Protein 2CYB (pdb70)

Organism: Archaeoglobus fulgidus (strain ATCC 49558 / DSM 4304 / JCM 9628 / NBRC 100126 / VC-16) (NCBI:txid224325)

Structure (mmCIF, N/CA/C/O backbone):
data_2CYB
#
_entry.id   2CYB
#
_cell.length_a   40.620
_cell.length_b   96.158
_cell.length_c   92.636
_cell.angle_alpha   90.00
_cell.angle_beta   94.41
_cell.angle_gamma   90.00
#
_symmetry.space_group_name_H-M   'P 1 21 1'
#
loop_
_entity.id
_entity.type
_entity.pdbx_description
1 polymer 'Tyrosyl-tRNA synthetase'
2 non-polymer TYROSINE
3 water water
#
loop_
_atom_site.group_PDB
_atom_site.id
_atom_site.type_symbol
_atom_site.label_atom_id
_atom_site.label_alt_id
_atom_site.label_comp_id
_atom_site.label_asym_id
_atom_site.label_entity_id
_atom_site.label_seq_id
_atom_site.pdbx_PDB_ins_code
_atom_site.Cartn_x
_atom_site.Cartn_y
_atom_site.Cartn_z
_atom_site.occupancy
_atom_site.B_iso_or_equiv
_atom_site.auth_seq_id
_atom_site.auth_comp_id
_atom_site.auth_asym_id
_atom_site.auth_atom_id
_atom_site.pdbx_PDB_model_num
ATOM 1 N N . ASP A 1 2 ? 14.262 10.632 -14.067 1.00 64.59 2 ASP A N 1
ATOM 2 C CA . ASP A 1 2 ? 14.581 9.365 -13.355 1.00 65.26 2 ASP A CA 1
ATOM 3 C C . ASP A 1 2 ? 13.530 9.126 -12.278 1.00 68.08 2 ASP A C 1
ATOM 4 O O . ASP A 1 2 ? 13.279 7.989 -11.878 1.00 67.70 2 ASP A O 1
ATOM 9 N N . ILE A 1 3 ? 12.916 10.211 -11.816 1.00 65.99 3 ILE A N 1
ATOM 10 C CA . ILE A 1 3 ? 11.885 10.132 -10.786 1.00 65.51 3 ILE A CA 1
ATOM 11 C C . ILE A 1 3 ? 10.867 9.069 -11.161 1.00 63.95 3 ILE A C 1
ATOM 12 O O . ILE A 1 3 ? 10.460 8.255 -10.331 1.00 63.97 3 ILE A O 1
ATOM 17 N N . THR A 1 4 ? 10.468 9.084 -12.427 1.00 60.97 4 THR A N 1
ATOM 18 C CA . THR A 1 4 ? 9.491 8.140 -12.945 1.00 57.32 4 THR A CA 1
ATOM 19 C C . THR A 1 4 ? 9.929 6.684 -12.821 1.00 51.68 4 THR A C 1
ATOM 20 O O . THR A 1 4 ? 9.138 5.830 -12.432 1.00 51.27 4 THR A O 1
ATOM 24 N N . GLU A 1 5 ? 11.188 6.401 -13.138 1.00 50.13 5 GLU A N 1
ATOM 25 C CA . GLU A 1 5 ? 11.682 5.033 -13.065 1.00 52.69 5 GLU A CA 1
ATOM 26 C C . GLU A 1 5 ? 11.952 4.558 -11.639 1.00 55.22 5 GLU A C 1
ATOM 27 O O . GLU A 1 5 ? 11.835 3.367 -11.342 1.00 48.95 5 GLU A O 1
ATOM 33 N N . LYS A 1 6 ? 12.313 5.475 -10.750 1.00 50.16 6 LYS A N 1
ATOM 34 C CA . LYS A 1 6 ? 12.561 5.071 -9.375 1.00 52.69 6 LYS A CA 1
ATOM 35 C C . LYS A 1 6 ? 11.234 4.840 -8.678 1.00 47.51 6 LYS A C 1
ATOM 36 O O . LYS A 1 6 ? 11.114 3.974 -7.814 1.00 47.20 6 LYS A O 1
ATOM 42 N N . LEU A 1 7 ? 10.230 5.604 -9.086 1.00 44.09 7 LEU A N 1
ATOM 43 C CA . LEU A 1 7 ? 8.899 5.479 -8.524 1.00 45.33 7 LEU A CA 1
ATOM 44 C C . LEU A 1 7 ? 8.336 4.113 -8.931 1.00 46.46 7 LEU A C 1
ATOM 45 O O . LEU A 1 7 ? 7.686 3.436 -8.136 1.00 43.92 7 LEU A O 1
ATOM 50 N N . ARG A 1 8 ? 8.604 3.705 -10.170 1.00 42.96 8 ARG A N 1
ATOM 51 C CA . ARG A 1 8 ? 8.126 2.419 -10.678 1.00 46.05 8 ARG A CA 1
ATOM 52 C C . ARG A 1 8 ? 8.760 1.271 -9.899 1.00 41.49 8 ARG A C 1
ATOM 53 O O . ARG A 1 8 ? 8.086 0.310 -9.524 1.00 38.92 8 ARG A O 1
ATOM 61 N N . LEU A 1 9 ? 10.064 1.381 -9.666 1.00 38.28 9 LEU A N 1
ATOM 62 C CA . LEU A 1 9 ? 10.817 0.367 -8.941 1.00 39.19 9 LEU A CA 1
ATOM 63 C C . LEU A 1 9 ? 10.397 0.299 -7.471 1.00 42.53 9 LEU A C 1
ATOM 64 O O . LEU A 1 9 ? 10.214 -0.791 -6.912 1.00 36.21 9 LEU A O 1
ATOM 69 N N . ILE A 1 10 ? 10.241 1.465 -6.854 1.00 39.23 10 ILE A N 1
ATOM 70 C CA . ILE A 1 10 ? 9.850 1.539 -5.450 1.00 36.31 10 ILE A CA 1
ATOM 71 C C . ILE A 1 10 ? 8.486 0.915 -5.222 1.00 34.57 10 ILE A C 1
ATOM 72 O O . ILE A 1 10 ? 8.284 0.175 -4.262 1.00 42.41 10 ILE A O 1
ATOM 77 N N . THR A 1 11 ? 7.548 1.194 -6.113 1.00 32.99 11 THR A N 1
ATOM 78 C CA . THR A 1 11 ? 6.207 0.667 -5.934 1.00 33.88 11 THR A CA 1
ATOM 79 C C . THR A 1 11 ? 5.979 -0.715 -6.514 1.00 30.73 11 THR A C 1
ATOM 80 O O . THR A 1 11 ? 4.890 -1.269 -6.368 1.00 37.38 11 THR A O 1
ATOM 84 N N . ARG A 1 12 ? 6.995 -1.272 -7.165 1.00 39.19 12 ARG A N 1
ATOM 85 C CA . ARG A 1 12 ? 6.864 -2.601 -7.758 1.00 35.66 12 ARG A CA 1
ATOM 86 C C . ARG A 1 12 ? 6.503 -3.616 -6.684 1.00 38.90 12 ARG A C 1
ATOM 87 O O . ARG A 1 12 ? 7.161 -3.698 -5.640 1.00 30.07 12 ARG A O 1
ATOM 95 N N . ASN A 1 13 ? 5.450 -4.378 -6.951 1.00 32.86 13 ASN A N 1
ATOM 96 C CA . ASN A 1 13 ? 4.984 -5.404 -6.036 1.00 35.51 13 ASN A CA 1
ATOM 97 C C . ASN A 1 13 ? 4.516 -4.880 -4.686 1.00 37.49 13 ASN A C 1
ATOM 98 O O . ASN A 1 13 ? 4.416 -5.636 -3.723 1.00 41.32 13 ASN A O 1
ATOM 103 N N . ALA A 1 14 ? 4.240 -3.586 -4.611 1.00 32.89 14 ALA A N 1
ATOM 104 C CA . ALA A 1 14 ? 3.743 -3.015 -3.368 1.00 37.05 14 ALA A CA 1
ATOM 105 C C . ALA A 1 14 ? 2.231 -3.090 -3.460 1.00 33.85 14 ALA A C 1
ATOM 106 O O . ALA A 1 14 ? 1.658 -2.874 -4.526 1.00 37.31 14 ALA A O 1
ATOM 108 N N . GLU A 1 15 ? 1.576 -3.403 -2.353 1.00 31.67 15 GLU A N 1
ATOM 109 C CA . GLU A 1 15 ? 0.125 -3.479 -2.363 1.00 31.35 15 GLU A CA 1
ATOM 110 C C . GLU A 1 15 ? -0.492 -2.101 -2.158 1.00 39.85 15 GLU A C 1
ATOM 111 O O . GLU A 1 15 ? -1.563 -1.798 -2.686 1.00 39.91 15 GLU A O 1
ATOM 117 N N . GLU A 1 16 ? 0.194 -1.259 -1.398 1.00 36.97 16 GLU A N 1
ATOM 118 C CA . GLU A 1 16 ? -0.317 0.071 -1.114 1.00 39.07 16 GLU A CA 1
ATOM 119 C C . GLU A 1 16 ? 0.799 1.034 -0.758 1.00 36.43 16 GLU A C 1
ATOM 120 O O . GLU A 1 16 ? 1.834 0.634 -0.224 1.00 37.04 16 GLU A O 1
ATOM 126 N N . VAL A 1 17 ? 0.589 2.305 -1.083 1.00 33.70 17 VAL A N 1
ATOM 127 C CA . VAL A 1 17 ? 1.549 3.347 -0.755 1.00 36.93 17 VAL A CA 1
ATOM 128 C C . VAL A 1 17 ? 0.744 4.487 -0.138 1.00 40.24 17 VAL A C 1
ATOM 129 O O . VAL A 1 17 ? -0.233 4.960 -0.722 1.00 40.03 17 VAL A O 1
ATOM 133 N N . VAL A 1 18 ? 1.145 4.903 1.056 1.00 37.14 18 VAL A N 1
ATOM 134 C CA . VAL A 1 18 ? 0.467 5.975 1.770 1.00 37.21 18 VAL A CA 1
ATOM 135 C C . VAL A 1 18 ? 1.426 7.137 2.017 1.00 40.13 18 VAL A C 1
ATOM 136 O O . VAL A 1 18 ? 2.181 7.118 2.983 1.00 41.52 18 VAL A O 1
ATOM 140 N N . THR A 1 19 ? 1.420 8.137 1.138 1.00 45.12 19 THR A N 1
ATOM 141 C CA . THR A 1 19 ? 0.553 8.173 -0.037 1.00 44.50 19 THR A CA 1
ATOM 142 C C . THR A 1 19 ? 1.454 8.303 -1.261 1.00 41.33 19 THR A C 1
ATOM 143 O O . THR A 1 19 ? 2.639 8.623 -1.133 1.00 38.33 19 THR A O 1
ATOM 147 N N . GLU A 1 20 ? 0.901 8.044 -2.441 1.00 46.06 20 GLU A N 1
ATOM 148 C CA . GLU A 1 20 ? 1.667 8.146 -3.682 1.00 51.86 20 GLU A CA 1
ATOM 149 C C . GLU A 1 20 ? 2.313 9.531 -3.839 1.00 48.55 20 GLU A C 1
ATOM 150 O O . GLU A 1 20 ? 3.516 9.651 -4.092 1.00 42.26 20 GLU A O 1
ATOM 156 N N . GLU A 1 21 ? 1.503 10.573 -3.693 1.00 48.00 21 GLU A N 1
ATOM 157 C CA . GLU A 1 21 ? 1.988 11.941 -3.833 1.00 52.81 21 GLU A CA 1
ATOM 158 C C . GLU A 1 21 ? 3.120 12.234 -2.854 1.00 50.46 21 GLU A C 1
ATOM 159 O O . GLU A 1 21 ? 4.144 12.808 -3.236 1.00 44.50 21 GLU A O 1
ATOM 165 N N . GLU A 1 22 ? 2.937 11.828 -1.597 1.00 45.84 22 GLU A N 1
ATOM 166 C CA . GLU A 1 22 ? 3.949 12.037 -0.565 1.00 38.61 22 GLU A CA 1
ATOM 167 C C . GLU A 1 22 ? 5.252 11.361 -0.964 1.00 38.33 22 GLU A C 1
ATOM 168 O O . GLU A 1 22 ? 6.336 11.918 -0.782 1.00 36.99 22 GLU A O 1
ATOM 174 N N . LEU A 1 23 ? 5.142 10.154 -1.509 1.00 40.77 23 LEU A N 1
ATOM 175 C CA . LEU A 1 23 ? 6.318 9.408 -1.936 1.00 39.36 23 LEU A CA 1
ATOM 176 C C . LEU A 1 23 ? 7.036 10.167 -3.049 1.00 41.45 23 LEU A C 1
ATOM 177 O O . LEU A 1 23 ? 8.263 10.269 -3.052 1.00 39.02 23 LEU A O 1
ATOM 182 N N . ARG A 1 24 ? 6.264 10.690 -3.996 1.00 42.83 24 ARG A N 1
ATOM 183 C CA . ARG A 1 24 ? 6.846 11.441 -5.104 1.00 51.19 24 ARG A CA 1
ATOM 184 C C . ARG A 1 24 ? 7.561 12.681 -4.573 1.00 47.21 24 ARG A C 1
ATOM 185 O O . ARG A 1 24 ? 8.761 12.851 -4.788 1.00 49.00 24 ARG A O 1
ATOM 193 N N . GLN A 1 25 ? 6.830 13.539 -3.869 1.00 47.82 25 GLN A N 1
ATOM 194 C CA . GLN A 1 25 ? 7.440 14.747 -3.333 1.00 54.81 25 GLN A CA 1
ATOM 195 C C . GLN A 1 25 ? 8.599 14.435 -2.394 1.00 53.83 25 GLN A C 1
ATOM 196 O O . GLN A 1 25 ? 9.519 15.234 -2.253 1.00 61.25 25 GLN A O 1
ATOM 202 N N . LEU A 1 26 ? 8.567 13.266 -1.763 1.00 54.63 26 LEU A N 1
ATOM 203 C CA . LEU A 1 26 ? 9.650 12.869 -0.872 1.00 51.31 26 LEU A CA 1
ATOM 204 C C . LEU A 1 26 ? 10.919 12.647 -1.692 1.00 52.69 26 LEU A C 1
ATOM 205 O O . LEU A 1 26 ? 12.011 13.050 -1.292 1.00 52.94 26 LEU A O 1
ATOM 210 N N . ILE A 1 27 ? 10.771 12.000 -2.843 1.00 54.22 27 ILE A N 1
ATOM 211 C CA . ILE A 1 27 ? 11.909 11.728 -3.713 1.00 56.94 27 ILE A CA 1
ATOM 212 C C . ILE A 1 27 ? 12.440 13.041 -4.284 1.00 58.27 27 ILE A C 1
ATOM 213 O O . ILE A 1 27 ? 13.630 13.171 -4.569 1.00 57.07 27 ILE A O 1
ATOM 218 N N . GLU A 1 28 ? 11.544 14.009 -4.443 1.00 58.98 28 GLU A N 1
ATOM 219 C CA . GLU A 1 28 ? 11.912 15.322 -4.954 1.00 69.42 28 GLU A CA 1
ATOM 220 C C . GLU A 1 28 ? 12.729 16.038 -3.887 1.00 71.96 28 GLU A C 1
ATOM 221 O O . GLU A 1 28 ? 13.958 16.037 -3.933 1.00 72.45 28 GLU A O 1
ATOM 227 N N . THR A 1 29 ? 12.040 16.643 -2.923 1.00 75.91 29 THR A N 1
ATOM 228 C CA . THR A 1 29 ? 12.714 17.345 -1.837 1.00 76.02 29 THR A CA 1
ATOM 229 C C . THR A 1 29 ? 13.450 16.336 -0.963 1.00 78.15 29 THR A C 1
ATOM 230 O O . THR A 1 29 ? 12.892 15.304 -0.595 1.00 83.58 29 THR A O 1
ATOM 234 N N . LYS A 1 30 ? 14.702 16.642 -0.636 1.00 78.36 30 LYS A N 1
ATOM 235 C CA . LYS A 1 30 ? 15.544 15.767 0.179 1.00 77.59 30 LYS A CA 1
ATOM 236 C C . LYS A 1 30 ? 16.048 14.608 -0.667 1.00 76.08 30 LYS A C 1
ATOM 237 O O . LYS A 1 30 ? 15.386 13.579 -0.788 1.00 79.12 30 LYS A O 1
ATOM 243 N N . GLU A 1 31 ? 17.225 14.789 -1.256 1.00 78.24 31 GLU A N 1
ATOM 244 C CA . GLU A 1 31 ? 17.830 13.770 -2.102 1.00 78.92 31 GLU A CA 1
ATOM 245 C C . GLU A 1 31 ? 18.487 12.683 -1.271 1.00 74.20 31 GLU A C 1
ATOM 246 O O . GLU A 1 31 ? 19.396 11.995 -1.738 1.00 74.08 31 GLU A O 1
ATOM 252 N N . LYS A 1 32 ? 18.026 12.527 -0.036 1.00 73.30 32 LYS A N 1
ATOM 253 C CA . LYS A 1 32 ? 18.583 11.510 0.840 1.00 72.09 32 LYS A CA 1
ATOM 254 C C . LYS A 1 32 ? 17.496 10.882 1.710 1.00 67.29 32 LYS A C 1
ATOM 255 O O . LYS A 1 32 ? 17.548 10.950 2.938 1.00 70.15 32 LYS A O 1
ATOM 261 N N . PRO A 1 33 ? 16.493 10.253 1.074 1.00 63.94 33 PRO A N 1
ATOM 262 C CA . PRO A 1 33 ? 15.376 9.605 1.769 1.00 53.29 33 PRO A CA 1
ATOM 263 C C . PRO A 1 33 ? 15.821 8.369 2.545 1.00 44.84 33 PRO A C 1
ATOM 264 O O . PRO A 1 33 ? 16.699 7.626 2.103 1.00 38.51 33 PRO A O 1
ATOM 268 N N . ARG A 1 34 ? 15.204 8.149 3.701 1.00 40.40 34 ARG A N 1
ATOM 269 C CA . ARG A 1 34 ? 15.541 7.001 4.529 1.00 36.20 34 ARG A CA 1
ATOM 270 C C . ARG A 1 34 ? 14.322 6.098 4.718 1.00 33.02 34 ARG A C 1
ATOM 271 O O . ARG A 1 34 ? 13.223 6.570 5.029 1.00 35.78 34 ARG A O 1
ATOM 279 N N . ALA A 1 35 ? 14.526 4.802 4.506 1.00 35.53 35 ALA A N 1
ATOM 280 C CA . ALA A 1 35 ? 13.466 3.815 4.667 1.00 37.91 35 ALA A CA 1
ATOM 281 C C . ALA A 1 35 ? 13.966 2.707 5.585 1.00 32.38 35 ALA A C 1
ATOM 282 O O . ALA A 1 35 ? 15.172 2.506 5.736 1.00 36.59 35 ALA A O 1
ATOM 284 N N . TYR A 1 36 ? 13.036 1.994 6.211 1.00 29.35 36 TYR A N 1
ATOM 285 C CA . TYR A 1 36 ? 13.410 0.894 7.087 1.00 28.62 36 TYR A CA 1
ATOM 286 C C . TYR A 1 36 ? 12.304 -0.139 7.142 1.00 25.50 36 TYR A C 1
ATOM 287 O O . TYR A 1 36 ? 11.197 0.084 6.663 1.00 24.67 36 TYR A O 1
ATOM 296 N N . VAL A 1 37 ? 12.647 -1.270 7.736 1.00 31.19 37 VAL A N 1
ATOM 297 C CA . VAL A 1 37 ? 11.709 -2.343 8.000 1.00 27.41 37 VAL A CA 1
ATOM 298 C C . VAL A 1 37 ? 12.206 -2.847 9.339 1.00 29.21 37 VAL A C 1
ATOM 299 O O . VAL A 1 37 ? 13.417 -2.877 9.599 1.00 26.89 37 VAL A O 1
ATOM 303 N N . GLY A 1 38 ? 11.274 -3.211 10.204 1.00 26.70 38 GLY A N 1
ATOM 304 C CA . GLY A 1 38 ? 11.661 -3.733 11.496 1.00 26.51 38 GLY A CA 1
ATOM 305 C C . GLY A 1 38 ? 11.292 -5.193 11.533 1.00 28.66 38 GLY A C 1
ATOM 306 O O . GLY A 1 38 ? 10.289 -5.593 10.943 1.00 24.87 38 GLY A O 1
ATOM 307 N N . TYR A 1 39 ? 12.108 -5.994 12.210 1.00 26.93 39 TYR A N 1
ATOM 308 C CA . TYR A 1 39 ? 11.845 -7.424 12.326 1.00 29.74 39 TYR A CA 1
ATOM 309 C C . TYR A 1 39 ? 12.031 -7.938 13.747 1.00 28.89 39 TYR A C 1
ATOM 310 O O . TYR A 1 39 ? 13.041 -7.645 14.386 1.00 29.84 39 TYR A O 1
ATOM 319 N N . GLU A 1 40 ? 11.068 -8.712 14.240 1.00 25.43 40 GLU A N 1
ATOM 320 C CA . GLU A 1 40 ? 11.229 -9.323 15.561 1.00 26.64 40 GLU A CA 1
ATOM 321 C C . GLU A 1 40 ? 12.209 -10.457 15.251 1.00 31.37 40 GLU A C 1
ATOM 322 O O . GLU A 1 40 ? 11.959 -11.257 14.356 1.00 26.46 40 GLU A O 1
ATOM 328 N N . PRO A 1 41 ? 13.338 -10.540 15.967 1.00 29.01 41 PRO A N 1
ATOM 329 C CA . PRO A 1 41 ? 14.274 -11.631 15.661 1.00 32.97 41 PRO A CA 1
ATOM 330 C C . PRO A 1 41 ? 13.562 -12.988 15.625 1.00 41.81 41 PRO A C 1
ATOM 331 O O . PRO A 1 41 ? 12.851 -13.349 16.562 1.00 34.34 41 PRO A O 1
ATOM 335 N N . SER A 1 42 ? 13.744 -13.723 14.530 1.00 44.14 42 SER A N 1
ATOM 336 C CA . SER A 1 42 ? 13.109 -15.027 14.357 1.00 44.52 42 SER A CA 1
ATOM 337 C C . SER A 1 42 ? 14.121 -16.113 14.029 1.00 48.07 42 SER A C 1
ATOM 338 O O . SER A 1 42 ? 14.995 -15.927 13.183 1.00 43.37 42 SER A O 1
ATOM 341 N N . GLY A 1 43 ? 14.000 -17.250 14.706 1.00 48.97 43 GLY A N 1
ATOM 342 C CA . GLY A 1 43 ? 14.915 -18.349 14.458 1.00 50.77 43 GLY A CA 1
ATOM 343 C C . GLY A 1 43 ? 14.856 -18.798 13.009 1.00 49.06 43 GLY A C 1
ATOM 344 O O . GLY A 1 43 ? 15.827 -19.327 12.469 1.00 46.87 43 GLY A O 1
ATOM 345 N N . GLU A 1 44 ? 13.710 -18.582 12.373 1.00 42.86 44 GLU A N 1
ATOM 346 C CA . GLU A 1 44 ? 13.545 -18.975 10.984 1.00 47.03 44 GLU A CA 1
ATOM 347 C C . GLU A 1 44 ? 13.250 -17.807 10.071 1.00 39.29 44 GLU A C 1
ATOM 348 O O . GLU A 1 44 ? 12.219 -17.153 10.203 1.00 47.87 44 GLU A O 1
ATOM 354 N N . ILE A 1 45 ? 14.161 -17.548 9.142 1.00 39.49 45 ILE A N 1
ATOM 355 C CA . ILE A 1 45 ? 13.967 -16.487 8.164 1.00 38.97 45 ILE A CA 1
ATOM 356 C C . ILE A 1 45 ? 13.338 -17.211 6.972 1.00 35.74 45 ILE A C 1
ATOM 357 O O . ILE A 1 45 ? 13.871 -18.218 6.513 1.00 33.56 45 ILE A O 1
ATOM 362 N N . HIS A 1 46 ? 12.203 -16.719 6.483 1.00 33.55 46 HIS A N 1
ATOM 363 C CA . HIS A 1 46 ? 11.525 -17.367 5.364 1.00 34.36 46 HIS A CA 1
ATOM 364 C C . HIS A 1 46 ? 11.173 -16.415 4.221 1.00 33.80 46 HIS A C 1
ATOM 365 O O . HIS A 1 46 ? 11.573 -15.251 4.221 1.00 30.57 46 HIS A O 1
ATOM 372 N N . LEU A 1 47 ? 10.429 -16.919 3.240 1.00 31.38 47 LEU A N 1
ATOM 373 C CA . LEU A 1 47 ? 10.051 -16.107 2.091 1.00 36.67 47 LEU A CA 1
ATOM 374 C C . LEU A 1 47 ? 9.329 -14.833 2.491 1.00 37.79 47 LEU A C 1
ATOM 375 O O . LEU A 1 47 ? 9.439 -13.817 1.804 1.00 36.22 47 LEU A O 1
ATOM 380 N N . GLY A 1 48 ? 8.595 -14.886 3.599 1.00 36.51 48 GLY A N 1
ATOM 381 C CA . GLY A 1 48 ? 7.881 -13.710 4.065 1.00 37.49 48 GLY A CA 1
ATOM 382 C C . GLY A 1 48 ? 8.849 -12.574 4.344 1.00 40.27 48 GLY A C 1
ATOM 383 O O . GLY A 1 48 ? 8.587 -11.427 3.984 1.00 38.75 48 GLY A O 1
ATOM 384 N N . HIS A 1 49 ? 9.968 -12.893 4.992 1.00 38.16 49 HIS A N 1
ATOM 385 C CA . HIS A 1 49 ? 10.989 -11.895 5.299 1.00 35.29 49 HIS A CA 1
ATOM 386 C C . HIS A 1 49 ? 11.588 -11.386 4.001 1.00 38.35 49 HIS A C 1
ATOM 387 O O . HIS A 1 49 ? 11.821 -10.188 3.838 1.00 38.22 49 HIS A O 1
ATOM 394 N N . MET A 1 50 ? 11.851 -12.315 3.084 1.00 39.65 50 MET A N 1
ATOM 395 C CA . MET A 1 50 ? 12.443 -11.975 1.795 1.00 41.41 50 MET A CA 1
ATOM 396 C C . MET A 1 50 ? 11.554 -11.028 0.992 1.00 37.72 50 MET A C 1
ATOM 397 O O . MET A 1 50 ? 12.025 -10.333 0.097 1.00 45.96 50 MET A O 1
ATOM 402 N N . MET A 1 51 ? 10.272 -10.995 1.331 1.00 40.78 51 MET A N 1
ATOM 403 C CA . MET A 1 51 ? 9.316 -10.115 0.665 1.00 41.11 51 MET A CA 1
ATOM 404 C C . MET A 1 51 ? 9.706 -8.656 0.932 1.00 45.15 51 MET A C 1
ATOM 405 O O . MET A 1 51 ? 9.843 -7.849 0.002 1.00 39.89 51 MET A O 1
ATOM 410 N N . THR A 1 52 ? 9.887 -8.326 2.208 1.00 38.52 52 THR A N 1
ATOM 411 C CA . THR A 1 52 ? 10.249 -6.972 2.602 1.00 34.70 52 THR A CA 1
ATOM 412 C C . THR A 1 52 ? 11.727 -6.699 2.380 1.00 31.82 52 THR A C 1
ATOM 413 O O . THR A 1 52 ? 12.127 -5.555 2.167 1.00 37.14 52 THR A O 1
ATOM 417 N N . VAL A 1 53 ? 12.544 -7.744 2.422 1.00 33.37 53 VAL A N 1
ATOM 418 C CA . VAL A 1 53 ? 13.970 -7.564 2.186 1.00 39.80 53 VAL A CA 1
ATOM 419 C C . VAL A 1 53 ? 14.172 -7.120 0.740 1.00 41.84 53 VAL A C 1
ATOM 420 O O . VAL A 1 53 ? 14.944 -6.196 0.463 1.00 36.65 53 VAL A O 1
ATOM 424 N N . GLN A 1 54 ? 13.462 -7.769 -0.178 1.00 42.08 54 GLN A N 1
ATOM 425 C CA . GLN A 1 54 ? 13.569 -7.430 -1.595 1.00 42.94 54 GLN A CA 1
ATOM 426 C C . GLN A 1 54 ? 13.143 -5.986 -1.825 1.00 39.67 54 GLN A C 1
ATOM 427 O O . GLN A 1 54 ? 13.743 -5.282 -2.635 1.00 36.79 54 GLN A O 1
ATOM 433 N N . LYS A 1 55 ? 12.120 -5.535 -1.104 1.00 37.26 55 LYS A N 1
ATOM 434 C CA . LYS A 1 55 ? 11.663 -4.164 -1.262 1.00 35.58 55 LYS A CA 1
ATOM 435 C C . LYS A 1 55 ? 12.739 -3.195 -0.773 1.00 39.64 55 LYS A C 1
ATOM 436 O O . LYS A 1 55 ? 12.926 -2.127 -1.355 1.00 33.99 55 LYS A O 1
ATOM 442 N N . LEU A 1 56 ? 13.456 -3.565 0.287 1.00 33.38 56 LEU A N 1
ATOM 443 C CA . LEU A 1 56 ? 14.524 -2.704 0.785 1.00 36.47 56 LEU A CA 1
ATOM 444 C C . LEU A 1 56 ? 15.636 -2.608 -0.260 1.00 37.69 56 LEU A C 1
ATOM 445 O O . LEU A 1 56 ? 16.239 -1.549 -0.427 1.00 32.49 56 LEU A O 1
ATOM 450 N N . MET A 1 57 ? 15.906 -3.707 -0.962 1.00 39.34 57 MET A N 1
ATOM 451 C CA . MET A 1 57 ? 16.939 -3.703 -1.998 1.00 41.32 57 MET A CA 1
ATOM 452 C C . MET A 1 57 ? 16.482 -2.843 -3.171 1.00 37.90 57 MET A C 1
ATOM 453 O O . MET A 1 57 ? 17.293 -2.176 -3.809 1.00 37.95 57 MET A O 1
ATOM 458 N N . ASP A 1 58 ? 15.184 -2.857 -3.458 1.00 38.84 58 ASP A N 1
ATOM 459 C CA . ASP A 1 58 ? 14.647 -2.025 -4.531 1.00 33.42 58 ASP A CA 1
ATOM 460 C C . ASP A 1 58 ? 14.894 -0.570 -4.130 1.00 36.37 58 ASP A C 1
ATOM 461 O O . ASP A 1 58 ? 15.407 0.223 -4.912 1.00 35.92 58 ASP A O 1
ATOM 466 N N . LEU A 1 59 ? 14.523 -0.229 -2.898 1.00 37.87 59 LEU A N 1
ATOM 467 C CA . LEU A 1 59 ? 14.678 1.134 -2.386 1.00 34.77 59 LEU A CA 1
ATOM 468 C C . LEU A 1 59 ? 16.119 1.621 -2.380 1.00 40.50 59 LEU A C 1
ATOM 469 O O . LEU A 1 59 ? 16.395 2.778 -2.715 1.00 41.81 59 LEU A O 1
ATOM 474 N N . GLN A 1 60 ? 17.036 0.744 -1.993 1.00 34.12 60 GLN A N 1
ATOM 475 C CA . GLN A 1 60 ? 18.453 1.088 -1.961 1.00 38.10 60 GLN A CA 1
ATOM 476 C C . GLN A 1 60 ? 18.929 1.344 -3.397 1.00 45.61 60 GLN A C 1
ATOM 477 O O . GLN A 1 60 ? 19.760 2.221 -3.649 1.00 41.65 60 GLN A O 1
ATOM 483 N N . GLU A 1 61 ? 18.381 0.583 -4.339 1.00 41.38 61 GLU A N 1
ATOM 484 C CA . GLU A 1 61 ? 18.739 0.738 -5.745 1.00 42.76 61 GLU A CA 1
ATOM 485 C C . GLU A 1 61 ? 18.182 2.052 -6.275 1.00 44.46 61 GLU A C 1
ATOM 486 O O . GLU A 1 61 ? 18.726 2.632 -7.216 1.00 44.10 61 GLU A O 1
ATOM 492 N N . ALA A 1 62 ? 17.093 2.517 -5.670 1.00 39.91 62 ALA A N 1
ATOM 493 C CA . ALA A 1 62 ? 16.465 3.765 -6.076 1.00 38.08 62 ALA A CA 1
ATOM 494 C C . ALA A 1 62 ? 17.054 4.971 -5.340 1.00 32.33 62 ALA A C 1
ATOM 495 O O . ALA A 1 62 ? 16.509 6.068 -5.416 1.00 41.04 62 ALA A O 1
ATOM 497 N N . GLY A 1 63 ? 18.145 4.759 -4.609 1.00 39.22 63 GLY A N 1
ATOM 498 C CA . GLY A 1 63 ? 18.783 5.868 -3.916 1.00 43.16 63 GLY A CA 1
ATOM 499 C C . GLY A 1 63 ? 18.498 6.108 -2.442 1.00 47.29 63 GLY A C 1
ATOM 500 O O . GLY A 1 63 ? 19.063 7.033 -1.856 1.00 41.88 63 GLY A O 1
ATOM 501 N N . PHE A 1 64 ? 17.633 5.297 -1.838 1.00 45.15 64 PHE A N 1
ATOM 502 C CA . PHE A 1 64 ? 17.298 5.456 -0.422 1.00 40.02 64 PHE A CA 1
ATOM 503 C C . PHE A 1 64 ? 18.389 4.959 0.509 1.00 35.07 64 PHE A C 1
ATOM 504 O O . PHE A 1 64 ? 19.186 4.091 0.146 1.00 39.68 64 PHE A O 1
ATOM 512 N N . GLU A 1 65 ? 18.403 5.525 1.715 1.00 39.90 65 GLU A N 1
ATOM 513 C CA . GLU A 1 65 ? 19.318 5.120 2.779 1.00 36.88 65 GLU A CA 1
ATOM 514 C C . GLU A 1 65 ? 18.490 4.011 3.422 1.00 33.03 65 GLU A C 1
ATOM 515 O O . GLU A 1 65 ? 17.286 4.183 3.590 1.00 39.22 65 GLU A O 1
ATOM 521 N N . ILE A 1 66 ? 19.111 2.893 3.779 1.00 33.50 66 ILE A N 1
ATOM 522 C CA . ILE A 1 66 ? 18.362 1.784 4.361 1.00 39.77 66 ILE A CA 1
ATOM 523 C C . ILE A 1 66 ? 18.724 1.413 5.788 1.00 37.03 66 ILE A C 1
ATOM 524 O O . ILE A 1 66 ? 19.896 1.245 6.130 1.00 39.75 66 ILE A O 1
ATOM 529 N N . ILE A 1 67 ? 17.701 1.280 6.624 1.00 34.44 67 ILE A N 1
ATOM 530 C CA . ILE A 1 67 ? 17.909 0.872 8.002 1.00 30.34 67 ILE A CA 1
ATOM 531 C C . ILE A 1 67 ? 17.137 -0.420 8.239 1.00 34.66 67 ILE A C 1
ATOM 532 O O . ILE A 1 67 ? 15.981 -0.542 7.837 1.00 29.51 67 ILE A O 1
ATOM 537 N N . VAL A 1 68 ? 17.787 -1.392 8.865 1.00 28.99 68 VAL A N 1
ATOM 538 C CA . VAL A 1 68 ? 17.125 -2.644 9.195 1.00 33.40 68 VAL A CA 1
ATOM 539 C C . VAL A 1 68 ? 17.089 -2.695 10.710 1.00 35.64 68 VAL A C 1
ATOM 540 O O . VAL A 1 68 ? 18.131 -2.734 11.362 1.00 35.26 68 VAL A O 1
ATOM 544 N N . LEU A 1 69 ? 15.888 -2.677 11.271 1.00 31.36 69 LEU A N 1
ATOM 545 C CA . LEU A 1 69 ? 15.743 -2.725 12.718 1.00 30.10 69 LEU A CA 1
ATOM 546 C C . LEU A 1 69 ? 15.521 -4.143 13.216 1.00 34.61 69 LEU A C 1
ATOM 547 O O . LEU A 1 69 ? 14.526 -4.793 12.872 1.00 31.09 69 LEU A O 1
ATOM 552 N N . LEU A 1 70 ? 16.472 -4.628 14.004 1.00 25.66 70 LEU A N 1
ATOM 553 C CA . LEU A 1 70 ? 16.361 -5.939 14.615 1.00 31.70 70 LEU A CA 1
ATOM 554 C C . LEU A 1 70 ? 15.655 -5.551 15.918 1.00 33.53 70 LEU A C 1
ATOM 555 O O . LEU A 1 70 ? 16.286 -5.127 16.882 1.00 28.39 70 LEU A O 1
ATOM 560 N N . ALA A 1 71 ? 14.331 -5.667 15.918 1.00 27.94 71 ALA A N 1
ATOM 561 C CA . ALA A 1 71 ? 13.516 -5.271 17.061 1.00 26.68 71 ALA A CA 1
ATOM 562 C C . ALA A 1 71 ? 13.489 -6.283 18.192 1.00 25.89 71 ALA A C 1
ATOM 563 O O . ALA A 1 71 ? 12.479 -6.949 18.407 1.00 23.48 71 ALA A O 1
ATOM 565 N N . ASP A 1 72 ? 14.584 -6.380 18.945 1.00 22.59 72 ASP A N 1
ATOM 566 C CA . ASP A 1 72 ? 14.661 -7.347 20.028 1.00 24.67 72 ASP A CA 1
ATOM 567 C C . ASP A 1 72 ? 13.683 -7.106 21.172 1.00 25.58 72 ASP A C 1
ATOM 568 O O . ASP A 1 72 ? 13.138 -8.054 21.719 1.00 30.85 72 ASP A O 1
ATOM 573 N N . ILE A 1 73 ? 13.469 -5.848 21.542 1.00 28.23 73 ILE A N 1
ATOM 574 C CA . ILE A 1 73 ? 12.525 -5.554 22.616 1.00 27.21 73 ILE A CA 1
ATOM 575 C C . ILE A 1 73 ? 11.111 -5.923 22.151 1.00 24.90 73 ILE A C 1
ATOM 576 O O . ILE A 1 73 ? 10.334 -6.484 22.916 1.00 24.84 73 ILE A O 1
ATOM 581 N N . HIS A 1 74 ? 10.784 -5.615 20.898 1.00 26.83 74 HIS A N 1
ATOM 582 C CA . HIS A 1 74 ? 9.462 -5.966 20.377 1.00 28.54 74 HIS A CA 1
ATOM 583 C C . HIS A 1 74 ? 9.237 -7.476 20.436 1.00 26.21 74 HIS A C 1
ATOM 584 O O . HIS A 1 74 ? 8.153 -7.941 20.813 1.00 25.39 74 HIS A O 1
ATOM 591 N N . ALA A 1 75 ? 10.265 -8.234 20.065 1.00 24.56 75 ALA A N 1
ATOM 592 C CA . ALA A 1 75 ? 10.199 -9.690 20.093 1.00 27.43 75 ALA A CA 1
ATOM 593 C C . ALA A 1 75 ? 9.921 -10.144 21.527 1.00 27.11 75 ALA A C 1
ATOM 594 O O . ALA A 1 75 ? 9.147 -11.074 21.766 1.00 28.10 75 ALA A O 1
ATOM 596 N N . TYR A 1 76 ? 10.547 -9.473 22.484 1.00 26.54 76 TYR A N 1
ATOM 597 C CA . TYR A 1 76 ? 10.343 -9.823 23.879 1.00 26.71 76 TYR A CA 1
ATOM 598 C C . TYR A 1 76 ? 8.899 -9.546 24.289 1.00 24.81 76 TYR A C 1
ATOM 599 O O . TYR A 1 76 ? 8.251 -10.375 24.924 1.00 24.74 76 TYR A O 1
ATOM 608 N N . LEU A 1 77 ? 8.411 -8.364 23.936 1.00 22.53 77 LEU A N 1
ATOM 609 C CA . LEU A 1 77 ? 7.048 -7.962 24.277 1.00 25.69 77 LEU A CA 1
ATOM 610 C C . LEU A 1 77 ? 6.005 -8.867 23.645 1.00 25.84 77 LEU A C 1
ATOM 611 O O . LEU A 1 77 ? 4.896 -9.019 24.169 1.00 26.94 77 LEU A O 1
ATOM 616 N N . ASN A 1 78 ? 6.357 -9.441 22.502 1.00 23.12 78 ASN A N 1
ATOM 617 C CA . ASN A 1 78 ? 5.435 -10.307 21.765 1.00 27.30 78 ASN A CA 1
ATOM 618 C C . ASN A 1 78 ? 5.673 -11.783 22.083 1.00 23.67 78 ASN A C 1
ATOM 619 O O . ASN A 1 78 ? 5.398 -12.663 21.263 1.00 30.31 78 ASN A O 1
ATOM 624 N N . GLU A 1 79 ? 6.210 -12.030 23.276 1.00 26.46 79 GLU A N 1
ATOM 625 C CA . GLU A 1 79 ? 6.456 -13.379 23.793 1.00 29.94 79 GLU A CA 1
ATOM 626 C C . GLU A 1 79 ? 7.303 -14.317 22.925 1.00 34.81 79 GLU A C 1
ATOM 627 O O . GLU A 1 79 ? 6.971 -15.500 22.769 1.00 33.84 79 GLU A O 1
ATOM 633 N N . LYS A 1 80 ? 8.404 -13.808 22.383 1.00 29.78 80 LYS A N 1
ATOM 634 C CA . LYS A 1 80 ? 9.268 -14.629 21.539 1.00 30.10 80 LYS A CA 1
ATOM 635 C C . LYS A 1 80 ? 10.461 -15.225 22.282 1.00 41.44 80 LYS A C 1
ATOM 636 O O . LYS A 1 80 ? 11.404 -15.721 21.658 1.00 46.35 80 LYS A O 1
ATOM 642 N N . GLY A 1 81 ? 10.427 -15.172 23.610 1.00 35.76 81 GLY A N 1
ATOM 643 C CA . GLY A 1 81 ? 11.513 -15.738 24.389 1.00 40.97 81 GLY A CA 1
ATOM 644 C C . GLY A 1 81 ? 12.178 -14.805 25.379 1.00 35.44 81 GLY A C 1
ATOM 645 O O . GLY A 1 81 ? 11.699 -13.705 25.659 1.00 30.18 81 GLY A O 1
ATOM 646 N N . THR A 1 82 ? 13.292 -15.264 25.928 1.00 36.83 82 THR A N 1
ATOM 647 C CA . THR A 1 82 ? 14.038 -14.471 26.887 1.00 36.05 82 THR A CA 1
ATOM 648 C C . THR A 1 82 ? 14.920 -13.491 26.137 1.00 36.95 82 THR A C 1
ATOM 649 O O . THR A 1 82 ? 15.163 -13.642 24.934 1.00 34.04 82 THR A O 1
ATOM 653 N N . PHE A 1 83 ? 15.396 -12.477 26.848 1.00 33.27 83 PHE A N 1
ATOM 654 C CA . PHE A 1 83 ? 16.264 -11.499 26.237 1.00 36.01 83 PHE A CA 1
ATOM 655 C C . PHE A 1 83 ? 17.511 -12.180 25.679 1.00 40.73 83 PHE A C 1
ATOM 656 O O . PHE A 1 83 ? 17.993 -11.809 24.609 1.00 41.74 83 PHE A O 1
ATOM 664 N N . GLU A 1 84 ? 18.016 -13.188 26.389 1.00 41.96 84 GLU A N 1
ATOM 665 C CA . GLU A 1 84 ? 19.203 -13.912 25.932 1.00 44.98 84 GLU A CA 1
ATOM 666 C C . GLU A 1 84 ? 18.952 -14.641 24.617 1.00 42.73 84 GLU A C 1
ATOM 667 O O . GLU A 1 84 ? 19.744 -14.539 23.675 1.00 41.88 84 GLU A O 1
ATOM 673 N N . GLU A 1 85 ? 17.855 -15.385 24.561 1.00 36.52 85 GLU A N 1
ATOM 674 C CA . GLU A 1 85 ? 17.512 -16.127 23.358 1.00 34.32 85 GLU A CA 1
ATOM 675 C C . GLU A 1 85 ? 17.320 -15.175 22.183 1.00 41.79 85 GLU A C 1
ATOM 676 O O . GLU A 1 85 ? 17.789 -15.436 21.073 1.00 34.15 85 GLU A O 1
ATOM 682 N N . ILE A 1 86 ? 16.640 -14.061 22.435 1.00 33.10 86 ILE A N 1
ATOM 683 C CA . ILE A 1 86 ? 16.383 -13.080 21.388 1.00 32.10 86 ILE A CA 1
ATOM 684 C C . ILE A 1 86 ? 17.665 -12.411 20.893 1.00 38.53 86 ILE A C 1
ATOM 685 O O . ILE A 1 86 ? 17.798 -12.109 19.705 1.00 33.21 86 ILE A O 1
ATOM 690 N N . ALA A 1 87 ? 18.612 -12.186 21.799 1.00 33.84 87 ALA A N 1
ATOM 691 C CA . ALA A 1 87 ? 19.875 -11.558 21.427 1.00 36.95 87 ALA A CA 1
ATOM 692 C C . ALA A 1 87 ? 20.623 -12.434 20.420 1.00 34.74 87 ALA A C 1
ATOM 693 O O . ALA A 1 87 ? 21.210 -11.928 19.461 1.00 36.05 87 ALA A O 1
ATOM 695 N N . GLU A 1 88 ? 20.593 -13.744 20.652 1.00 35.89 88 GLU A N 1
ATOM 696 C CA . GLU A 1 88 ? 21.259 -14.711 19.784 1.00 43.86 88 GLU A CA 1
ATOM 697 C C . GLU A 1 88 ? 20.598 -14.800 18.414 1.00 40.62 88 GLU A C 1
ATOM 698 O O . GLU A 1 88 ? 21.280 -14.860 17.397 1.00 37.97 88 GLU A O 1
ATOM 704 N N . VAL A 1 89 ? 19.270 -14.819 18.387 1.00 36.39 89 VAL A N 1
ATOM 705 C CA . VAL A 1 89 ? 18.560 -14.887 17.118 1.00 36.09 89 VAL A CA 1
ATOM 706 C C . VAL A 1 89 ? 18.802 -13.603 16.331 1.00 33.86 89 VAL A C 1
ATOM 707 O O . VAL A 1 89 ? 18.894 -13.619 15.102 1.00 39.24 89 VAL A O 1
ATOM 711 N N . ALA A 1 90 ? 18.904 -12.487 17.043 1.00 32.16 90 ALA A N 1
ATOM 712 C CA . ALA A 1 90 ? 19.135 -11.197 16.404 1.00 31.98 90 ALA A CA 1
ATOM 713 C C . ALA A 1 90 ? 20.453 -11.184 15.628 1.00 36.59 90 ALA A C 1
ATOM 714 O O . ALA A 1 90 ? 20.518 -10.669 14.510 1.00 32.75 90 ALA A O 1
ATOM 716 N N . ASP A 1 91 ? 21.501 -11.748 16.218 1.00 39.30 91 ASP A N 1
ATOM 717 C CA . ASP A 1 91 ? 22.804 -11.788 15.553 1.00 44.24 91 ASP A CA 1
ATOM 718 C C . ASP A 1 91 ? 22.721 -12.689 14.329 1.00 37.44 91 ASP A C 1
ATOM 719 O O . ASP A 1 91 ? 23.260 -12.368 13.271 1.00 37.30 91 ASP A O 1
ATOM 724 N N . TYR A 1 92 ? 22.039 -13.817 14.486 1.00 36.71 92 TYR A N 1
ATOM 725 C CA . TYR A 1 92 ? 21.861 -14.755 13.391 1.00 35.58 92 TYR A CA 1
ATOM 726 C C . TYR A 1 92 ? 21.105 -14.083 12.255 1.00 39.33 92 TYR A C 1
ATOM 727 O O . TYR A 1 92 ? 21.470 -14.223 11.087 1.00 39.06 92 TYR A O 1
ATOM 736 N N . ASN A 1 93 ? 20.043 -13.363 12.601 1.00 33.60 93 ASN A N 1
ATOM 737 C CA . ASN A 1 93 ? 19.242 -12.664 11.600 1.00 34.19 93 ASN A CA 1
ATOM 738 C C . ASN A 1 93 ? 20.054 -11.642 10.817 1.00 32.97 93 ASN A C 1
ATOM 739 O O . ASN A 1 93 ? 19.877 -11.503 9.608 1.00 34.51 93 ASN A O 1
ATOM 744 N N . LYS A 1 94 ? 20.937 -10.912 11.497 1.00 34.84 94 LYS A N 1
ATOM 745 C CA . LYS A 1 94 ? 21.754 -9.918 10.812 1.00 36.66 94 LYS A CA 1
ATOM 746 C C . LYS A 1 94 ? 22.605 -10.601 9.748 1.00 35.82 94 LYS A C 1
ATOM 747 O O . LYS A 1 94 ? 22.740 -10.097 8.634 1.00 35.16 94 LYS A O 1
ATOM 753 N N . LYS A 1 95 ? 23.165 -11.756 10.093 1.00 38.25 95 LYS A N 1
ATOM 754 C CA . LYS A 1 95 ? 23.994 -12.509 9.154 1.00 43.69 95 LYS A CA 1
ATOM 755 C C . LYS A 1 95 ? 23.196 -12.903 7.915 1.00 43.94 95 LYS A C 1
ATOM 756 O O . LYS A 1 95 ? 23.671 -12.767 6.785 1.00 41.65 95 LYS A O 1
ATOM 762 N N . VAL A 1 96 ? 21.978 -13.388 8.130 1.00 39.39 96 VAL A N 1
ATOM 763 C CA . VAL A 1 96 ? 21.131 -13.804 7.023 1.00 37.50 96 VAL A CA 1
ATOM 764 C C . VAL A 1 96 ? 20.768 -12.637 6.121 1.00 40.96 96 VAL A C 1
ATOM 765 O O . VAL A 1 96 ? 20.912 -12.727 4.903 1.00 40.13 96 VAL A O 1
ATOM 769 N N . PHE A 1 97 ? 20.293 -11.543 6.712 1.00 36.25 97 PHE A N 1
ATOM 770 C CA . PHE A 1 97 ? 19.919 -10.379 5.922 1.00 43.81 97 PHE A CA 1
ATOM 771 C C . PHE A 1 97 ? 21.081 -9.902 5.057 1.00 41.27 97 PHE A C 1
ATOM 772 O O . PHE A 1 97 ? 20.882 -9.475 3.918 1.00 37.88 97 PHE A O 1
ATOM 780 N N . ILE A 1 98 ? 22.293 -9.978 5.599 1.00 41.15 98 ILE A N 1
ATOM 781 C CA . ILE A 1 98 ? 23.479 -9.581 4.848 1.00 40.30 98 ILE A CA 1
ATOM 782 C C . ILE A 1 98 ? 23.649 -10.567 3.696 1.00 40.02 98 ILE A C 1
ATOM 783 O O . ILE A 1 98 ? 23.790 -10.175 2.534 1.00 39.92 98 ILE A O 1
ATOM 788 N N . ALA A 1 99 ? 23.614 -11.851 4.036 1.00 38.70 99 ALA A N 1
ATOM 789 C CA . ALA A 1 99 ? 23.763 -12.923 3.061 1.00 39.58 99 ALA A CA 1
ATOM 790 C C . ALA A 1 99 ? 22.708 -12.872 1.958 1.00 43.92 99 ALA A C 1
ATOM 791 O O . ALA A 1 99 ? 22.947 -13.348 0.853 1.00 44.13 99 ALA A O 1
ATOM 793 N N . LEU A 1 100 ? 21.544 -12.299 2.255 1.00 42.55 100 LEU A N 1
ATOM 794 C CA . LEU A 1 100 ? 20.474 -12.194 1.267 1.00 39.68 100 LEU A CA 1
ATOM 795 C C . LEU A 1 100 ? 20.675 -11.005 0.334 1.00 46.52 100 LEU A C 1
ATOM 796 O O . LEU A 1 100 ? 19.929 -10.826 -0.632 1.00 43.12 100 LEU A O 1
ATOM 801 N N . GLY A 1 101 ? 21.678 -10.185 0.629 1.00 44.72 101 GLY A N 1
ATOM 802 C CA . GLY A 1 101 ? 21.941 -9.035 -0.211 1.00 45.02 101 GLY A CA 1
ATOM 803 C C . GLY A 1 101 ? 21.989 -7.711 0.523 1.00 46.55 101 GLY A C 1
ATOM 804 O O . GLY A 1 101 ? 22.451 -6.714 -0.031 1.00 46.56 101 GLY A O 1
ATOM 805 N N . LEU A 1 102 ? 21.505 -7.680 1.760 1.00 46.47 102 LEU A N 1
ATOM 806 C CA . LEU A 1 102 ? 21.531 -6.441 2.526 1.00 42.96 102 LEU A CA 1
ATOM 807 C C . LEU A 1 102 ? 22.857 -6.278 3.264 1.00 51.88 102 LEU A C 1
ATOM 808 O O . LEU A 1 102 ? 22.892 -6.225 4.497 1.00 46.61 102 LEU A O 1
ATOM 813 N N . ASP A 1 103 ? 23.946 -6.196 2.501 1.00 44.75 103 ASP A N 1
ATOM 814 C CA . ASP A 1 103 ? 25.278 -6.034 3.077 1.00 48.60 103 ASP A CA 1
ATOM 815 C C . ASP A 1 103 ? 25.396 -4.708 3.821 1.00 42.52 103 ASP A C 1
ATOM 816 O O . ASP A 1 103 ? 24.680 -3.748 3.528 1.00 42.67 103 ASP A O 1
ATOM 821 N N . GLU A 1 104 ? 26.314 -4.659 4.779 1.00 51.77 104 GLU A N 1
ATOM 822 C CA . GLU A 1 104 ? 26.504 -3.469 5.597 1.00 51.96 104 GLU A CA 1
ATOM 823 C C . GLU A 1 104 ? 26.992 -2.208 4.891 1.00 54.00 104 GLU A C 1
ATOM 824 O O . GLU A 1 104 ? 27.246 -1.192 5.536 1.00 52.08 104 GLU A O 1
ATOM 830 N N . SER A 1 105 ? 27.121 -2.266 3.570 1.00 52.25 105 SER A N 1
ATOM 831 C CA . SER A 1 105 ? 27.540 -1.097 2.812 1.00 51.51 105 SER A CA 1
ATOM 832 C C . SER A 1 105 ? 26.289 -0.507 2.170 1.00 52.56 105 SER A C 1
ATOM 833 O O . SER A 1 105 ? 26.288 0.638 1.722 1.00 57.69 105 SER A O 1
ATOM 836 N N . ARG A 1 106 ? 25.222 -1.303 2.139 1.00 50.21 106 ARG A N 1
ATOM 837 C CA . ARG A 1 106 ? 23.954 -0.876 1.559 1.00 54.22 106 ARG A CA 1
ATOM 838 C C . ARG A 1 106 ? 22.872 -0.656 2.619 1.00 49.38 106 ARG A C 1
ATOM 839 O O . ARG A 1 106 ? 21.875 0.021 2.365 1.00 47.62 106 ARG A O 1
ATOM 847 N N . ALA A 1 107 ? 23.069 -1.223 3.805 1.00 46.01 107 ALA A N 1
ATOM 848 C CA . ALA A 1 107 ? 22.087 -1.085 4.876 1.00 42.40 107 ALA A CA 1
ATOM 849 C C . ALA A 1 107 ? 22.717 -0.983 6.266 1.00 42.27 107 ALA A C 1
ATOM 850 O O . ALA A 1 107 ? 23.749 -1.595 6.540 1.00 40.74 107 ALA A O 1
ATOM 852 N N . LYS A 1 108 ? 22.075 -0.212 7.139 1.00 40.43 108 LYS A N 1
ATOM 853 C CA . LYS A 1 108 ? 22.546 -0.021 8.508 1.00 38.74 108 LYS A CA 1
ATOM 854 C C . LYS A 1 108 ? 21.678 -0.824 9.469 1.00 39.39 108 LYS A C 1
ATOM 855 O O . LYS A 1 108 ? 20.475 -0.577 9.577 1.00 41.46 108 LYS A O 1
ATOM 861 N N . PHE A 1 109 ? 22.284 -1.782 10.165 1.00 32.60 109 PHE A N 1
ATOM 862 C CA . PHE A 1 109 ? 21.545 -2.595 11.118 1.00 37.34 109 PHE A CA 1
ATOM 863 C C . PHE A 1 109 ? 21.534 -1.942 12.493 1.00 41.48 109 PHE A C 1
ATOM 864 O O . PHE A 1 109 ? 22.566 -1.482 12.988 1.00 36.56 109 PHE A O 1
ATOM 872 N N . VAL A 1 110 ? 20.351 -1.890 13.098 1.00 34.50 110 VAL A N 1
ATOM 873 C CA . VAL A 1 110 ? 20.186 -1.296 14.420 1.00 33.72 110 VAL A CA 1
ATOM 874 C C . VAL A 1 110 ? 19.455 -2.260 15.350 1.00 37.65 110 VAL A C 1
ATOM 875 O O . VAL A 1 110 ? 18.499 -2.930 14.947 1.00 30.68 110 VAL A O 1
ATOM 879 N N . LEU A 1 111 ? 19.929 -2.351 16.587 1.00 33.31 111 LEU A N 1
ATOM 880 C CA . LEU A 1 111 ? 19.289 -3.200 17.584 1.00 37.44 111 LEU A CA 1
ATOM 881 C C . LEU A 1 111 ? 18.357 -2.289 18.379 1.00 32.14 111 LEU A C 1
ATOM 882 O O . LEU A 1 111 ? 18.779 -1.250 18.884 1.00 33.08 111 LEU A O 1
ATOM 887 N N . GLY A 1 112 ? 17.089 -2.666 18.477 1.00 31.79 112 GLY A N 1
ATOM 888 C CA . GLY A 1 112 ? 16.145 -1.847 19.218 1.00 31.68 112 GLY A CA 1
ATOM 889 C C . GLY A 1 112 ? 16.647 -1.447 20.599 1.00 23.11 112 GLY A C 1
ATOM 890 O O . GLY A 1 112 ? 16.563 -0.275 20.974 1.00 29.42 112 GLY A O 1
ATOM 891 N N . SER A 1 113 ? 17.174 -2.408 21.348 1.00 26.81 113 SER A N 1
ATOM 892 C CA . SER A 1 113 ? 17.671 -2.125 22.692 1.00 32.85 113 SER A CA 1
ATOM 893 C C . SER A 1 113 ? 18.739 -1.026 22.723 1.00 36.70 113 SER A C 1
ATOM 894 O O . SER A 1 113 ? 19.051 -0.497 23.785 1.00 38.62 113 SER A O 1
ATOM 897 N N . GLU A 1 114 ? 19.292 -0.680 21.562 1.00 35.36 114 GLU A N 1
ATOM 898 C CA . GLU A 1 114 ? 20.315 0.370 21.474 1.00 39.01 114 GLU A CA 1
ATOM 899 C C . GLU A 1 114 ? 19.799 1.759 21.858 1.00 42.97 114 GLU A C 1
ATOM 900 O O . GLU A 1 114 ? 20.568 2.614 22.312 1.00 33.23 114 GLU A O 1
ATOM 906 N N . TYR A 1 115 ? 18.505 1.993 21.660 1.00 29.57 115 TYR A N 1
ATOM 907 C CA . TYR A 1 115 ? 17.927 3.292 21.967 1.00 32.71 115 TYR A CA 1
ATOM 908 C C . TYR A 1 115 ? 16.536 3.246 22.603 1.00 30.48 115 TYR A C 1
ATOM 909 O O . TYR A 1 115 ? 16.068 4.254 23.121 1.00 29.31 115 TYR A O 1
ATOM 918 N N . GLN A 1 116 ? 15.870 2.096 22.559 1.00 32.76 116 GLN A N 1
ATOM 919 C CA . GLN A 1 116 ? 14.513 2.009 23.110 1.00 29.23 116 GLN A CA 1
ATOM 920 C C . GLN A 1 116 ? 14.393 2.064 24.634 1.00 32.62 116 GLN A C 1
ATOM 921 O O . GLN A 1 116 ? 13.284 2.039 25.165 1.00 31.07 116 GLN A O 1
ATOM 927 N N . LEU A 1 117 ? 15.521 2.135 25.339 1.00 33.96 117 LEU A N 1
ATOM 928 C CA . LEU A 1 117 ? 15.486 2.230 26.798 1.00 30.63 117 LEU A CA 1
ATOM 929 C C . LEU A 1 117 ? 16.038 3.579 27.235 1.00 30.63 117 LEU A C 1
ATOM 930 O O . LEU A 1 117 ? 16.174 3.847 28.432 1.00 34.68 117 LEU A O 1
ATOM 935 N N . SER A 1 118 ? 16.356 4.428 26.264 1.00 31.23 118 SER A N 1
ATOM 936 C CA . SER A 1 118 ? 16.896 5.756 26.558 1.00 33.11 118 SER A CA 1
ATOM 937 C C . SER A 1 118 ? 15.802 6.652 27.140 1.00 36.91 118 SER A C 1
ATOM 938 O O . SER A 1 118 ? 14.623 6.469 26.847 1.00 31.80 118 SER A O 1
ATOM 941 N N . ARG A 1 119 ? 16.196 7.626 27.958 1.00 31.67 119 ARG A N 1
ATOM 942 C CA . ARG A 1 119 ? 15.236 8.518 28.598 1.00 34.87 119 ARG A CA 1
ATOM 943 C C . ARG A 1 119 ? 14.304 9.239 27.630 1.00 29.72 119 ARG A C 1
ATOM 944 O O . ARG A 1 119 ? 13.101 9.343 27.882 1.00 35.09 119 ARG A O 1
ATOM 952 N N . ASP A 1 120 ? 14.852 9.757 26.535 1.00 30.88 120 ASP A N 1
ATOM 953 C CA . ASP A 1 120 ? 14.024 10.463 25.564 1.00 34.42 120 ASP A CA 1
ATOM 954 C C . ASP A 1 120 ? 13.017 9.539 24.890 1.00 30.90 120 ASP A C 1
ATOM 955 O O . ASP A 1 120 ? 11.879 9.932 24.625 1.00 29.99 120 ASP A O 1
ATOM 960 N N . TYR A 1 121 ? 13.435 8.314 24.610 1.00 26.23 121 TYR A N 1
ATOM 961 C CA . TYR A 1 121 ? 12.532 7.367 23.960 1.00 29.63 121 TYR A CA 1
ATOM 962 C C . TYR A 1 121 ? 11.429 6.902 24.912 1.00 27.08 121 TYR A C 1
ATOM 963 O O . TYR A 1 121 ? 10.260 6.844 24.534 1.00 29.02 121 TYR A O 1
ATOM 972 N N . VAL A 1 122 ? 11.790 6.577 26.147 1.00 27.90 122 VAL A N 1
ATOM 973 C CA . VAL A 1 122 ? 10.777 6.125 27.098 1.00 30.36 122 VAL A CA 1
ATOM 974 C C . VAL A 1 122 ? 9.764 7.227 27.385 1.00 28.43 122 VAL A C 1
ATOM 975 O O . VAL A 1 122 ? 8.567 6.969 27.503 1.00 25.01 122 VAL A O 1
ATOM 979 N N . LEU A 1 123 ? 10.230 8.465 27.477 1.00 27.63 123 LEU A N 1
ATOM 980 C CA . LEU A 1 123 ? 9.314 9.559 27.731 1.00 28.72 123 LEU A CA 1
ATOM 981 C C . LEU A 1 123 ? 8.323 9.667 26.569 1.00 28.33 123 LEU A C 1
ATOM 982 O O . LEU A 1 123 ? 7.130 9.921 26.784 1.00 29.26 123 LEU A O 1
ATOM 987 N N . ASP A 1 124 ? 8.801 9.460 25.340 1.00 26.49 124 ASP A N 1
ATOM 988 C CA . ASP A 1 124 ? 7.912 9.519 24.179 1.00 25.99 124 ASP A CA 1
ATOM 989 C C . ASP A 1 124 ? 6.871 8.402 24.245 1.00 25.75 124 ASP A C 1
ATOM 990 O O . ASP A 1 124 ? 5.715 8.594 23.848 1.00 23.86 124 ASP A O 1
ATOM 995 N N . VAL A 1 125 ? 7.290 7.235 24.723 1.00 22.98 125 VAL A N 1
ATOM 996 C CA . VAL A 1 125 ? 6.379 6.101 24.853 1.00 29.70 125 VAL A CA 1
ATOM 997 C C . VAL A 1 125 ? 5.261 6.484 25.808 1.00 28.22 125 VAL A C 1
ATOM 998 O O . VAL A 1 125 ? 4.083 6.228 25.539 1.00 26.82 125 VAL A O 1
ATOM 1002 N N . LEU A 1 126 ? 5.626 7.113 26.924 1.00 25.02 126 LEU A N 1
ATOM 1003 C CA . LEU A 1 126 ? 4.621 7.520 27.899 1.00 26.83 126 LEU A CA 1
ATOM 1004 C C . LEU A 1 126 ? 3.653 8.549 27.311 1.00 25.79 126 LEU A C 1
ATOM 1005 O O . LEU A 1 126 ? 2.451 8.502 27.579 1.00 28.26 126 LEU A O 1
ATOM 1010 N N . LYS A 1 127 ? 4.175 9.471 26.508 1.00 24.92 127 LYS A N 1
ATOM 1011 C CA . LYS A 1 127 ? 3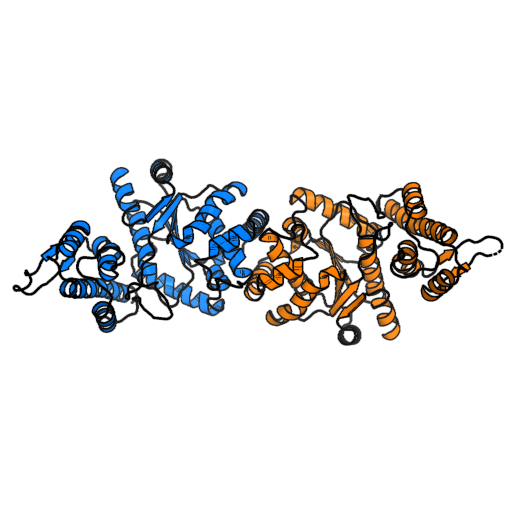.344 10.492 25.872 1.00 21.96 127 LYS A CA 1
ATOM 1012 C C . LYS A 1 127 ? 2.418 9.829 24.856 1.00 25.53 127 LYS A C 1
ATOM 1013 O O . LYS A 1 127 ? 1.223 10.147 24.782 1.00 26.88 127 LYS A O 1
ATOM 1019 N N . MET A 1 128 ? 2.973 8.917 24.064 1.00 24.14 128 MET A N 1
ATOM 1020 C CA . MET A 1 128 ? 2.168 8.187 23.082 1.00 28.72 128 MET A CA 1
ATOM 1021 C C . MET A 1 128 ? 1.060 7.412 23.804 1.00 27.48 128 MET A C 1
ATOM 1022 O O . MET A 1 128 ? -0.095 7.400 23.365 1.00 26.00 128 MET A O 1
ATOM 1027 N N . ALA A 1 129 ? 1.412 6.761 24.911 1.00 24.31 129 ALA A N 1
ATOM 1028 C CA . ALA A 1 129 ? 0.424 5.986 25.668 1.00 26.53 129 ALA A CA 1
ATOM 1029 C C . ALA A 1 129 ? -0.685 6.863 26.230 1.00 24.94 129 ALA A C 1
ATOM 1030 O O . ALA A 1 129 ? -1.833 6.440 26.312 1.00 21.85 129 ALA A O 1
ATOM 1032 N N . ARG A 1 130 ? -0.335 8.084 26.628 1.00 23.20 130 ARG A N 1
ATOM 1033 C CA . ARG A 1 130 ? -1.303 9.016 27.194 1.00 26.21 130 ARG A CA 1
ATOM 1034 C C . ARG A 1 130 ? -2.323 9.508 26.162 1.00 25.70 130 ARG A C 1
ATOM 1035 O O . ARG A 1 130 ? -3.461 9.822 26.516 1.00 27.27 130 ARG A O 1
ATOM 1043 N N . ILE A 1 131 ? -1.927 9.566 24.891 1.00 22.61 131 ILE A N 1
ATOM 1044 C CA . ILE A 1 131 ? -2.845 10.048 23.855 1.00 28.38 131 ILE A CA 1
ATOM 1045 C C . ILE A 1 131 ? -3.443 8.964 22.964 1.00 30.48 131 ILE A C 1
ATOM 1046 O O . ILE A 1 131 ? -4.208 9.259 22.047 1.00 29.48 131 ILE A O 1
ATOM 1051 N N . THR A 1 132 ? -3.113 7.708 23.242 1.00 25.65 132 THR A N 1
ATOM 1052 C CA . THR A 1 132 ? -3.624 6.599 22.449 1.00 27.35 132 THR A CA 1
ATOM 1053 C C . THR A 1 132 ? -4.627 5.762 23.253 1.00 29.57 132 THR A C 1
ATOM 1054 O O . THR A 1 132 ? -4.305 5.266 24.326 1.00 26.40 132 THR A O 1
ATOM 1058 N N . THR A 1 133 ? -5.851 5.617 22.753 1.00 28.23 133 THR A N 1
ATOM 1059 C CA . THR A 1 133 ? -6.829 4.805 23.469 1.00 24.99 133 THR A CA 1
ATOM 1060 C C . THR A 1 133 ? -6.394 3.342 23.442 1.00 23.14 133 THR A C 1
ATOM 1061 O O . THR A 1 133 ? -5.734 2.891 22.503 1.00 26.29 133 THR A O 1
ATOM 1065 N N . LEU A 1 134 ? -6.741 2.604 24.491 1.00 24.91 134 LEU A N 1
ATOM 1066 C CA . LEU A 1 134 ? -6.425 1.184 24.547 1.00 24.00 134 LEU A CA 1
ATOM 1067 C C . LEU A 1 134 ? -7.075 0.507 23.329 1.00 27.57 134 LEU A C 1
ATOM 1068 O O . LEU A 1 134 ? -6.500 -0.376 22.710 1.00 23.69 134 LEU A O 1
ATOM 1073 N N . ASN A 1 135 ? -8.283 0.947 22.994 1.00 30.00 135 ASN A N 1
ATOM 1074 C CA . ASN A 1 135 ? -9.015 0.396 21.863 1.00 33.42 135 ASN A CA 1
ATOM 1075 C C . ASN A 1 135 ? -8.220 0.475 20.554 1.00 33.48 135 ASN A C 1
ATOM 1076 O O . ASN A 1 135 ? -8.086 -0.518 19.835 1.00 31.32 135 ASN A O 1
ATOM 1081 N N . ARG A 1 136 ? -7.696 1.656 20.250 1.00 28.28 136 ARG A N 1
ATOM 1082 C CA . ARG A 1 136 ? -6.929 1.859 19.029 1.00 29.71 136 ARG A CA 1
ATOM 1083 C C . ARG A 1 136 ? -5.671 0.989 19.033 1.00 31.34 136 ARG A C 1
ATOM 1084 O O . ARG A 1 136 ? -5.315 0.384 18.022 1.00 23.03 136 ARG A O 1
ATOM 1092 N N . ALA A 1 137 ? -5.002 0.921 20.181 1.00 27.33 137 ALA A N 1
ATOM 1093 C CA . ALA A 1 137 ? -3.793 0.121 20.297 1.00 26.22 137 ALA A CA 1
ATOM 1094 C C . ALA A 1 137 ? -4.089 -1.363 20.112 1.00 25.43 137 ALA A C 1
ATOM 1095 O O . ALA A 1 137 ? -3.393 -2.067 19.373 1.00 26.19 137 ALA A O 1
ATOM 1097 N N 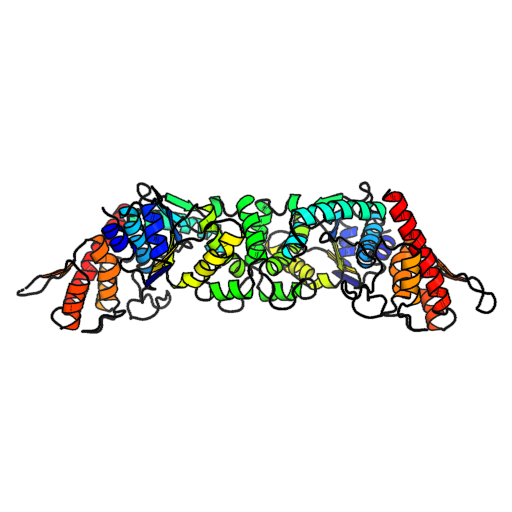. ARG A 1 138 ? -5.126 -1.838 20.791 1.00 28.58 138 ARG A N 1
ATOM 1098 C CA . ARG A 1 138 ? -5.500 -3.240 20.706 1.00 30.73 138 ARG A CA 1
ATOM 1099 C C . ARG A 1 138 ? -5.859 -3.613 19.268 1.00 25.65 138 ARG A C 1
ATOM 1100 O O . ARG A 1 138 ? -5.434 -4.654 18.764 1.00 27.59 138 ARG A O 1
ATOM 1108 N N . ARG A 1 139 ? -6.638 -2.766 18.605 1.00 29.87 139 ARG A N 1
ATOM 1109 C CA . ARG A 1 139 ? -7.027 -3.053 17.228 1.00 32.53 139 ARG A CA 1
ATOM 1110 C C . ARG A 1 139 ? -5.843 -3.045 16.261 1.00 33.25 139 ARG A C 1
ATOM 1111 O O . ARG A 1 139 ? -5.816 -3.819 15.303 1.00 29.37 139 ARG A O 1
ATOM 1119 N N . SER A 1 140 ? -4.849 -2.197 16.512 1.00 27.29 140 SER A N 1
ATOM 1120 C CA . SER A 1 140 ? -3.693 -2.147 15.624 1.00 28.74 140 SER A CA 1
ATOM 1121 C C . SER A 1 140 ? -2.896 -3.447 15.699 1.00 27.59 140 SER A C 1
ATOM 1122 O O . SER A 1 140 ? -2.191 -3.816 14.756 1.00 31.09 140 SER A O 1
ATOM 1125 N N . MET A 1 141 ? -3.028 -4.155 16.816 1.00 25.95 141 MET A N 1
ATOM 1126 C CA . MET A 1 141 ? -2.282 -5.388 17.030 1.00 26.92 141 MET A CA 1
ATOM 1127 C C . MET A 1 141 ? -3.014 -6.675 16.662 1.00 31.02 141 MET A C 1
ATOM 1128 O O . MET A 1 141 ? -2.472 -7.761 16.846 1.00 29.18 141 MET A O 1
ATOM 1133 N N . ASP A 1 142 ? -4.234 -6.562 16.148 1.00 30.89 142 ASP A N 1
ATOM 1134 C CA . ASP A 1 142 ? -5.003 -7.755 15.795 1.00 40.19 142 ASP A CA 1
ATOM 1135 C C . ASP A 1 142 ? -4.273 -8.764 14.918 1.00 35.99 142 ASP A C 1
ATOM 1136 O O . ASP A 1 142 ? -4.343 -9.966 15.163 1.00 40.10 142 ASP A O 1
ATOM 1141 N N . GLU A 1 143 ? -3.572 -8.280 13.901 1.00 34.75 143 GLU A N 1
ATOM 1142 C CA . GLU A 1 143 ? -2.853 -9.165 12.992 1.00 40.11 143 GLU A CA 1
ATOM 1143 C C . GLU A 1 143 ? -1.359 -9.271 13.310 1.00 41.06 143 GLU A C 1
ATOM 1144 O O . GLU A 1 143 ? -0.603 -9.874 12.553 1.00 39.85 143 GLU A O 1
ATOM 1150 N N . VAL A 1 144 ? -0.940 -8.706 14.439 1.00 33.26 144 VAL A N 1
ATOM 1151 C CA . VAL A 1 144 ? 0.475 -8.719 14.813 1.00 28.69 144 VAL A CA 1
ATOM 1152 C C . VAL A 1 144 ? 0.784 -9.451 16.117 1.00 32.40 144 VAL A C 1
ATOM 1153 O O . VAL A 1 144 ? 1.790 -10.159 16.224 1.00 34.05 144 VAL A O 1
ATOM 1157 N N . SER A 1 145 ? -0.083 -9.273 17.103 1.00 32.75 145 SER A N 1
ATOM 1158 C CA . SER A 1 145 ? 0.089 -9.890 18.407 1.00 33.74 145 SER A CA 1
ATOM 1159 C C . SER A 1 145 ? 0.067 -11.415 18.380 1.00 39.16 145 SER A C 1
ATOM 1160 O O . SER A 1 145 ? -0.722 -12.030 17.660 1.00 38.22 145 SER A O 1
ATOM 1163 N N . ARG A 1 146 ? 0.955 -12.021 19.159 1.00 33.93 146 ARG A N 1
ATOM 1164 C CA . ARG A 1 146 ? 0.997 -13.471 19.266 1.00 43.08 146 ARG A CA 1
ATOM 1165 C C . ARG A 1 146 ? -0.325 -13.894 19.922 1.00 47.28 146 ARG A C 1
ATOM 1166 O O . ARG A 1 146 ? -0.792 -15.015 19.736 1.00 48.85 146 ARG A O 1
ATOM 1174 N N . ARG A 1 147 ? -0.923 -12.980 20.686 1.00 45.55 147 ARG A N 1
ATOM 1175 C CA . ARG A 1 147 ? -2.190 -13.249 21.360 1.00 50.79 147 ARG A CA 1
ATOM 1176 C C . ARG A 1 147 ? -3.309 -12.341 20.864 1.00 51.48 147 ARG A C 1
ATOM 1177 O O . ARG A 1 147 ? -3.376 -11.170 21.235 1.00 55.64 147 ARG A O 1
ATOM 1185 N N . LYS A 1 148 ? -4.197 -12.884 20.039 1.00 49.36 148 LYS A N 1
ATOM 1186 C CA . LYS A 1 148 ? -5.307 -12.098 19.513 1.00 54.28 148 LYS A CA 1
ATOM 1187 C C . LYS A 1 148 ? -6.314 -11.829 20.628 1.00 55.38 148 LYS A C 1
ATOM 1188 O O . LYS A 1 148 ? -6.841 -10.722 20.757 1.00 56.04 148 LYS A O 1
ATOM 1194 N N . GLU A 1 149 ? -6.575 -12.850 21.437 1.00 47.54 149 GLU A N 1
ATOM 1195 C CA . GLU A 1 149 ? -7.516 -12.719 22.538 1.00 50.65 149 GLU A CA 1
ATOM 1196 C C . GLU A 1 149 ? -6.722 -12.721 23.845 1.00 48.29 149 GLU A C 1
ATOM 1197 O O . GLU A 1 149 ? -5.668 -13.355 23.931 1.00 42.08 149 GLU A O 1
ATOM 1203 N N . ASP A 1 150 ? -7.223 -12.005 24.850 1.00 42.89 150 ASP A N 1
ATOM 1204 C CA . ASP A 1 150 ? -6.566 -11.933 26.157 1.00 41.80 150 ASP A CA 1
ATOM 1205 C C . ASP A 1 150 ? -5.057 -11.670 26.053 1.00 32.85 150 ASP A C 1
ATOM 1206 O O . ASP A 1 150 ? -4.238 -12.457 26.515 1.00 33.23 150 ASP A O 1
ATOM 1211 N N . PRO A 1 151 ? -4.673 -10.541 25.444 1.00 29.56 151 PRO A N 1
ATOM 1212 C CA . PRO A 1 151 ? -3.252 -10.214 25.299 1.00 25.59 151 PRO A CA 1
ATOM 1213 C C . PRO A 1 151 ? -2.604 -9.734 26.598 1.00 23.26 151 PRO A C 1
ATOM 1214 O O . PRO A 1 151 ? -3.286 -9.490 27.603 1.00 25.62 151 PRO A O 1
ATOM 1218 N N . MET A 1 152 ? -1.279 -9.599 26.566 1.00 25.97 152 MET A N 1
ATOM 1219 C CA . MET A 1 152 ? -0.532 -9.106 27.721 1.00 27.87 152 MET A CA 1
ATOM 1220 C C . MET A 1 152 ? -0.423 -7.592 27.552 1.00 22.26 152 MET A C 1
ATOM 1221 O O . MET A 1 152 ? -0.575 -7.080 26.437 1.00 21.66 152 MET A O 1
ATOM 1226 N N . VAL A 1 153 ? -0.169 -6.864 28.639 1.00 22.10 153 VAL A N 1
ATOM 1227 C CA . VAL A 1 153 ? -0.028 -5.418 28.513 1.00 22.95 153 VAL A CA 1
ATOM 1228 C C . VAL A 1 153 ? 1.133 -5.107 27.564 1.00 25.04 153 VAL A C 1
ATOM 1229 O O . VAL A 1 153 ? 1.107 -4.106 26.837 1.00 25.54 153 VAL A O 1
ATOM 1233 N N . SER A 1 154 ? 2.142 -5.973 27.554 1.00 21.77 154 SER A N 1
ATOM 1234 C CA . SER A 1 154 ? 3.298 -5.748 26.692 1.00 23.42 154 SER A CA 1
ATOM 1235 C C . SER A 1 154 ? 2.895 -5.624 25.222 1.00 28.47 154 SER A C 1
ATOM 1236 O O . SER A 1 154 ? 3.526 -4.907 24.467 1.00 23.72 154 SER A O 1
ATOM 1239 N N . GLN A 1 155 ? 1.827 -6.302 24.819 1.00 23.75 155 GLN A N 1
ATOM 1240 C CA . GLN A 1 155 ? 1.416 -6.239 23.425 1.00 22.90 155 GLN A CA 1
ATOM 1241 C C . GLN A 1 155 ? 0.657 -4.951 23.099 1.00 22.64 155 GLN A C 1
ATOM 1242 O O . GLN A 1 155 ? 0.461 -4.613 21.932 1.00 25.53 155 GLN A O 1
ATOM 1248 N N . MET A 1 156 ? 0.277 -4.202 24.131 1.00 23.63 156 MET A N 1
ATOM 1249 C CA . MET A 1 156 ? -0.425 -2.937 23.928 1.00 27.91 156 MET A CA 1
ATOM 1250 C C . MET A 1 156 ? 0.580 -1.785 23.883 1.00 29.72 156 MET A C 1
ATOM 1251 O O . MET A 1 156 ? 0.277 -0.702 23.383 1.00 26.29 156 MET A O 1
ATOM 1256 N N . ILE A 1 157 ? 1.774 -2.021 24.426 1.00 27.39 157 ILE A N 1
ATOM 1257 C CA . ILE A 1 157 ? 2.845 -1.023 24.414 1.00 28.78 157 ILE A CA 1
ATOM 1258 C C . ILE A 1 157 ? 3.561 -1.126 23.057 1.00 29.55 157 ILE A C 1
ATOM 1259 O O . ILE A 1 157 ? 3.993 -0.125 22.489 1.00 27.14 157 ILE A O 1
ATOM 1264 N N . TYR A 1 158 ? 3.667 -2.360 22.564 1.00 27.48 158 TYR A N 1
ATOM 1265 C CA . TYR A 1 158 ? 4.307 -2.715 21.289 1.00 24.42 158 TYR A CA 1
ATOM 1266 C C . TYR A 1 158 ? 4.034 -1.760 20.101 1.00 24.41 158 TYR A C 1
ATOM 1267 O O . TYR A 1 158 ? 4.974 -1.251 19.485 1.00 23.78 158 TYR A O 1
ATOM 1276 N N . PRO A 1 159 ? 2.754 -1.488 19.771 1.00 23.17 159 PRO A N 1
ATOM 1277 C CA . PRO A 1 159 ? 2.480 -0.587 18.641 1.00 23.53 159 PRO A CA 1
ATOM 1278 C C . PRO A 1 159 ? 2.984 0.835 18.831 1.00 22.73 159 PRO A C 1
ATOM 1279 O O . PRO A 1 159 ? 3.429 1.471 17.883 1.00 23.27 159 PRO A O 1
ATOM 1283 N N . LEU A 1 160 ? 2.913 1.331 20.057 1.00 24.16 160 LEU A N 1
ATOM 1284 C CA . LEU A 1 160 ? 3.386 2.676 20.343 1.00 26.07 160 LEU A CA 1
ATOM 1285 C C . LEU A 1 160 ? 4.883 2.773 20.054 1.00 24.36 160 LEU A C 1
ATOM 1286 O O . LEU A 1 160 ? 5.356 3.751 19.471 1.00 23.56 160 LEU A O 1
ATOM 1291 N N . MET A 1 161 ? 5.620 1.748 20.462 1.00 25.11 161 MET A N 1
ATOM 1292 C CA . MET A 1 161 ? 7.055 1.719 20.260 1.00 24.84 161 MET A CA 1
ATOM 1293 C C . MET A 1 161 ? 7.410 1.588 18.794 1.00 24.68 161 MET A C 1
ATOM 1294 O O . MET A 1 161 ? 8.393 2.162 18.351 1.00 24.49 161 MET A O 1
ATOM 1299 N N . GLN A 1 162 ? 6.623 0.823 18.044 1.00 22.56 162 GLN A N 1
ATOM 1300 C CA . GLN A 1 162 ? 6.887 0.677 16.619 1.00 25.96 162 GLN A CA 1
ATOM 1301 C C . GLN A 1 162 ? 6.737 2.035 15.943 1.00 24.63 162 GLN A C 1
ATOM 1302 O O . GLN A 1 162 ? 7.572 2.426 15.128 1.00 25.70 162 GLN A O 1
ATOM 1308 N N . ALA A 1 163 ? 5.674 2.753 16.292 1.00 22.78 163 ALA A N 1
ATOM 1309 C CA . ALA A 1 163 ? 5.433 4.074 15.723 1.00 24.37 163 ALA A CA 1
ATOM 1310 C C . ALA A 1 163 ? 6.596 4.994 16.082 1.00 30.57 163 ALA A C 1
ATOM 1311 O O . ALA A 1 163 ? 7.083 5.741 15.235 1.00 27.09 163 ALA A O 1
ATOM 1313 N N . LEU A 1 164 ? 7.051 4.934 17.331 1.00 25.83 164 LEU A N 1
ATOM 1314 C CA . LEU A 1 164 ? 8.170 5.771 17.752 1.00 25.80 164 LEU A CA 1
ATOM 1315 C C . LEU A 1 164 ? 9.486 5.399 17.092 1.00 29.78 164 LEU A C 1
ATOM 1316 O O . LEU A 1 164 ? 10.377 6.247 16.967 1.00 29.19 164 LEU A O 1
ATOM 1321 N N . ASP A 1 165 ? 9.629 4.144 16.671 1.00 25.66 165 ASP A N 1
ATOM 1322 C CA . ASP A 1 165 ? 10.865 3.734 16.006 1.00 28.75 165 ASP A CA 1
ATOM 1323 C C . ASP A 1 165 ? 11.040 4.537 14.722 1.00 28.03 165 ASP A C 1
ATOM 1324 O O . ASP A 1 165 ? 12.156 4.886 14.353 1.00 28.05 165 ASP A O 1
ATOM 1329 N N . ILE A 1 166 ? 9.930 4.826 14.046 1.00 27.56 166 ILE A N 1
ATOM 1330 C CA . ILE A 1 166 ? 9.971 5.585 12.802 1.00 29.80 166 ILE A CA 1
ATOM 1331 C C . ILE A 1 166 ? 10.604 6.958 13.054 1.00 34.45 166 ILE A C 1
ATOM 1332 O O . ILE A 1 166 ? 11.516 7.379 12.337 1.00 33.86 166 ILE A O 1
ATOM 1337 N N . ALA A 1 167 ? 10.135 7.638 14.093 1.00 32.13 167 ALA A N 1
ATOM 1338 C CA . ALA A 1 167 ? 10.658 8.961 14.432 1.00 34.64 167 ALA A CA 1
ATOM 1339 C C . ALA A 1 167 ? 12.092 8.930 14.948 1.00 33.49 167 ALA A C 1
ATOM 1340 O O . ALA A 1 167 ? 12.931 9.719 14.515 1.00 34.91 167 ALA A O 1
ATOM 1342 N N . HIS A 1 168 ? 12.379 8.025 15.875 1.00 32.17 168 HIS A N 1
ATOM 1343 C CA . HIS A 1 168 ? 13.718 7.955 16.443 1.00 29.12 168 HIS A CA 1
ATOM 1344 C C . HIS A 1 168 ? 14.810 7.458 15.502 1.00 35.52 168 HIS A C 1
ATOM 1345 O O . HIS A 1 168 ? 15.989 7.717 15.741 1.00 36.12 168 HIS A O 1
ATOM 1352 N N . LEU A 1 169 ? 14.432 6.755 14.436 1.00 28.90 169 LEU A N 1
ATOM 1353 C CA . LEU A 1 169 ? 15.416 6.280 13.470 1.00 34.61 169 LEU A CA 1
ATOM 1354 C C . LEU A 1 169 ? 15.509 7.262 12.292 1.00 34.92 169 LEU A C 1
ATOM 1355 O O . LEU A 1 169 ? 16.229 7.019 11.318 1.00 33.67 169 LEU A O 1
ATOM 1360 N N . GLY A 1 170 ? 14.771 8.367 12.385 1.00 36.11 170 GLY A N 1
ATOM 1361 C CA . GLY A 1 170 ? 14.788 9.368 11.328 1.00 36.04 170 GLY A CA 1
ATOM 1362 C C . GLY A 1 170 ? 14.331 8.800 10.000 1.00 39.23 170 GLY A C 1
ATOM 1363 O O . GLY A 1 170 ? 14.876 9.118 8.946 1.00 36.22 170 GLY A O 1
ATOM 1364 N N . VAL A 1 171 ? 13.305 7.963 10.055 1.00 37.02 171 VAL A N 1
ATOM 1365 C CA . VAL A 1 171 ? 12.768 7.317 8.868 1.00 34.99 171 VAL A CA 1
ATOM 1366 C C . VAL A 1 171 ? 11.740 8.165 8.124 1.00 35.11 171 VAL A C 1
ATOM 1367 O O . VAL A 1 171 ? 10.865 8.781 8.731 1.00 34.06 171 VAL A O 1
ATOM 1371 N N . ASP A 1 172 ? 11.868 8.203 6.799 1.00 32.69 172 ASP A N 1
ATOM 1372 C CA . ASP A 1 172 ? 10.951 8.957 5.951 1.00 36.90 172 ASP A CA 1
ATOM 1373 C C . ASP A 1 172 ? 9.906 8.025 5.359 1.00 32.06 172 ASP A C 1
ATOM 1374 O O . ASP A 1 172 ? 8.759 8.419 5.141 1.00 34.67 172 ASP A O 1
ATOM 1379 N N . LEU A 1 173 ? 10.319 6.787 5.101 1.00 34.66 173 LEU A N 1
ATOM 1380 C CA . LEU A 1 173 ? 9.442 5.778 4.520 1.00 31.26 173 LEU A CA 1
ATOM 1381 C C . LEU A 1 173 ? 9.434 4.498 5.353 1.00 30.56 173 LEU A C 1
ATOM 1382 O O . LEU A 1 173 ? 10.448 3.808 5.462 1.00 31.21 173 LEU A O 1
ATOM 1387 N N . ALA A 1 174 ? 8.285 4.193 5.947 1.00 34.18 174 ALA A N 1
ATOM 1388 C CA . ALA A 1 174 ? 8.139 2.979 6.753 1.00 33.22 174 ALA A CA 1
ATOM 1389 C C . ALA A 1 174 ? 7.652 1.865 5.827 1.00 28.13 174 ALA A C 1
ATOM 1390 O O . ALA A 1 174 ? 6.584 1.973 5.237 1.00 31.91 174 ALA A O 1
ATOM 1392 N N . VAL A 1 175 ? 8.434 0.802 5.712 1.00 27.17 175 VAL A N 1
ATOM 1393 C CA . VAL A 1 175 ? 8.072 -0.324 4.861 1.00 28.31 175 VAL A CA 1
ATOM 1394 C C . VAL A 1 175 ? 7.655 -1.516 5.726 1.00 27.53 175 VAL A C 1
ATOM 1395 O O . VAL A 1 175 ? 8.285 -1.805 6.742 1.00 27.81 175 VAL A O 1
ATOM 1399 N N . GLY A 1 176 ? 6.589 -2.201 5.324 1.00 27.03 176 GLY A N 1
ATOM 1400 C CA . GLY A 1 176 ? 6.155 -3.364 6.077 1.00 29.02 176 GLY A CA 1
ATOM 1401 C C . GLY A 1 176 ? 5.014 -4.073 5.385 1.00 29.33 176 GLY A C 1
ATOM 1402 O O . GLY A 1 176 ? 4.449 -3.555 4.420 1.00 25.38 176 GLY A O 1
ATOM 1403 N N . GLY A 1 177 ? 4.683 -5.268 5.859 1.00 27.23 177 GLY A N 1
ATOM 1404 C CA . GLY A 1 177 ? 3.573 -5.979 5.266 1.00 27.21 177 GLY A CA 1
ATOM 1405 C C . GLY A 1 177 ? 2.316 -5.172 5.538 1.00 30.17 177 GLY A C 1
ATOM 1406 O O . GLY A 1 177 ? 2.285 -4.336 6.444 1.00 28.41 177 GLY A O 1
ATOM 1407 N N . ILE A 1 178 ? 1.275 -5.421 4.756 1.00 29.50 178 ILE A N 1
ATOM 1408 C CA . ILE A 1 178 ? 0.013 -4.718 4.910 1.00 30.84 178 ILE A CA 1
ATOM 1409 C C . ILE A 1 178 ? -0.608 -4.981 6.290 1.00 27.72 178 ILE A C 1
ATOM 1410 O O . ILE A 1 178 ? -1.510 -4.263 6.719 1.00 29.01 178 ILE A O 1
ATOM 1415 N N . ASP A 1 179 ? -0.133 -6.008 6.993 1.00 27.94 179 ASP A N 1
ATOM 1416 C CA . ASP A 1 179 ? -0.673 -6.265 8.322 1.00 29.21 179 ASP A CA 1
ATOM 1417 C C . ASP A 1 179 ? -0.146 -5.254 9.346 1.00 22.86 179 ASP A C 1
ATOM 1418 O O . ASP A 1 179 ? -0.576 -5.248 10.496 1.00 29.29 179 ASP A O 1
ATOM 1423 N N . GLN A 1 180 ? 0.765 -4.389 8.914 1.00 24.70 180 GLN A N 1
ATOM 1424 C CA . GLN A 1 180 ? 1.316 -3.350 9.795 1.00 24.81 180 GLN A CA 1
ATOM 1425 C C . GLN A 1 180 ? 0.540 -2.051 9.549 1.00 32.64 180 GLN A C 1
ATOM 1426 O O . GLN A 1 180 ? 0.826 -1.021 10.163 1.00 29.21 180 GLN A O 1
ATOM 1432 N N . ARG A 1 181 ? -0.448 -2.103 8.657 1.00 25.86 181 ARG A N 1
ATOM 1433 C CA . ARG A 1 181 ? -1.200 -0.903 8.290 1.00 29.41 181 ARG A CA 1
ATOM 1434 C C . ARG A 1 181 ? -1.789 -0.088 9.431 1.00 27.44 181 ARG A C 1
ATOM 1435 O O . ARG A 1 181 ? -1.622 1.132 9.470 1.00 29.64 181 ARG A O 1
ATOM 1443 N N . LYS A 1 182 ? -2.474 -0.743 10.360 1.00 25.96 182 LYS A N 1
ATOM 1444 C CA . LYS A 1 182 ? -3.074 -0.019 11.469 1.00 30.66 182 LYS A CA 1
ATOM 1445 C C . LYS A 1 182 ? -2.034 0.640 12.361 1.00 30.03 182 LYS A C 1
ATOM 1446 O O . LYS A 1 182 ? -2.255 1.744 12.854 1.00 27.25 182 LYS A O 1
ATOM 1452 N N . ILE A 1 183 ? -0.909 -0.034 12.577 1.00 27.91 183 ILE A N 1
ATOM 1453 C CA . ILE A 1 183 ? 0.148 0.544 13.389 1.00 24.05 183 ILE A CA 1
ATOM 1454 C C . ILE A 1 183 ? 0.701 1.764 12.648 1.00 26.36 183 ILE A C 1
ATOM 1455 O O . ILE A 1 183 ? 0.933 2.812 13.245 1.00 24.86 183 ILE A O 1
ATOM 1460 N N . HIS A 1 184 ? 0.883 1.644 11.337 1.00 26.11 184 HIS A N 1
ATOM 1461 C CA . HIS A 1 184 ? 1.386 2.773 10.573 1.00 24.36 184 HIS A CA 1
ATOM 1462 C C . HIS A 1 184 ? 0.402 3.936 10.565 1.00 24.92 184 HIS A C 1
ATOM 1463 O O . HIS A 1 184 ? 0.815 5.094 10.581 1.00 28.31 184 HIS A O 1
ATOM 1470 N N . MET A 1 185 ? -0.897 3.656 10.545 1.00 25.66 185 MET A N 1
ATOM 1471 C CA . MET A 1 185 ? -1.848 4.765 10.564 1.00 30.38 185 MET A CA 1
ATOM 1472 C C . MET A 1 185 ? -1.783 5.450 11.927 1.00 34.14 185 MET A C 1
ATOM 1473 O O . MET A 1 185 ? -1.891 6.678 12.027 1.00 32.70 185 MET A O 1
ATOM 1478 N N . LEU A 1 186 ? -1.605 4.656 12.978 1.00 26.61 186 LEU A N 1
ATOM 1479 C CA . LEU A 1 186 ? -1.503 5.213 14.319 1.00 29.39 186 LEU A CA 1
ATOM 1480 C C . LEU A 1 186 ? -0.287 6.143 14.367 1.00 28.50 186 LEU A C 1
ATOM 1481 O O . LEU A 1 186 ? -0.337 7.214 14.969 1.00 31.08 186 LEU A O 1
ATOM 1486 N N . ALA A 1 187 ? 0.803 5.732 13.725 1.00 26.31 187 ALA A N 1
ATOM 1487 C CA . ALA A 1 187 ? 2.016 6.541 13.689 1.00 29.53 187 ALA A CA 1
ATOM 1488 C C . ALA A 1 187 ? 1.739 7.860 12.966 1.00 33.71 187 ALA A C 1
ATOM 1489 O O . ALA A 1 187 ? 2.066 8.941 13.470 1.00 30.92 187 ALA A O 1
ATOM 1491 N N . ARG A 1 188 ? 1.124 7.771 11.790 1.00 31.75 188 ARG A N 1
ATOM 1492 C CA . ARG A 1 188 ? 0.806 8.965 11.003 1.00 33.69 188 ARG A CA 1
ATOM 1493 C C . ARG A 1 188 ? -0.069 9.954 11.777 1.00 33.11 188 ARG A C 1
ATOM 1494 O O . ARG A 1 188 ? 0.082 11.168 11.642 1.00 34.00 188 ARG A O 1
ATOM 1502 N N . GLU A 1 189 ? -0.971 9.433 12.597 1.00 33.45 189 GLU A N 1
ATOM 1503 C CA . GLU A 1 189 ? -1.878 10.277 13.361 1.00 34.53 189 GLU A CA 1
ATOM 1504 C C . GLU A 1 189 ? -1.295 10.822 14.670 1.00 38.42 189 GLU A C 1
ATOM 1505 O O . GLU A 1 189 ? -1.533 11.979 15.024 1.00 37.53 189 GLU A O 1
ATOM 1511 N N . ASN A 1 190 ? -0.515 10.002 15.367 1.00 32.24 190 ASN A N 1
ATOM 1512 C CA . ASN A 1 190 ? 0.051 10.394 16.656 1.00 33.29 190 ASN A CA 1
ATOM 1513 C C . ASN A 1 190 ? 1.433 11.033 16.683 1.00 28.46 190 ASN A C 1
ATOM 1514 O O . ASN A 1 190 ? 1.694 11.877 17.541 1.00 28.17 190 ASN A O 1
ATOM 1519 N N . LEU A 1 191 ? 2.318 10.638 15.772 1.00 27.21 191 LEU A N 1
ATOM 1520 C CA . LEU A 1 191 ? 3.666 11.197 15.767 1.00 28.69 191 LEU A CA 1
ATOM 1521 C C . LEU A 1 191 ? 3.699 12.724 15.690 1.00 30.84 191 LEU A C 1
ATOM 1522 O O . LEU A 1 191 ? 4.507 13.356 16.363 1.00 28.40 191 LEU A O 1
ATOM 1527 N N . PRO A 1 192 ? 2.815 13.336 14.886 1.00 34.30 192 PRO A N 1
ATOM 1528 C CA . PRO A 1 192 ? 2.862 14.799 14.828 1.00 34.39 192 PRO A CA 1
ATOM 1529 C C . PRO A 1 192 ? 2.581 15.437 16.191 1.00 35.66 192 PRO A C 1
ATOM 1530 O O . PRO A 1 192 ? 3.105 16.507 16.497 1.00 35.81 192 PRO A O 1
ATOM 1534 N N . ARG A 1 193 ? 1.762 14.773 17.005 1.00 34.00 193 ARG A N 1
ATOM 1535 C CA . ARG A 1 193 ? 1.420 15.292 18.324 1.00 31.70 193 ARG A CA 1
ATOM 1536 C C . ARG A 1 193 ? 2.637 15.313 19.237 1.00 36.98 193 ARG A C 1
ATOM 1537 O O . ARG A 1 193 ? 2.638 15.992 20.267 1.00 36.56 193 ARG A O 1
ATOM 1545 N N . LEU A 1 194 ? 3.671 14.566 18.862 1.00 28.42 194 LEU A N 1
ATOM 1546 C CA . LEU A 1 194 ? 4.892 14.528 19.648 1.00 30.87 194 LEU A CA 1
ATOM 1547 C C . LEU A 1 194 ? 5.989 15.331 18.966 1.00 32.11 194 LEU A C 1
ATOM 1548 O O . LEU A 1 194 ? 7.158 15.247 19.334 1.00 33.27 194 LEU A O 1
ATOM 1553 N N . GLY A 1 195 ? 5.602 16.106 17.959 1.00 35.94 195 GLY A N 1
ATOM 1554 C CA . GLY A 1 195 ? 6.567 16.922 17.248 1.00 35.77 195 GLY A CA 1
ATOM 1555 C C . GLY A 1 195 ? 7.357 16.210 16.165 1.00 40.98 195 GLY A C 1
ATOM 1556 O O . GLY A 1 195 ? 8.418 16.689 15.771 1.00 39.90 195 GLY A O 1
ATOM 1557 N N . TYR A 1 196 ? 6.866 15.069 15.687 1.00 32.93 196 TYR A N 1
ATOM 1558 C CA . TYR A 1 196 ? 7.562 14.338 14.633 1.00 36.10 196 TYR A CA 1
ATOM 1559 C C . TYR A 1 196 ? 6.730 14.329 13.357 1.00 36.38 196 TYR A C 1
ATOM 1560 O O . TYR A 1 196 ? 5.518 14.504 13.399 1.00 39.79 196 TYR A O 1
ATOM 1569 N N . SER A 1 197 ? 7.377 14.116 12.218 1.00 37.01 197 SER A N 1
ATOM 1570 C CA . SER A 1 197 ? 6.646 14.113 10.957 1.00 41.10 197 SER A CA 1
ATOM 1571 C C . SER A 1 197 ? 5.888 12.813 10.710 1.00 40.25 197 SER A C 1
ATOM 1572 O O . SER A 1 197 ? 6.260 11.749 11.209 1.00 42.97 197 SER A O 1
ATOM 1575 N N . SER A 1 198 ? 4.804 12.913 9.953 1.00 39.15 198 SER A N 1
ATOM 1576 C CA . SER A 1 198 ? 4.000 11.750 9.611 1.00 42.71 198 SER A CA 1
ATOM 1577 C C . SER A 1 198 ? 4.785 11.017 8.525 1.00 43.21 198 SER A C 1
ATOM 1578 O O . SER A 1 198 ? 5.170 11.613 7.521 1.00 46.83 198 SER A O 1
ATOM 1581 N N . PRO A 1 199 ? 5.043 9.715 8.715 1.00 35.94 199 PRO A N 1
ATOM 1582 C CA . PRO A 1 199 ? 5.799 8.951 7.722 1.00 36.44 199 PRO A CA 1
ATOM 1583 C C . PRO A 1 199 ? 5.027 8.487 6.501 1.00 31.61 199 PRO A C 1
ATOM 1584 O O . PRO A 1 199 ? 3.806 8.279 6.544 1.00 35.83 199 PRO A O 1
ATOM 1588 N N . VAL A 1 200 ? 5.757 8.343 5.403 1.00 36.36 200 VAL A N 1
ATOM 1589 C CA . VAL A 1 200 ? 5.186 7.827 4.174 1.00 31.92 200 VAL A CA 1
ATOM 1590 C C . VAL A 1 200 ? 5.279 6.325 4.440 1.00 32.84 200 VAL A C 1
ATOM 1591 O O . VAL A 1 200 ? 6.259 5.862 5.034 1.00 33.16 200 VAL A O 1
ATOM 1595 N N . CYS A 1 201 ? 4.268 5.569 4.029 1.00 32.97 201 CYS A N 1
ATOM 1596 C CA . CYS A 1 201 ? 4.275 4.129 4.255 1.00 34.30 201 CYS A CA 1
ATOM 1597 C C . CYS A 1 201 ? 4.125 3.331 2.960 1.00 37.01 201 CYS A C 1
ATOM 1598 O O . CYS A 1 201 ? 3.342 3.694 2.079 1.00 37.48 201 CYS A O 1
ATOM 1601 N N . LEU A 1 202 ? 4.894 2.252 2.852 1.00 33.36 202 LEU A N 1
ATOM 1602 C CA . LEU A 1 202 ? 4.836 1.373 1.687 1.00 32.46 202 LEU A CA 1
ATOM 1603 C C . LEU A 1 202 ? 4.516 -0.018 2.216 1.00 33.14 202 LEU A C 1
ATOM 1604 O O . LEU A 1 202 ? 5.273 -0.579 3.004 1.00 30.14 202 LEU A O 1
ATOM 1609 N N . HIS A 1 203 ? 3.392 -0.575 1.789 1.00 32.22 203 HIS A N 1
ATOM 1610 C CA . HIS A 1 203 ? 2.988 -1.887 2.271 1.00 29.59 203 HIS A CA 1
ATOM 1611 C C . HIS A 1 203 ? 3.089 -2.991 1.231 1.00 30.46 203 HIS A C 1
ATOM 1612 O O . HIS A 1 203 ? 2.679 -2.825 0.085 1.00 33.29 203 HIS A O 1
ATOM 1619 N N . THR A 1 204 ? 3.640 -4.123 1.647 1.00 32.11 204 THR A N 1
ATOM 1620 C CA . THR A 1 204 ? 3.777 -5.270 0.760 1.00 32.79 204 THR A CA 1
ATOM 1621 C C . THR A 1 204 ? 2.633 -6.231 1.065 1.00 31.07 204 THR A C 1
ATOM 1622 O O . THR A 1 204 ? 2.094 -6.246 2.172 1.00 27.78 204 THR A O 1
ATOM 1626 N N . PRO A 1 205 ? 2.229 -7.037 0.078 1.00 30.81 205 PRO A N 1
ATOM 1627 C CA . PRO A 1 205 ? 1.134 -7.972 0.339 1.00 31.24 205 PRO A CA 1
ATOM 1628 C C . PRO A 1 205 ? 1.556 -9.088 1.286 1.00 26.97 205 PRO A C 1
ATOM 1629 O O . PRO A 1 205 ? 2.745 -9.366 1.440 1.00 31.55 205 PRO A O 1
ATOM 1633 N N . ILE A 1 206 ? 0.584 -9.715 1.932 1.00 31.86 206 ILE A N 1
ATOM 1634 C CA . ILE A 1 206 ? 0.879 -10.821 2.838 1.00 36.96 206 ILE A CA 1
ATOM 1635 C C . ILE A 1 206 ? 0.899 -12.111 2.014 1.00 43.66 206 ILE A C 1
ATOM 1636 O O . ILE A 1 206 ? -0.080 -12.445 1.354 1.00 47.34 206 ILE A O 1
ATOM 1641 N N . LEU A 1 207 ? 2.017 -12.827 2.050 1.00 40.57 207 LEU A N 1
ATOM 1642 C CA . LEU A 1 207 ? 2.153 -14.065 1.288 1.00 49.00 207 LEU A CA 1
ATOM 1643 C C . LEU A 1 207 ? 1.363 -15.228 1.866 1.00 44.82 207 LEU A C 1
ATOM 1644 O O . LEU A 1 207 ? 1.510 -15.562 3.039 1.00 51.20 207 LEU A O 1
ATOM 1649 N N . VAL A 1 208 ? 0.527 -15.852 1.044 1.00 50.26 208 VAL A N 1
ATOM 1650 C CA . VAL A 1 208 ? -0.233 -16.998 1.517 1.00 46.83 208 VAL A CA 1
ATOM 1651 C C . VAL A 1 208 ? 0.745 -18.161 1.606 1.00 42.25 208 VAL A C 1
ATOM 1652 O O . VAL A 1 208 ? 1.793 -18.155 0.951 1.00 36.33 208 VAL A O 1
ATOM 1656 N N . GLY A 1 209 ? 0.418 -19.146 2.431 1.00 35.97 209 GLY A N 1
ATOM 1657 C CA . GLY A 1 209 ? 1.288 -20.299 2.578 1.00 37.68 209 GLY A CA 1
ATOM 1658 C C . GLY A 1 209 ? 1.245 -21.223 1.372 1.00 33.64 209 GLY A C 1
ATOM 1659 O O . GLY A 1 209 ? 0.379 -21.091 0.512 1.00 34.10 209 GLY A O 1
ATOM 1660 N N . LEU A 1 210 ? 2.182 -22.165 1.324 1.00 41.19 210 LEU A N 1
ATOM 1661 C CA . LEU A 1 210 ? 2.292 -23.123 0.225 1.00 42.83 210 LEU A CA 1
ATOM 1662 C C . LEU A 1 210 ? 1.028 -23.930 -0.068 1.00 42.68 210 LEU A C 1
ATOM 1663 O O . LEU A 1 210 ? 0.859 -24.431 -1.181 1.00 42.51 210 LEU A O 1
ATOM 1668 N N . ASP A 1 211 ? 0.146 -24.054 0.922 1.00 40.19 211 ASP A N 1
ATOM 1669 C CA . ASP A 1 211 ? -1.102 -24.796 0.749 1.00 42.22 211 ASP A CA 1
ATOM 1670 C C . ASP A 1 211 ? -2.262 -23.902 0.313 1.00 41.34 211 ASP A C 1
ATOM 1671 O O . ASP A 1 211 ? -3.393 -24.367 0.183 1.00 48.62 211 ASP A O 1
ATOM 1676 N N . GLY A 1 212 ? -1.986 -22.619 0.100 1.00 40.29 212 GLY A N 1
ATOM 1677 C CA . GLY A 1 212 ? -3.031 -21.707 -0.333 1.00 45.30 212 GLY A CA 1
ATOM 1678 C C . GLY A 1 212 ? -3.777 -21.049 0.808 1.00 49.12 212 GLY A C 1
ATOM 1679 O O . GLY A 1 212 ? -4.723 -20.288 0.588 1.00 51.94 212 GLY A O 1
ATOM 1680 N N . GLN A 1 213 ? -3.359 -21.348 2.032 1.00 47.12 213 GLN A N 1
ATOM 1681 C CA . GLN A 1 213 ? -3.986 -20.769 3.211 1.00 52.12 213 GLN A CA 1
ATOM 1682 C C . GLN A 1 213 ? -2.998 -19.871 3.940 1.00 51.72 213 GLN A C 1
ATOM 1683 O O . GLN A 1 213 ? -1.849 -19.729 3.520 1.00 46.75 213 GLN A O 1
ATOM 1689 N N . LYS A 1 214 ? -3.442 -19.264 5.035 1.00 50.50 214 LYS A N 1
ATOM 1690 C CA . LYS A 1 214 ? -2.576 -18.368 5.788 1.00 46.66 214 LYS A CA 1
ATOM 1691 C C . LYS A 1 214 ? -1.290 -19.054 6.237 1.00 44.63 214 LYS A C 1
ATOM 1692 O O . LYS A 1 214 ? -1.315 -20.153 6.798 1.00 40.59 214 LYS A O 1
ATOM 1698 N N . MET A 1 215 ? -0.165 -18.397 5.980 1.00 42.04 215 MET A N 1
ATOM 1699 C CA . MET A 1 215 ? 1.137 -18.929 6.351 1.00 51.54 215 MET A CA 1
ATOM 1700 C C . MET A 1 215 ? 1.169 -19.092 7.869 1.00 57.19 215 MET A C 1
ATOM 1701 O O . MET A 1 215 ? 0.796 -18.179 8.605 1.00 56.66 215 MET A O 1
ATOM 1706 N N . SER A 1 216 ? 1.605 -20.259 8.334 1.00 61.25 216 SER A N 1
ATOM 1707 C CA . SER A 1 216 ? 1.656 -20.531 9.767 1.00 62.75 216 SER A CA 1
ATOM 1708 C C . SER A 1 216 ? 2.856 -21.359 10.195 1.00 62.14 216 SER A C 1
ATOM 1709 O O . SER A 1 216 ? 3.164 -22.390 9.595 1.00 55.51 216 SER A O 1
ATOM 1712 N N . SER A 1 217 ? 3.522 -20.903 11.250 1.00 65.51 217 SER A N 1
ATOM 1713 C CA . SER A 1 217 ? 4.680 -21.603 11.784 1.00 69.94 217 SER A CA 1
ATOM 1714 C C . SER A 1 217 ? 4.259 -23.020 12.146 1.00 72.31 217 SER A C 1
ATOM 1715 O O . SER A 1 217 ? 5.058 -23.956 12.079 1.00 71.58 217 SER A O 1
ATOM 1718 N N . SER A 1 218 ? 2.992 -23.164 12.523 1.00 71.25 218 SER A N 1
ATOM 1719 C CA . SER A 1 218 ? 2.431 -24.457 12.895 1.00 74.08 218 SER A CA 1
ATOM 1720 C C . SER A 1 218 ? 2.522 -25.453 11.747 1.00 74.67 218 SER A C 1
ATOM 1721 O O . SER A 1 218 ? 3.312 -26.395 11.790 1.00 75.59 218 SER A O 1
ATOM 1724 N N . LYS A 1 219 ? 1.704 -25.236 10.721 1.00 73.24 219 LYS A N 1
ATOM 1725 C CA . LYS A 1 219 ? 1.681 -26.114 9.557 1.00 73.36 219 LYS A CA 1
ATOM 1726 C C . LYS A 1 219 ? 3.056 -26.261 8.922 1.00 70.29 219 LYS A C 1
ATOM 1727 O O . LYS A 1 219 ? 3.449 -27.355 8.518 1.00 72.45 219 LYS A O 1
ATOM 1733 N N . GLY A 1 220 ? 3.782 -25.151 8.838 1.00 67.40 220 GLY A N 1
ATOM 1734 C CA . GLY A 1 220 ? 5.096 -25.176 8.224 1.00 63.42 220 GLY A CA 1
ATOM 1735 C C . GLY A 1 220 ? 4.920 -25.040 6.725 1.00 55.48 220 GLY A C 1
ATOM 1736 O O . GLY A 1 220 ? 5.781 -25.438 5.940 1.00 57.51 220 GLY A O 1
ATOM 1737 N N . ASN A 1 221 ? 3.782 -24.473 6.338 1.00 51.21 221 ASN A N 1
ATOM 1738 C CA . ASN A 1 221 ? 3.440 -24.267 4.936 1.00 50.86 221 ASN A CA 1
ATOM 1739 C C . ASN A 1 221 ? 4.191 -23.077 4.342 1.00 45.48 221 ASN A C 1
ATOM 1740 O O . ASN A 1 221 ? 3.593 -22.197 3.718 1.00 46.76 221 ASN A O 1
ATOM 1745 N N . TYR A 1 222 ? 5.504 -23.063 4.543 1.00 42.91 222 TYR A N 1
ATOM 1746 C CA . TYR A 1 222 ? 6.356 -21.996 4.033 1.00 47.99 222 TYR A CA 1
ATOM 1747 C C . TYR A 1 222 ? 7.775 -22.522 3.824 1.00 42.80 222 TYR A C 1
ATOM 1748 O O . TYR A 1 222 ? 8.129 -23.588 4.331 1.00 41.60 222 TYR A O 1
ATOM 1757 N N . ILE A 1 223 ? 8.581 -21.767 3.085 1.00 36.42 223 ILE A N 1
ATOM 1758 C CA . ILE A 1 223 ? 9.965 -22.144 2.808 1.00 36.67 223 ILE A CA 1
ATOM 1759 C C . ILE A 1 223 ? 10.940 -21.268 3.593 1.00 37.01 223 ILE A C 1
ATOM 1760 O O . ILE A 1 223 ? 10.860 -20.042 3.547 1.00 37.13 223 ILE A O 1
ATOM 1765 N N . SER A 1 224 ? 11.865 -21.904 4.302 1.00 36.73 224 SER A N 1
ATOM 1766 C CA . SER A 1 224 ? 12.852 -21.184 5.099 1.00 39.19 224 SER A CA 1
ATOM 1767 C C . SER A 1 224 ? 14.178 -21.124 4.363 1.00 39.55 224 SER A C 1
ATOM 1768 O O . SER A 1 224 ? 14.472 -21.990 3.540 1.00 37.16 224 SER A O 1
ATOM 1771 N N . VAL A 1 225 ? 14.981 -20.108 4.663 1.00 39.93 225 VAL A N 1
ATOM 1772 C CA . VAL A 1 225 ? 16.281 -19.945 4.009 1.00 43.28 225 VAL A CA 1
ATOM 1773 C C . VAL A 1 225 ? 17.232 -21.073 4.371 1.00 44.81 225 VAL A C 1
ATOM 1774 O O . VAL A 1 225 ? 18.315 -21.192 3.798 1.00 50.96 225 VAL A O 1
ATOM 1778 N N . ARG A 1 226 ? 16.823 -21.899 5.325 1.00 45.98 226 ARG A N 1
ATOM 1779 C CA . ARG A 1 226 ? 17.651 -23.005 5.778 1.00 45.91 226 ARG A CA 1
ATOM 1780 C C . ARG A 1 226 ? 17.214 -24.336 5.166 1.00 43.78 226 ARG A C 1
ATOM 1781 O O . ARG A 1 226 ? 17.892 -25.347 5.331 1.00 43.08 226 ARG A O 1
ATOM 1789 N N . ASP A 1 227 ? 16.081 -24.344 4.466 1.00 36.83 227 ASP A N 1
ATOM 1790 C CA . ASP A 1 227 ? 15.616 -25.577 3.842 1.00 37.11 227 ASP A CA 1
ATOM 1791 C C . ASP A 1 227 ? 16.620 -26.066 2.791 1.00 44.14 227 ASP A C 1
ATOM 1792 O O . ASP A 1 227 ? 17.066 -25.299 1.934 1.00 41.76 227 ASP A O 1
ATOM 1797 N N . PRO A 1 228 ? 17.006 -27.350 2.859 1.00 42.15 228 PRO A N 1
ATOM 1798 C CA . PRO A 1 228 ? 17.957 -27.886 1.880 1.00 44.13 228 PRO A CA 1
ATOM 1799 C C . PRO A 1 228 ? 17.278 -28.028 0.511 1.00 42.26 228 PRO A C 1
ATOM 1800 O O . PRO A 1 228 ? 16.052 -28.175 0.427 1.00 35.11 228 PRO A O 1
ATOM 1804 N N . PRO A 1 229 ? 18.065 -27.992 -0.575 1.00 39.33 229 PRO A N 1
ATOM 1805 C CA . PRO A 1 229 ? 17.524 -28.112 -1.932 1.00 43.94 229 PRO A CA 1
ATOM 1806 C C . PRO A 1 229 ? 16.454 -29.189 -2.070 1.00 42.11 229 PRO A C 1
ATOM 1807 O O . PRO A 1 229 ? 15.426 -28.974 -2.706 1.00 38.16 229 PRO A O 1
ATOM 1811 N N . GLU A 1 230 ? 16.697 -30.346 -1.466 1.00 41.22 230 GLU A N 1
ATOM 1812 C CA . GLU A 1 230 ? 15.745 -31.450 -1.522 1.00 45.75 230 GLU A CA 1
ATOM 1813 C C . GLU A 1 230 ? 14.419 -31.084 -0.869 1.00 37.00 230 GLU A C 1
ATOM 1814 O O . GLU A 1 230 ? 13.352 -31.404 -1.392 1.00 37.44 230 GLU A O 1
ATOM 1820 N N . GLU A 1 231 ? 14.494 -30.422 0.282 1.00 36.74 231 GLU A N 1
ATOM 1821 C CA . GLU A 1 231 ? 13.297 -30.020 1.012 1.00 40.08 231 GLU A CA 1
ATOM 1822 C C . GLU A 1 231 ? 12.541 -28.947 0.233 1.00 35.03 231 GLU A C 1
ATOM 1823 O O . GLU A 1 231 ? 11.311 -28.967 0.172 1.00 39.24 231 GLU A O 1
ATOM 1829 N N . VAL A 1 232 ? 13.272 -28.008 -0.360 1.00 29.93 232 VAL A N 1
ATOM 1830 C CA . VAL A 1 232 ? 12.628 -26.966 -1.163 1.00 34.98 232 VAL A CA 1
ATOM 1831 C C . VAL A 1 232 ? 11.841 -27.628 -2.292 1.00 34.57 232 VAL A C 1
ATOM 1832 O O . VAL A 1 232 ? 10.695 -27.274 -2.563 1.00 35.37 232 VAL A O 1
ATOM 1836 N N . GLU A 1 233 ? 12.464 -28.600 -2.947 1.00 40.40 233 GLU A N 1
ATOM 1837 C CA . GLU A 1 233 ? 11.815 -29.302 -4.045 1.00 37.98 233 GLU A CA 1
ATOM 1838 C C . GLU A 1 233 ? 10.550 -30.001 -3.591 1.00 33.75 233 GLU A C 1
ATOM 1839 O O . GLU A 1 233 ? 9.519 -29.922 -4.257 1.00 33.28 233 GLU A O 1
ATOM 1845 N N . ARG A 1 234 ? 10.626 -30.679 -2.448 1.00 38.57 234 ARG A N 1
ATOM 1846 C CA . ARG A 1 234 ? 9.470 -31.388 -1.905 1.00 37.68 234 ARG A CA 1
ATOM 1847 C C . ARG A 1 234 ? 8.295 -30.458 -1.590 1.00 33.63 234 ARG A C 1
ATOM 1848 O O . ARG A 1 234 ? 7.155 -30.745 -1.952 1.00 38.07 234 ARG A O 1
ATOM 1856 N N . LYS A 1 235 ? 8.572 -29.351 -0.905 1.00 34.70 235 LYS A N 1
ATOM 1857 C CA . LYS A 1 235 ? 7.526 -28.392 -0.543 1.00 35.97 235 LYS A CA 1
ATOM 1858 C C . LYS A 1 235 ? 6.859 -27.771 -1.768 1.00 31.40 235 LYS A C 1
ATOM 1859 O O . LYS A 1 235 ? 5.638 -27.612 -1.799 1.00 33.63 235 LYS A O 1
ATOM 1865 N N . ILE A 1 236 ? 7.659 -27.419 -2.772 1.00 37.35 236 ILE A N 1
ATOM 1866 C CA . ILE A 1 236 ? 7.112 -26.834 -3.995 1.00 37.98 236 ILE A CA 1
ATOM 1867 C C . ILE A 1 236 ? 6.288 -27.889 -4.729 1.00 39.84 236 ILE A C 1
ATOM 1868 O O . ILE A 1 236 ? 5.175 -27.618 -5.182 1.00 40.60 236 ILE A O 1
ATOM 1873 N N . ARG A 1 237 ? 6.830 -29.100 -4.826 1.00 39.50 237 ARG A N 1
ATOM 1874 C CA . ARG A 1 237 ? 6.131 -30.187 -5.499 1.00 43.33 237 ARG A CA 1
ATOM 1875 C C . ARG A 1 237 ? 4.702 -30.380 -4.997 1.00 39.46 237 ARG A C 1
ATOM 1876 O O . ARG A 1 237 ? 3.780 -30.535 -5.796 1.00 42.63 237 ARG A O 1
ATOM 1884 N N . LYS A 1 238 ? 4.498 -30.356 -3.683 1.00 41.46 238 LYS A N 1
ATOM 1885 C CA . LYS A 1 238 ? 3.151 -30.554 -3.158 1.00 41.39 238 LYS A CA 1
ATOM 1886 C C . LYS A 1 238 ? 2.380 -29.271 -2.879 1.00 44.48 238 LYS A C 1
ATOM 1887 O O . LYS A 1 238 ? 1.280 -29.302 -2.326 1.00 40.01 238 LYS A O 1
ATOM 1893 N N . ALA A 1 239 ? 2.939 -28.139 -3.280 1.00 40.79 239 ALA A N 1
ATOM 1894 C CA . ALA A 1 239 ? 2.266 -26.869 -3.046 1.00 40.15 239 ALA A CA 1
ATOM 1895 C C . ALA A 1 239 ? 0.982 -26.731 -3.853 1.00 41.55 239 ALA A C 1
ATOM 1896 O O . ALA A 1 239 ? 0.821 -27.337 -4.915 1.00 38.78 239 ALA A O 1
ATOM 1898 N N . TYR A 1 240 ? 0.067 -25.930 -3.323 1.00 40.13 240 TYR A N 1
ATOM 1899 C CA . TYR A 1 240 ? -1.199 -25.646 -3.975 1.00 41.82 240 TYR A CA 1
ATOM 1900 C C . TYR A 1 240 ? -0.867 -24.754 -5.171 1.00 44.55 240 TYR A C 1
ATOM 1901 O O . TYR A 1 240 ? -0.203 -23.726 -5.018 1.00 38.74 240 TYR A O 1
ATOM 1910 N N . CYS A 1 241 ? -1.313 -25.150 -6.359 1.00 42.13 241 CYS A N 1
ATOM 1911 C CA . CYS A 1 241 ? -1.038 -24.375 -7.566 1.00 42.02 241 CYS A CA 1
ATOM 1912 C C . CYS A 1 241 ? -2.095 -24.645 -8.622 1.00 45.91 241 CYS A C 1
ATOM 1913 O O . CYS A 1 241 ? -1.852 -25.375 -9.584 1.00 46.53 241 CYS A O 1
ATOM 1916 N N . PRO A 1 242 ? -3.289 -24.058 -8.453 1.00 47.78 242 PRO A N 1
ATOM 1917 C CA . PRO A 1 242 ? -4.408 -24.222 -9.386 1.00 46.26 242 PRO A CA 1
ATOM 1918 C C . PRO A 1 242 ? -4.068 -23.730 -10.788 1.00 52.31 242 PRO A C 1
ATOM 1919 O O . PRO A 1 242 ? -3.651 -22.586 -10.973 1.00 51.07 242 PRO A O 1
ATOM 1923 N N . ALA A 1 243 ? -4.246 -24.604 -11.773 1.00 47.00 243 ALA A N 1
ATOM 1924 C CA . ALA A 1 243 ? -3.953 -24.258 -13.154 1.00 47.63 243 ALA A CA 1
ATOM 1925 C C . ALA A 1 243 ? -4.808 -23.075 -13.600 1.00 46.51 243 ALA A C 1
ATOM 1926 O O . ALA A 1 243 ? -6.008 -23.032 -13.334 1.00 49.42 243 ALA A O 1
ATOM 1928 N N . GLY A 1 244 ? -4.179 -22.107 -14.259 1.00 44.69 244 GLY A N 1
ATOM 1929 C CA . GLY A 1 244 ? -4.907 -20.947 -14.746 1.00 46.52 244 GLY A CA 1
ATOM 1930 C C . GLY A 1 244 ? -5.377 -19.954 -13.697 1.00 46.54 244 GLY A C 1
ATOM 1931 O O . GLY A 1 244 ? -6.090 -19.004 -14.022 1.00 50.43 244 GLY A O 1
ATOM 1932 N N . VAL A 1 245 ? -4.992 -20.168 -12.443 1.00 50.31 245 VAL A N 1
ATOM 1933 C CA . VAL A 1 245 ? -5.377 -19.262 -11.360 1.00 47.87 245 VAL A CA 1
ATOM 1934 C C . VAL A 1 245 ? -4.133 -18.529 -10.889 1.00 46.90 245 VAL A C 1
ATOM 1935 O O . VAL A 1 245 ? -3.226 -19.139 -10.324 1.00 42.02 245 VAL A O 1
ATOM 1939 N N . VAL A 1 246 ? -4.099 -17.218 -11.118 1.00 47.63 246 VAL A N 1
ATOM 1940 C CA . VAL A 1 246 ? -2.945 -16.407 -10.748 1.00 50.22 246 VAL A CA 1
ATOM 1941 C C . VAL A 1 246 ? -2.897 -15.910 -9.305 1.00 51.32 246 VAL A C 1
ATOM 1942 O O . VAL A 1 246 ? -1.877 -16.064 -8.631 1.00 51.20 246 VAL A O 1
ATOM 1946 N N . GLU A 1 247 ? -3.985 -15.313 -8.829 1.00 55.65 247 GLU A N 1
ATOM 1947 C CA . GLU A 1 247 ? -4.014 -14.793 -7.466 1.00 57.22 247 GLU A CA 1
ATOM 1948 C C . GLU A 1 247 ? -4.072 -15.891 -6.411 1.00 54.35 247 GLU A C 1
ATOM 1949 O O . GLU A 1 247 ? -4.707 -16.928 -6.607 1.00 56.33 247 GLU A O 1
ATOM 1955 N N . GLU A 1 248 ? -3.401 -15.649 -5.290 1.00 53.70 248 GLU A N 1
ATOM 1956 C CA . GLU A 1 248 ? -3.350 -16.600 -4.187 1.00 55.15 248 GLU A CA 1
ATOM 1957 C C . GLU A 1 248 ? -2.627 -17.876 -4.606 1.00 50.45 248 GLU A C 1
ATOM 1958 O O . GLU A 1 248 ? -2.734 -18.906 -3.937 1.00 48.50 248 GLU A O 1
ATOM 1964 N N . ASN A 1 249 ? -1.903 -17.812 -5.721 1.00 45.01 249 ASN A N 1
ATOM 1965 C CA . ASN A 1 249 ? -1.150 -18.970 -6.191 1.00 40.15 249 ASN A CA 1
ATOM 1966 C C . ASN A 1 249 ? 0.259 -18.828 -5.633 1.00 36.25 249 ASN A C 1
ATOM 1967 O O . ASN A 1 249 ? 1.046 -18.003 -6.102 1.00 37.27 249 ASN A O 1
ATOM 1972 N N . PRO A 1 250 ? 0.589 -19.634 -4.614 1.00 33.81 250 PRO A N 1
ATOM 1973 C CA . PRO A 1 250 ? 1.881 -19.663 -3.921 1.00 36.09 250 PRO A CA 1
ATOM 1974 C C . PRO A 1 250 ? 3.100 -19.762 -4.826 1.00 31.79 250 PRO A C 1
ATOM 1975 O O . PRO A 1 250 ? 4.122 -19.129 -4.572 1.00 33.67 250 PRO A O 1
ATOM 1979 N N . ILE A 1 251 ? 3.002 -20.576 -5.870 1.00 32.47 251 ILE A N 1
ATOM 1980 C CA . ILE A 1 251 ? 4.117 -20.749 -6.787 1.00 32.27 251 ILE A CA 1
ATOM 1981 C C . ILE A 1 251 ? 4.293 -19.512 -7.663 1.00 27.97 251 ILE A C 1
ATOM 1982 O O . ILE A 1 251 ? 5.416 -19.039 -7.859 1.00 31.93 251 ILE A O 1
ATOM 1987 N N . LEU A 1 252 ? 3.187 -18.990 -8.181 1.00 31.33 252 LEU A N 1
ATOM 1988 C CA . LEU A 1 252 ? 3.248 -17.794 -9.007 1.00 33.04 252 LEU A CA 1
ATOM 1989 C C . LEU A 1 252 ? 3.794 -16.645 -8.168 1.00 35.93 252 LEU A C 1
ATOM 1990 O O . LEU A 1 252 ? 4.551 -15.807 -8.663 1.00 31.66 252 LEU A O 1
ATOM 1995 N N . ASP A 1 253 ? 3.420 -16.620 -6.891 1.00 32.89 253 ASP A N 1
ATOM 1996 C CA . ASP A 1 253 ? 3.881 -15.573 -5.991 1.00 30.55 253 ASP A CA 1
ATOM 1997 C C . ASP A 1 253 ? 5.391 -15.598 -5.848 1.00 31.04 253 ASP A C 1
ATOM 1998 O O . ASP A 1 253 ? 6.026 -14.546 -5.833 1.00 33.88 253 ASP A O 1
ATOM 2003 N N . ILE A 1 254 ? 5.978 -16.786 -5.745 1.00 27.07 254 ILE A N 1
ATOM 2004 C CA . ILE A 1 254 ? 7.426 -16.859 -5.615 1.00 31.20 254 ILE A CA 1
ATOM 2005 C C . ILE A 1 254 ? 8.068 -16.325 -6.893 1.00 32.90 254 ILE A C 1
ATOM 2006 O O . ILE A 1 254 ? 9.094 -15.648 -6.849 1.00 31.22 254 ILE A O 1
ATOM 2011 N N . ALA A 1 255 ? 7.465 -16.627 -8.038 1.00 28.98 255 ALA A N 1
ATOM 2012 C CA . ALA A 1 255 ? 8.009 -16.127 -9.294 1.00 29.96 255 ALA A CA 1
ATOM 2013 C C . ALA A 1 255 ? 7.911 -14.599 -9.321 1.00 29.53 255 ALA A C 1
ATOM 2014 O O . ALA A 1 255 ? 8.873 -13.907 -9.656 1.00 27.44 255 ALA A O 1
ATOM 2016 N N . LYS A 1 256 ? 6.741 -14.087 -8.958 1.00 29.02 256 LYS A N 1
ATOM 2017 C CA . LYS A 1 256 ? 6.489 -12.653 -8.961 1.00 30.83 256 LYS A CA 1
ATOM 2018 C C . LYS A 1 256 ? 7.310 -11.827 -7.972 1.00 36.53 256 LYS A C 1
ATOM 2019 O O . LYS A 1 256 ? 7.909 -10.817 -8.348 1.00 29.39 256 LYS A O 1
ATOM 2025 N N . TYR A 1 257 ? 7.356 -12.264 -6.717 1.00 32.19 257 TYR A N 1
ATOM 2026 C CA . TYR A 1 257 ? 8.051 -11.512 -5.674 1.00 32.00 257 TYR A CA 1
ATOM 2027 C C . TYR A 1 257 ? 9.528 -11.789 -5.435 1.00 35.86 257 TYR A C 1
ATOM 2028 O O . TYR A 1 257 ? 10.260 -10.898 -4.997 1.00 36.10 257 TYR A O 1
ATOM 2037 N N . HIS A 1 258 ? 9.986 -13.000 -5.725 1.00 29.30 258 HIS A N 1
ATOM 2038 C CA . HIS A 1 258 ? 11.389 -13.312 -5.473 1.00 32.22 258 HIS A CA 1
ATOM 2039 C C . HIS A 1 258 ? 12.269 -13.560 -6.691 1.00 33.66 258 HIS A C 1
ATOM 2040 O O . HIS A 1 258 ? 13.354 -12.992 -6.809 1.00 31.26 258 HIS A O 1
ATOM 2047 N N . ILE A 1 259 ? 11.808 -14.410 -7.599 1.00 29.84 259 ILE A N 1
ATOM 2048 C CA . ILE A 1 259 ? 12.617 -14.755 -8.757 1.00 28.17 259 ILE A CA 1
ATOM 2049 C C . ILE A 1 259 ? 12.782 -13.669 -9.814 1.00 25.44 259 ILE A C 1
ATOM 2050 O O . ILE A 1 259 ? 13.908 -13.279 -10.124 1.00 30.00 259 ILE A O 1
ATOM 2055 N N . LEU A 1 260 ? 11.681 -13.179 -10.372 1.00 29.04 260 LEU A N 1
ATOM 2056 C CA . LEU A 1 260 ? 11.785 -12.146 -11.399 1.00 33.81 260 LEU A CA 1
ATOM 2057 C C . LEU A 1 260 ? 12.509 -10.882 -10.921 1.00 36.35 260 LEU A C 1
ATOM 2058 O O . LEU A 1 260 ? 13.352 -10.342 -11.639 1.00 33.09 260 LEU A O 1
ATOM 2063 N N . PRO A 1 261 ? 12.196 -10.393 -9.708 1.00 36.90 261 PRO A N 1
ATOM 2064 C CA . PRO A 1 261 ? 12.885 -9.185 -9.232 1.00 35.17 261 PRO A CA 1
ATOM 2065 C C . PRO A 1 261 ? 14.386 -9.394 -9.069 1.00 34.13 261 PRO A C 1
ATOM 2066 O O . PRO A 1 261 ? 15.175 -8.473 -9.264 1.00 40.30 261 PRO A O 1
ATOM 2070 N N . ARG A 1 262 ? 14.780 -10.613 -8.720 1.00 34.56 262 ARG A N 1
ATOM 2071 C CA . ARG A 1 262 ? 16.186 -10.915 -8.513 1.00 40.28 262 ARG A CA 1
ATOM 2072 C C . ARG A 1 262 ? 16.932 -11.387 -9.751 1.00 37.77 262 ARG A C 1
ATOM 2073 O O . ARG A 1 262 ? 18.098 -11.044 -9.938 1.00 39.33 262 ARG A O 1
ATOM 2081 N N . PHE A 1 263 ? 16.270 -12.165 -10.603 1.00 35.65 263 PHE A N 1
ATOM 2082 C CA . PHE A 1 263 ? 16.937 -12.670 -11.800 1.00 37.10 263 PHE A CA 1
ATOM 2083 C C . PHE A 1 263 ? 16.670 -11.915 -13.094 1.00 36.67 263 PHE A C 1
ATOM 2084 O O . PHE A 1 263 ? 17.473 -11.983 -14.024 1.00 37.47 263 PHE A O 1
ATOM 2092 N N . GLY A 1 264 ? 15.547 -11.213 -13.169 1.00 35.46 264 GLY A N 1
ATOM 2093 C CA . GLY A 1 264 ? 15.238 -10.468 -14.379 1.00 36.22 264 GLY A CA 1
ATOM 2094 C C . GLY A 1 264 ? 14.354 -11.241 -15.339 1.00 43.71 264 GLY A C 1
ATOM 2095 O O . GLY A 1 264 ? 13.516 -10.671 -16.041 1.00 43.21 264 GLY A O 1
ATOM 2096 N N . LYS A 1 265 ? 14.543 -12.553 -15.366 1.00 41.23 265 LYS A N 1
ATOM 2097 C CA . LYS A 1 265 ? 13.764 -13.423 -16.230 1.00 37.52 265 LYS A CA 1
ATOM 2098 C C . LYS A 1 265 ? 13.849 -14.825 -15.657 1.00 40.20 265 LYS A C 1
ATOM 2099 O O . LYS A 1 265 ? 14.728 -15.117 -14.847 1.00 42.48 265 LYS A O 1
ATOM 2105 N N . ILE A 1 266 ? 12.936 -15.692 -16.068 1.00 35.99 266 ILE A N 1
ATOM 2106 C CA . ILE A 1 266 ? 12.966 -17.063 -15.585 1.00 33.37 266 ILE A CA 1
ATOM 2107 C C . ILE A 1 266 ? 12.792 -18.025 -16.753 1.00 36.15 266 ILE A C 1
ATOM 2108 O O . ILE A 1 266 ? 11.838 -17.923 -17.529 1.00 37.29 266 ILE A O 1
ATOM 2113 N N . VAL A 1 267 ? 13.746 -18.937 -16.888 1.00 32.28 267 VAL A N 1
ATOM 2114 C CA . VAL A 1 267 ? 13.705 -19.929 -17.944 1.00 33.24 267 VAL A CA 1
ATOM 2115 C C . VAL A 1 267 ? 12.984 -21.159 -17.406 1.00 34.91 267 VAL A C 1
ATOM 2116 O O . VAL A 1 267 ? 13.353 -21.707 -16.367 1.00 40.03 267 VAL A O 1
ATOM 2120 N N . VAL A 1 268 ? 11.941 -21.578 -18.106 1.00 30.66 268 VAL A N 1
ATOM 2121 C CA . VAL A 1 268 ? 11.182 -22.748 -17.707 1.00 32.30 268 VAL A CA 1
ATOM 2122 C C . VAL A 1 268 ? 11.507 -23.863 -18.693 1.00 37.31 268 VAL A C 1
ATOM 2123 O O . VAL A 1 268 ? 10.967 -23.903 -19.800 1.00 35.33 268 VAL A O 1
ATOM 2127 N N . GLU A 1 269 ? 12.407 -24.757 -18.303 1.00 33.07 269 GLU A N 1
ATOM 2128 C CA . GLU A 1 269 ? 12.775 -25.863 -19.179 1.00 38.43 269 GLU A CA 1
ATOM 2129 C C . GLU A 1 269 ? 11.593 -26.822 -19.244 1.00 37.63 269 GLU A C 1
ATOM 2130 O O . GLU A 1 269 ? 10.948 -27.098 -18.224 1.00 33.52 269 GLU A O 1
ATOM 2136 N N . ARG A 1 270 ? 11.297 -27.318 -20.441 1.00 35.61 270 ARG A N 1
ATOM 2137 C CA . ARG A 1 270 ? 10.183 -28.241 -20.623 1.00 33.24 270 ARG A CA 1
ATOM 2138 C C . ARG A 1 270 ? 10.500 -29.239 -21.719 1.00 36.16 270 ARG A C 1
ATOM 2139 O O . ARG A 1 270 ? 11.311 -28.963 -22.594 1.00 35.12 270 ARG A O 1
ATOM 2147 N N . ASP A 1 271 ? 9.853 -30.397 -21.674 1.00 36.21 271 ASP A N 1
ATOM 2148 C CA . ASP A 1 271 ? 10.058 -31.390 -22.721 1.00 41.54 271 ASP A CA 1
ATOM 2149 C C . ASP A 1 271 ? 9.440 -30.793 -23.977 1.00 42.06 271 ASP A C 1
ATOM 2150 O O . ASP A 1 271 ? 8.541 -29.948 -23.895 1.00 39.43 271 ASP A O 1
ATOM 2155 N N . ALA A 1 272 ? 9.915 -31.229 -25.137 1.00 47.21 272 ALA A N 1
ATOM 2156 C CA . ALA A 1 272 ? 9.393 -30.724 -26.400 1.00 43.32 272 ALA A CA 1
ATOM 2157 C C . ALA A 1 272 ? 7.888 -30.931 -26.502 1.00 37.92 272 ALA A C 1
ATOM 2158 O O . ALA A 1 272 ? 7.163 -30.056 -26.983 1.00 39.24 272 ALA A O 1
ATOM 2160 N N . LYS A 1 273 ? 7.418 -32.086 -26.044 1.00 36.72 273 LYS A N 1
ATOM 2161 C CA . LYS A 1 273 ? 5.996 -32.404 -26.110 1.00 40.94 273 LYS A CA 1
ATOM 2162 C C . LYS A 1 273 ? 5.107 -31.484 -25.284 1.00 43.68 273 LYS A C 1
ATOM 2163 O O . LYS A 1 273 ? 3.886 -31.507 -25.430 1.00 40.64 273 LYS A O 1
ATOM 2169 N N . PHE A 1 274 ? 5.708 -30.681 -24.411 1.00 38.90 274 PHE A N 1
ATOM 2170 C CA . PHE A 1 274 ? 4.922 -29.759 -23.601 1.00 42.43 274 PHE A CA 1
ATOM 2171 C C . PHE A 1 274 ? 5.193 -28.313 -23.985 1.00 40.39 274 PHE A C 1
ATOM 2172 O O . PHE A 1 274 ? 4.755 -27.389 -23.298 1.00 41.71 274 PHE A O 1
ATOM 2180 N N . GLY A 1 275 ? 5.919 -28.122 -25.084 1.00 37.44 275 GLY A N 1
ATOM 2181 C CA . GLY A 1 275 ? 6.206 -26.778 -25.549 1.00 38.06 275 GLY A CA 1
ATOM 2182 C C . GLY A 1 275 ? 7.668 -26.399 -25.670 1.00 39.84 275 GLY A C 1
ATOM 2183 O O . GLY A 1 275 ? 7.996 -25.410 -26.325 1.00 42.00 275 GLY A O 1
ATOM 2184 N N . GLY A 1 276 ? 8.548 -27.178 -25.049 1.00 36.32 276 GLY A N 1
ATOM 2185 C CA . GLY A 1 276 ? 9.966 -26.871 -25.100 1.00 41.01 276 GLY A CA 1
ATOM 2186 C C . GLY A 1 276 ? 10.319 -25.748 -24.140 1.00 36.03 276 GLY A C 1
ATOM 2187 O O . GLY A 1 276 ? 9.436 -25.103 -23.579 1.00 37.42 276 GLY A O 1
ATOM 2188 N N . ASP A 1 277 ? 11.610 -25.506 -23.950 1.00 42.08 277 ASP A N 1
ATOM 2189 C CA . ASP A 1 277 ? 12.051 -24.456 -23.044 1.00 40.89 277 ASP A CA 1
ATOM 2190 C C . ASP A 1 277 ? 11.468 -23.110 -23.450 1.00 44.04 277 ASP A C 1
ATOM 2191 O O . ASP A 1 277 ? 11.419 -22.765 -24.631 1.00 37.34 277 ASP A O 1
ATOM 2196 N N . VAL A 1 278 ? 11.004 -22.358 -22.461 1.00 40.97 278 VAL A N 1
ATOM 2197 C CA . VAL A 1 278 ? 10.436 -21.045 -22.711 1.00 39.16 278 VAL A CA 1
ATOM 2198 C C . VAL A 1 278 ? 11.006 -20.097 -21.670 1.00 44.33 278 VAL A C 1
ATOM 2199 O O . VAL A 1 278 ? 11.284 -20.500 -20.538 1.00 42.67 278 VAL A O 1
ATOM 2203 N N . GLU A 1 279 ? 11.196 -18.842 -22.060 1.00 41.70 279 GLU A N 1
ATOM 2204 C CA . GLU A 1 279 ? 11.737 -17.843 -21.151 1.00 44.27 279 GLU A CA 1
ATOM 2205 C C . GLU A 1 279 ? 10.741 -16.706 -20.961 1.00 44.81 279 GLU A C 1
ATOM 2206 O O . GLU A 1 279 ? 10.103 -16.252 -21.917 1.00 40.37 279 GLU A O 1
ATOM 2212 N N . TYR A 1 280 ? 10.597 -16.255 -19.720 1.00 32.08 280 TYR A N 1
ATOM 2213 C CA . TYR A 1 280 ? 9.689 -15.159 -19.427 1.00 35.37 280 TYR A CA 1
ATOM 2214 C C . TYR A 1 280 ? 10.483 -13.986 -18.885 1.00 42.07 280 TYR A C 1
ATOM 2215 O O . TYR A 1 280 ? 11.217 -14.120 -17.903 1.00 35.28 280 TYR A O 1
ATOM 2224 N N . ALA A 1 281 ? 10.335 -12.840 -19.541 1.00 33.03 281 ALA A N 1
ATOM 2225 C CA . ALA A 1 281 ? 11.048 -11.633 -19.150 1.00 36.52 281 ALA A CA 1
ATOM 2226 C C . ALA A 1 281 ? 10.245 -10.763 -18.193 1.00 36.63 281 ALA A C 1
ATOM 2227 O O . ALA A 1 281 ? 10.758 -9.776 -17.670 1.00 38.63 281 ALA A O 1
ATOM 2229 N N . SER A 1 282 ? 8.985 -11.114 -17.972 1.00 35.24 282 SER A N 1
ATOM 2230 C CA . SER A 1 282 ? 8.146 -10.347 -17.060 1.00 41.31 282 SER A CA 1
ATOM 2231 C C . SER A 1 282 ? 7.114 -11.274 -16.445 1.00 40.22 282 SER A C 1
ATOM 2232 O O . SER A 1 282 ? 6.805 -12.326 -17.003 1.00 38.27 282 SER A O 1
ATOM 2235 N N . PHE A 1 283 ? 6.575 -10.884 -15.298 1.00 39.99 283 PHE A N 1
ATOM 2236 C CA . PHE A 1 283 ? 5.585 -11.711 -14.637 1.00 36.06 283 PHE A CA 1
ATOM 2237 C C . PHE A 1 283 ? 4.283 -11.714 -15.410 1.00 37.27 283 PHE A C 1
ATOM 2238 O O . PHE A 1 283 ? 3.593 -12.727 -15.469 1.00 36.18 283 PHE A O 1
AT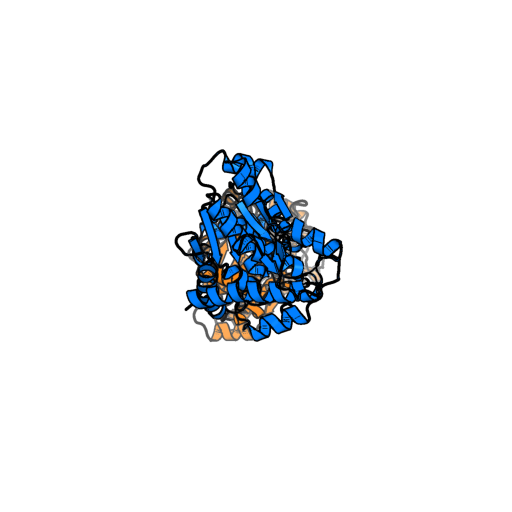OM 2246 N N . GLU A 1 284 ? 3.942 -10.579 -16.008 1.00 35.92 284 GLU A N 1
ATOM 2247 C CA . GLU A 1 284 ? 2.702 -10.508 -16.762 1.00 39.87 284 GLU A CA 1
ATOM 2248 C C . GLU A 1 284 ? 2.712 -11.508 -17.921 1.00 34.46 284 GLU A C 1
ATOM 2249 O O . GLU A 1 284 ? 1.677 -12.070 -18.264 1.00 40.45 284 GLU A O 1
ATOM 2255 N N . GLU A 1 285 ? 3.881 -11.731 -18.512 1.00 34.23 285 GLU A N 1
ATOM 2256 C CA . GLU A 1 285 ? 4.009 -12.682 -19.619 1.00 38.93 285 GLU A CA 1
ATOM 2257 C C . GLU A 1 285 ? 3.800 -14.098 -19.081 1.00 39.52 285 GLU A C 1
ATOM 2258 O O . GLU A 1 285 ? 3.091 -14.910 -19.675 1.00 36.96 285 GLU A O 1
ATOM 2264 N N . LEU A 1 286 ? 4.434 -14.379 -17.948 1.00 35.86 286 LEU A N 1
ATOM 2265 C CA . LEU A 1 286 ? 4.335 -15.681 -17.302 1.00 32.49 286 LEU A CA 1
ATOM 2266 C C . LEU A 1 286 ? 2.890 -15.918 -16.886 1.00 35.52 286 LEU A C 1
ATOM 2267 O O . LEU A 1 286 ? 2.303 -16.948 -17.210 1.00 35.93 286 LEU A O 1
ATOM 2272 N N . ALA A 1 287 ? 2.308 -14.952 -16.183 1.00 34.83 287 ALA A N 1
ATOM 2273 C CA . ALA A 1 287 ? 0.928 -15.077 -15.730 1.00 40.15 287 ALA A CA 1
ATOM 2274 C C . ALA A 1 287 ? -0.020 -15.285 -16.901 1.00 34.10 287 ALA A C 1
ATOM 2275 O O . ALA A 1 287 ? -0.945 -16.095 -16.829 1.00 38.88 287 ALA A O 1
ATOM 2277 N N . GLU A 1 288 ? 0.213 -14.546 -17.980 1.00 36.55 288 GLU A N 1
ATOM 2278 C CA . GLU A 1 288 ? -0.624 -14.651 -19.168 1.00 46.53 288 GLU A CA 1
ATOM 2279 C C . GLU A 1 288 ? -0.619 -16.082 -19.703 1.00 43.96 288 GLU A C 1
ATOM 2280 O O . GLU A 1 288 ? -1.670 -16.633 -20.030 1.00 43.24 288 GLU A O 1
ATOM 2286 N N . ASP A 1 289 ? 0.565 -16.679 -19.793 1.00 38.53 289 ASP A N 1
ATOM 2287 C CA . ASP A 1 289 ? 0.687 -18.050 -20.283 1.00 39.22 289 ASP A CA 1
ATOM 2288 C C . ASP A 1 289 ? 0.105 -19.056 -19.302 1.00 42.71 289 ASP A C 1
ATOM 2289 O O . ASP A 1 289 ? -0.392 -20.111 -19.703 1.00 38.71 289 ASP A O 1
ATOM 2294 N N . PHE A 1 290 ? 0.168 -18.727 -18.015 1.00 37.71 290 PHE A N 1
ATOM 2295 C CA . PHE A 1 290 ? -0.368 -19.603 -16.985 1.00 37.40 290 PHE A CA 1
ATOM 2296 C C . PHE A 1 290 ? -1.890 -19.554 -17.049 1.00 38.68 290 PHE A C 1
ATOM 2297 O O . PHE A 1 290 ? -2.571 -20.572 -16.953 1.00 36.49 290 PHE A O 1
ATOM 2305 N N . LYS A 1 291 ? -2.413 -18.349 -17.221 1.00 39.04 291 LYS A N 1
ATOM 2306 C CA . LYS A 1 291 ? -3.843 -18.134 -17.289 1.00 45.08 291 LYS A CA 1
ATOM 2307 C C . LYS A 1 291 ? -4.444 -18.811 -18.523 1.00 48.25 291 LYS A C 1
ATOM 2308 O O . LYS A 1 291 ? -5.552 -19.342 -18.467 1.00 49.62 291 LYS A O 1
ATOM 2314 N N . SER A 1 292 ? -3.704 -18.801 -19.627 1.00 43.16 292 SER A N 1
ATOM 2315 C CA . SER A 1 292 ? -4.173 -19.394 -20.880 1.00 49.55 292 SER A CA 1
ATOM 2316 C C . SER A 1 292 ? -3.977 -20.906 -20.966 1.00 50.27 292 SER A C 1
ATOM 2317 O O . SER A 1 292 ? -4.540 -21.564 -21.842 1.00 56.07 292 SER A O 1
ATOM 2320 N N . GLY A 1 293 ? -3.171 -21.458 -20.070 1.00 46.34 293 GLY A N 1
ATOM 2321 C CA . GLY A 1 293 ? -2.939 -22.889 -20.101 1.00 44.39 293 GLY A CA 1
ATOM 2322 C C . GLY A 1 293 ? -1.717 -23.265 -20.916 1.00 36.56 293 GLY A C 1
ATOM 2323 O O . GLY A 1 293 ? -1.441 -24.446 -21.106 1.00 38.66 293 GLY A O 1
ATOM 2324 N N . GLN A 1 294 ? -0.987 -22.268 -21.408 1.00 36.49 294 GLN A N 1
ATOM 2325 C CA . GLN A 1 294 ? 0.223 -22.529 -22.181 1.00 33.15 294 GLN A CA 1
ATOM 2326 C C . GLN A 1 294 ? 1.352 -22.968 -21.254 1.00 41.14 294 GLN A C 1
ATOM 2327 O O . GLN A 1 294 ? 2.254 -23.707 -21.659 1.00 43.73 294 GLN A O 1
ATOM 2333 N N . LEU A 1 295 ? 1.309 -22.493 -20.013 1.00 35.25 295 LEU A N 1
ATOM 2334 C CA . LEU A 1 295 ? 2.317 -22.859 -19.024 1.00 36.09 295 LEU A CA 1
ATOM 2335 C C . LEU A 1 295 ? 1.604 -23.684 -17.963 1.00 35.54 295 LEU A C 1
ATOM 2336 O O . LEU A 1 295 ? 0.665 -23.216 -17.318 1.00 34.28 295 LEU A O 1
ATOM 2341 N N . HIS A 1 296 ? 2.055 -24.918 -17.789 1.00 33.63 296 HIS A N 1
ATOM 2342 C CA . HIS A 1 296 ? 1.439 -25.828 -16.835 1.00 31.76 296 HIS A CA 1
ATOM 2343 C C . HIS A 1 296 ? 2.131 -25.784 -15.478 1.00 27.87 296 HIS A C 1
ATOM 2344 O O . HIS A 1 296 ? 3.348 -25.613 -15.396 1.00 34.57 296 HIS A O 1
ATOM 2351 N N . PRO A 1 297 ? 1.353 -25.930 -14.394 1.00 34.29 297 PRO A N 1
ATOM 2352 C CA . PRO A 1 297 ? 1.847 -25.920 -13.018 1.00 32.89 297 PRO A CA 1
ATOM 2353 C C . PRO A 1 297 ? 3.079 -26.798 -12.791 1.00 34.88 297 PRO A C 1
ATOM 2354 O O . PRO A 1 297 ? 4.019 -26.394 -12.108 1.00 36.45 297 PRO A O 1
ATOM 2358 N N . LEU A 1 298 ? 3.087 -27.995 -13.374 1.00 33.19 298 LEU A N 1
ATOM 2359 C CA . LEU A 1 298 ? 4.215 -28.901 -13.184 1.00 26.66 298 LEU A CA 1
ATOM 2360 C C . LEU A 1 298 ? 5.534 -28.363 -13.700 1.00 30.67 298 LEU A C 1
ATOM 2361 O O . LEU A 1 298 ? 6.575 -28.542 -13.066 1.00 31.02 298 LEU A O 1
ATOM 2366 N N . ASP A 1 299 ? 5.506 -27.697 -14.850 1.00 31.13 299 ASP A N 1
ATOM 2367 C CA . ASP A 1 299 ? 6.732 -27.140 -15.396 1.00 32.79 299 ASP A CA 1
ATOM 2368 C C . ASP A 1 299 ? 7.134 -25.903 -14.594 1.00 26.14 299 ASP A C 1
ATOM 2369 O O . ASP A 1 299 ? 8.306 -25.707 -14.290 1.00 33.85 299 ASP A O 1
ATOM 2374 N N . LEU A 1 300 ? 6.158 -25.078 -14.240 1.00 29.69 300 LEU A N 1
ATOM 2375 C CA . LEU A 1 300 ? 6.453 -23.882 -13.458 1.00 30.83 300 LEU A CA 1
ATOM 2376 C C . LEU A 1 300 ? 7.090 -24.273 -12.117 1.00 32.33 300 LEU A C 1
ATOM 2377 O O . LEU A 1 300 ? 8.096 -23.699 -11.711 1.00 33.11 300 LEU A O 1
ATOM 2382 N N . LYS A 1 301 ? 6.512 -25.263 -11.443 1.00 37.50 301 LYS A N 1
ATOM 2383 C CA . LYS A 1 301 ? 7.051 -25.713 -10.160 1.00 32.66 301 LYS A CA 1
ATOM 2384 C C . LYS A 1 301 ? 8.522 -26.094 -10.243 1.00 37.25 301 LYS A C 1
ATOM 2385 O O . LYS A 1 301 ? 9.322 -25.693 -9.396 1.00 31.45 301 LYS A O 1
ATOM 2391 N N . ILE A 1 302 ? 8.884 -26.873 -11.260 1.00 33.38 302 ILE A N 1
ATOM 2392 C CA . ILE A 1 302 ? 10.269 -27.286 -11.409 1.00 35.39 302 ILE A CA 1
ATOM 2393 C C . ILE A 1 302 ? 11.189 -26.080 -11.542 1.00 33.73 302 ILE A C 1
ATOM 2394 O O . ILE A 1 302 ? 12.258 -26.034 -10.923 1.00 33.83 302 ILE A O 1
ATOM 2399 N N . ALA A 1 303 ? 10.775 -25.108 -12.349 1.00 34.47 303 ALA A N 1
ATOM 2400 C CA . ALA A 1 303 ? 11.580 -23.911 -12.563 1.00 34.21 303 ALA A CA 1
ATOM 2401 C C . ALA A 1 303 ? 11.671 -23.060 -11.297 1.00 27.39 303 ALA A C 1
ATOM 2402 O O . ALA A 1 303 ? 12.747 -22.567 -10.947 1.00 31.24 303 ALA A O 1
ATOM 2404 N N . VAL A 1 304 ? 10.545 -22.886 -10.615 1.00 27.52 304 VAL A N 1
ATOM 2405 C CA . VAL A 1 304 ? 10.535 -22.085 -9.390 1.00 27.77 304 VAL A CA 1
ATOM 2406 C C . VAL A 1 304 ? 11.449 -22.721 -8.336 1.00 28.40 304 VAL A C 1
ATOM 2407 O O . VAL A 1 304 ? 12.194 -22.026 -7.650 1.00 29.45 304 VAL A O 1
ATOM 2411 N N . ALA A 1 305 ? 11.397 -24.044 -8.216 1.00 35.87 305 ALA A N 1
ATOM 2412 C CA . ALA A 1 305 ? 12.242 -24.736 -7.248 1.00 35.09 305 ALA A CA 1
ATOM 2413 C C . ALA A 1 305 ? 13.715 -24.549 -7.592 1.00 36.55 305 ALA A C 1
ATOM 2414 O O . ALA A 1 305 ? 14.548 -24.341 -6.707 1.00 37.13 305 ALA A O 1
ATOM 2416 N N . LYS A 1 306 ? 14.043 -24.623 -8.881 1.00 32.27 306 LYS A N 1
ATOM 2417 C CA . LYS A 1 306 ? 15.430 -24.465 -9.305 1.00 32.36 306 LYS A CA 1
ATOM 2418 C C . LYS A 1 306 ? 15.970 -23.063 -9.028 1.00 30.72 306 LYS A C 1
ATOM 2419 O O . LYS A 1 306 ? 17.082 -22.907 -8.519 1.00 32.05 306 LYS A O 1
ATOM 2425 N N . TYR A 1 307 ? 15.197 -22.038 -9.372 1.00 34.43 307 TYR A N 1
ATOM 2426 C CA . TYR A 1 307 ? 15.650 -20.677 -9.135 1.00 33.55 307 TYR A CA 1
ATOM 2427 C C . TYR A 1 307 ? 15.710 -20.355 -7.645 1.00 33.17 307 TYR A C 1
ATOM 2428 O O . TYR A 1 307 ? 16.649 -19.705 -7.179 1.00 35.05 307 TYR A O 1
ATOM 2437 N N . LEU A 1 308 ? 14.710 -20.810 -6.899 1.00 30.27 308 LEU A N 1
ATOM 2438 C CA . LEU A 1 308 ? 14.691 -20.556 -5.466 1.00 38.03 308 LEU A CA 1
ATOM 2439 C C . LEU A 1 308 ? 15.910 -21.225 -4.841 1.00 35.14 308 LEU A C 1
ATOM 2440 O O . LEU A 1 308 ? 16.562 -20.649 -3.971 1.00 35.85 308 LEU A O 1
ATOM 2445 N N . ASN A 1 309 ? 16.231 -22.435 -5.292 1.00 34.36 309 ASN A N 1
ATOM 2446 C CA . ASN A 1 309 ? 17.394 -23.132 -4.753 1.00 34.95 309 ASN A CA 1
ATOM 2447 C C . ASN A 1 309 ? 18.690 -22.408 -5.087 1.00 36.14 309 ASN A C 1
ATOM 2448 O O . ASN A 1 309 ? 19.640 -22.438 -4.305 1.00 38.23 309 ASN A O 1
ATOM 2453 N N . MET A 1 310 ? 18.736 -21.754 -6.243 1.00 37.06 310 MET A N 1
ATOM 2454 C CA . MET A 1 310 ? 19.931 -21.014 -6.624 1.00 42.55 310 MET A CA 1
ATOM 2455 C C . MET A 1 310 ? 20.061 -19.827 -5.678 1.00 39.74 310 MET A C 1
ATOM 2456 O O . MET A 1 310 ? 21.149 -19.491 -5.212 1.00 37.47 310 MET A O 1
ATOM 2461 N N . LEU A 1 311 ? 18.922 -19.212 -5.393 1.00 36.03 311 LEU A N 1
ATOM 2462 C CA . LEU A 1 311 ? 18.844 -18.054 -4.513 1.00 38.51 311 LEU A CA 1
ATOM 2463 C C . LEU A 1 311 ? 19.351 -18.390 -3.105 1.00 37.95 311 LEU A C 1
ATOM 2464 O O . LEU A 1 311 ? 20.213 -17.695 -2.558 1.00 38.48 311 LEU A O 1
ATOM 2469 N N . LEU A 1 312 ? 18.816 -19.462 -2.529 1.00 35.77 312 LEU A N 1
ATOM 2470 C CA . LEU A 1 312 ? 19.196 -19.891 -1.186 1.00 38.47 312 LEU A CA 1
ATOM 2471 C C . LEU A 1 312 ? 20.609 -20.450 -1.120 1.00 43.61 312 LEU A C 1
ATOM 2472 O O . LEU A 1 312 ? 21.330 -20.213 -0.147 1.00 42.81 312 LEU A O 1
ATOM 2477 N N . GLU A 1 313 ? 21.006 -21.196 -2.146 1.00 41.78 313 GLU A N 1
ATOM 2478 C CA . GLU A 1 313 ? 22.349 -21.760 -2.182 1.00 44.77 313 GLU A CA 1
ATOM 2479 C C . GLU A 1 313 ? 23.359 -20.626 -2.124 1.00 43.81 313 GLU A C 1
ATOM 2480 O O . GLU A 1 313 ? 24.317 -20.673 -1.355 1.00 44.89 313 GLU A O 1
ATOM 2486 N N . ASP A 1 314 ? 23.135 -19.604 -2.941 1.00 39.84 314 ASP A N 1
ATOM 2487 C CA . ASP A 1 314 ? 24.016 -18.449 -2.966 1.00 46.75 314 ASP A CA 1
ATOM 2488 C C . ASP A 1 314 ? 23.999 -17.765 -1.597 1.00 48.72 314 ASP A C 1
ATOM 2489 O O . ASP A 1 314 ? 25.033 -17.313 -1.103 1.00 48.01 314 ASP A O 1
ATOM 2494 N N . ALA A 1 315 ? 22.820 -17.697 -0.985 1.00 45.59 315 ALA A N 1
ATOM 2495 C CA . ALA A 1 315 ? 22.679 -17.070 0.324 1.00 47.22 315 ALA A CA 1
ATOM 2496 C C . ALA A 1 315 ? 23.547 -17.797 1.343 1.00 48.19 315 ALA A C 1
ATOM 2497 O O . ALA A 1 315 ? 24.290 -17.173 2.100 1.00 49.91 315 ALA A O 1
ATOM 2499 N N . ARG A 1 316 ? 23.452 -19.120 1.358 1.00 43.25 316 ARG A N 1
ATOM 2500 C CA . ARG A 1 316 ? 24.239 -19.922 2.282 1.00 51.09 316 ARG A CA 1
ATOM 2501 C C . ARG A 1 316 ? 25.728 -19.758 1.996 1.00 53.12 316 ARG A C 1
ATOM 2502 O O . ARG A 1 316 ? 26.544 -19.699 2.915 1.00 57.15 316 ARG A O 1
ATOM 2510 N N . LYS A 1 317 ? 26.075 -19.668 0.716 1.00 51.44 317 LYS A N 1
ATOM 2511 C CA . LYS A 1 317 ? 27.462 -19.490 0.305 1.00 53.69 317 LYS A CA 1
ATOM 2512 C C . LYS A 1 317 ? 28.027 -18.228 0.953 1.00 56.61 317 LYS A C 1
ATOM 2513 O O . LYS A 1 317 ? 29.117 -18.249 1.521 1.00 58.74 317 LYS A O 1
ATOM 2519 N N . ARG A 1 318 ? 27.282 -17.130 0.859 1.00 54.86 318 ARG A N 1
ATOM 2520 C CA . ARG A 1 318 ? 27.710 -15.865 1.445 1.00 58.61 318 ARG A CA 1
ATOM 2521 C C . ARG A 1 318 ? 27.701 -15.998 2.959 1.00 60.55 318 ARG A C 1
ATOM 2522 O O . ARG A 1 318 ? 28.619 -15.549 3.643 1.00 64.77 318 ARG A O 1
ATOM 2530 N N . LEU A 1 319 ? 26.646 -16.624 3.468 1.00 59.28 319 LEU A N 1
ATOM 2531 C CA . LEU A 1 319 ? 26.476 -16.836 4.898 1.00 61.02 319 LEU A CA 1
ATOM 2532 C C . LEU A 1 319 ? 27.664 -17.603 5.465 1.00 64.68 319 LEU A C 1
ATOM 2533 O O . LEU A 1 319 ? 27.872 -17.635 6.678 1.00 66.59 319 LEU A O 1
ATOM 2538 N N . GLY A 1 320 ? 28.438 -18.218 4.577 1.00 66.13 320 GLY A N 1
ATOM 2539 C CA . GLY A 1 320 ? 29.598 -18.981 4.997 1.00 69.08 320 GLY A CA 1
ATOM 2540 C C . GLY A 1 320 ? 29.256 -20.013 6.053 1.00 72.88 320 GLY A C 1
ATOM 2541 O O . GLY A 1 320 ? 29.937 -20.039 7.102 1.00 84.32 320 GLY A O 1
ATOM 2542 N N . MET B 1 1 ? 8.878 0.658 72.166 1.00 54.33 1 MET B N 1
ATOM 2543 C CA . MET B 1 1 ? 7.684 -0.177 72.472 1.00 49.58 1 MET B CA 1
ATOM 2544 C C . MET B 1 1 ? 7.933 -1.639 72.110 1.00 42.01 1 MET B C 1
ATOM 2545 O O . MET B 1 1 ? 8.865 -1.956 71.368 1.00 45.88 1 MET B O 1
ATOM 2550 N N . ASP B 1 2 ? 7.109 -2.530 72.649 1.00 38.31 2 ASP B N 1
ATOM 2551 C CA . ASP B 1 2 ? 7.256 -3.950 72.361 1.00 38.54 2 ASP B CA 1
ATOM 2552 C C . ASP B 1 2 ? 6.495 -4.253 71.076 1.00 38.80 2 ASP B C 1
ATOM 2553 O O . ASP B 1 2 ? 5.822 -3.376 70.525 1.00 31.57 2 ASP B O 1
ATOM 2558 N N . ILE B 1 3 ? 6.604 -5.490 70.605 1.00 33.07 3 ILE B N 1
ATOM 2559 C CA . ILE B 1 3 ? 5.946 -5.902 69.371 1.00 36.92 3 ILE B CA 1
ATOM 2560 C C . ILE B 1 3 ? 4.430 -5.722 69.415 1.00 34.77 3 ILE B C 1
ATOM 2561 O O . ILE B 1 3 ? 3.821 -5.339 68.417 1.00 28.44 3 ILE B O 1
ATOM 2566 N N . THR B 1 4 ? 3.828 -5.998 70.571 1.00 33.28 4 THR B N 1
ATOM 2567 C CA . THR B 1 4 ? 2.384 -5.860 70.740 1.00 31.76 4 THR B CA 1
ATOM 2568 C C . THR B 1 4 ? 1.909 -4.427 70.533 1.00 31.72 4 THR B C 1
ATOM 2569 O O . THR B 1 4 ? 0.912 -4.192 69.845 1.00 30.02 4 THR B O 1
ATOM 2573 N N . GLU B 1 5 ? 2.608 -3.471 71.134 1.00 33.51 5 GLU B N 1
ATOM 2574 C CA . GLU B 1 5 ? 2.232 -2.071 70.984 1.00 35.19 5 GLU B CA 1
ATOM 2575 C C . GLU B 1 5 ? 2.422 -1.629 69.543 1.00 36.68 5 GLU B C 1
ATOM 2576 O O . GLU B 1 5 ? 1.602 -0.880 69.001 1.00 28.45 5 GLU B O 1
ATOM 2582 N N . LYS B 1 6 ? 3.498 -2.099 68.919 1.00 28.68 6 LYS B N 1
ATOM 2583 C CA . LYS B 1 6 ? 3.766 -1.751 67.528 1.00 26.28 6 LYS B CA 1
ATOM 2584 C C . LYS B 1 6 ? 2.659 -2.267 66.609 1.00 26.68 6 LYS B C 1
ATOM 2585 O O . LYS B 1 6 ? 2.198 -1.548 65.725 1.00 25.74 6 LYS B O 1
ATOM 2591 N N . LEU B 1 7 ? 2.241 -3.516 66.805 1.00 23.27 7 LEU B N 1
ATOM 2592 C CA . LEU B 1 7 ? 1.187 -4.079 65.968 1.00 24.48 7 LEU B CA 1
ATOM 2593 C C . LEU B 1 7 ? -0.143 -3.356 66.174 1.00 27.49 7 LEU B C 1
ATOM 2594 O O . LEU B 1 7 ? -0.880 -3.116 65.212 1.00 27.97 7 LEU B O 1
ATOM 2599 N N . ARG B 1 8 ? -0.444 -2.991 67.416 1.00 27.44 8 ARG B N 1
ATOM 2600 C CA . ARG B 1 8 ? -1.691 -2.276 67.715 1.00 28.31 8 ARG B CA 1
ATOM 2601 C C . ARG B 1 8 ? -1.681 -0.918 67.014 1.00 29.65 8 ARG B C 1
ATOM 2602 O O . ARG B 1 8 ? -2.663 -0.521 66.392 1.00 28.73 8 ARG B O 1
ATOM 2610 N N . LEU B 1 9 ? -0.560 -0.213 67.111 1.00 27.99 9 LEU B N 1
ATOM 2611 C CA . LEU B 1 9 ? -0.413 1.094 66.474 1.00 29.48 9 LEU B CA 1
ATOM 2612 C C . LEU B 1 9 ? -0.523 0.990 64.949 1.00 26.28 9 LEU B C 1
ATOM 2613 O O . LEU B 1 9 ? -1.227 1.776 64.304 1.00 26.59 9 LEU B O 1
ATOM 2618 N N . ILE B 1 10 ? 0.184 0.023 64.377 1.00 24.70 10 ILE B N 1
ATOM 2619 C CA . ILE B 1 10 ? 0.191 -0.157 62.932 1.00 25.41 10 ILE B CA 1
ATOM 2620 C C . ILE B 1 10 ? -1.160 -0.547 62.358 1.00 28.43 10 ILE B C 1
ATOM 2621 O O . ILE B 1 10 ? -1.625 0.073 61.404 1.00 24.42 10 ILE B O 1
ATOM 2626 N N . THR B 1 11 ? -1.805 -1.544 62.954 1.00 25.90 11 THR B N 1
ATOM 2627 C CA . THR B 1 11 ? -3.088 -2.010 62.432 1.00 26.87 11 THR B CA 1
ATOM 2628 C C . THR B 1 11 ? -4.291 -1.166 62.823 1.00 26.18 11 THR B C 1
ATOM 2629 O O . THR B 1 11 ? -5.383 -1.365 62.281 1.00 23.99 11 THR B O 1
ATOM 2633 N N . ARG B 1 12 ? -4.103 -0.239 63.759 1.00 25.93 12 ARG B N 1
ATOM 2634 C CA . ARG B 1 12 ? -5.197 0.629 64.194 1.00 27.94 12 ARG B CA 1
ATOM 2635 C C . ARG B 1 12 ? -5.832 1.315 62.992 1.00 25.96 12 ARG B C 1
ATOM 2636 O O . ARG B 1 12 ? -5.142 1.906 62.163 1.00 23.34 12 ARG B O 1
ATOM 2644 N N . ASN B 1 13 ? -7.156 1.237 62.906 1.00 23.82 13 ASN B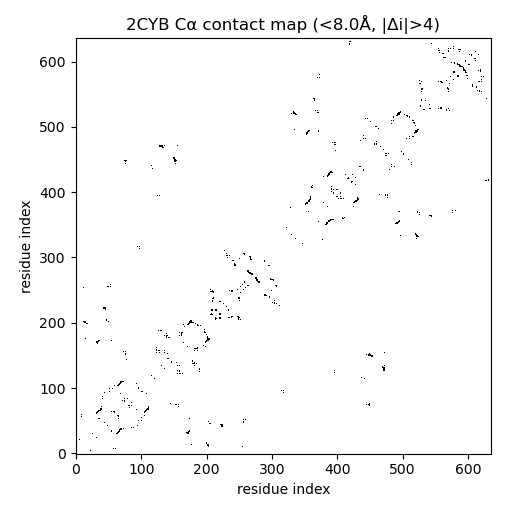 N 1
ATOM 2645 C CA . ASN B 1 13 ? -7.887 1.869 61.826 1.00 20.83 13 ASN B CA 1
ATOM 2646 C C . ASN B 1 13 ? -7.626 1.347 60.427 1.00 25.46 13 ASN B C 1
ATOM 2647 O O . ASN B 1 13 ? -7.981 1.994 59.444 1.00 27.85 13 ASN B O 1
ATOM 2652 N N . ALA B 1 14 ? -7.017 0.172 60.320 1.00 21.47 14 ALA B N 1
ATOM 2653 C CA . ALA B 1 14 ? -6.785 -0.400 59.006 1.00 23.09 14 ALA B CA 1
ATOM 2654 C C . ALA B 1 14 ? -7.987 -1.263 58.635 1.00 29.03 14 ALA B C 1
ATOM 2655 O O . ALA B 1 14 ? -8.570 -1.944 59.488 1.00 27.52 14 ALA B O 1
ATOM 2657 N N . GLU B 1 15 ? -8.372 -1.244 57.370 1.00 25.82 15 GLU B N 1
ATOM 2658 C CA . GLU B 1 15 ? -9.489 -2.084 56.957 1.00 25.24 15 GLU B CA 1
ATOM 2659 C C . GLU B 1 15 ? -8.968 -3.497 56.715 1.00 29.74 15 GLU B C 1
ATOM 2660 O O . GLU B 1 15 ? -9.658 -4.487 56.969 1.00 24.63 15 GLU B O 1
ATOM 2666 N N . GLU B 1 16 ? -7.728 -3.598 56.251 1.00 25.26 16 GLU B N 1
ATOM 2667 C CA . GLU B 1 16 ? -7.158 -4.901 55.968 1.00 24.01 16 GLU B CA 1
ATOM 2668 C C . GLU B 1 16 ? -5.637 -4.902 56.071 1.00 29.70 16 GLU B C 1
ATOM 2669 O O . GLU B 1 16 ? -4.991 -3.904 55.776 1.00 24.16 16 GLU B O 1
ATOM 2675 N N . VAL B 1 17 ? -5.078 -6.019 56.521 1.00 23.30 17 VAL B N 1
ATOM 2676 C CA . VAL B 1 17 ? -3.628 -6.153 56.600 1.00 28.03 17 VAL B CA 1
ATOM 2677 C C . VAL B 1 17 ? -3.310 -7.465 55.890 1.00 26.35 17 VAL B C 1
ATOM 2678 O O . VAL B 1 17 ? -3.813 -8.520 56.276 1.00 26.20 17 VAL B O 1
ATOM 2682 N N . VAL B 1 18 ? -2.499 -7.394 54.841 1.00 25.56 18 VAL B N 1
ATOM 2683 C CA . VAL B 1 18 ? -2.122 -8.579 54.083 1.00 25.45 18 VAL B CA 1
ATOM 2684 C C . VAL B 1 18 ? -0.619 -8.851 54.178 1.00 27.27 18 VAL B C 1
ATOM 2685 O O . VAL B 1 18 ? 0.158 -8.269 53.420 1.00 25.36 18 VAL B O 1
ATOM 2689 N N . THR B 1 19 ? -0.191 -9.678 55.133 1.00 27.29 19 THR B N 1
ATOM 2690 C CA . THR B 1 19 ? -1.068 -10.331 56.101 1.00 33.57 19 THR B CA 1
ATOM 2691 C C . THR B 1 19 ? -0.482 -9.979 57.460 1.00 32.03 19 THR B C 1
ATOM 2692 O O . THR B 1 19 ? 0.672 -9.552 57.556 1.00 28.57 19 THR B O 1
ATOM 2696 N N . GLU B 1 20 ? -1.257 -10.157 58.521 1.00 30.27 20 GLU B N 1
ATOM 2697 C CA . GLU B 1 20 ? -0.747 -9.820 59.838 1.00 33.82 20 GLU B CA 1
ATOM 2698 C C . GLU B 1 20 ? 0.451 -10.685 60.217 1.00 29.76 20 GLU B C 1
ATOM 2699 O O . GLU B 1 20 ? 1.385 -10.212 60.858 1.00 29.94 20 GLU B O 1
ATOM 2705 N N . GLU B 1 21 ? 0.437 -11.941 59.792 1.00 29.43 21 GLU B N 1
ATOM 2706 C CA . GLU B 1 21 ? 1.536 -12.851 60.100 1.00 33.48 21 GLU B CA 1
ATOM 2707 C C . GLU B 1 21 ? 2.831 -12.321 59.494 1.00 37.36 21 GLU B C 1
ATOM 2708 O O . GLU B 1 21 ? 3.872 -12.303 60.155 1.00 28.75 21 GLU B O 1
ATOM 2714 N N . GLU B 1 22 ? 2.762 -11.886 58.236 1.00 30.78 22 GLU B N 1
ATOM 2715 C CA . GLU B 1 22 ? 3.932 -11.349 57.545 1.00 31.53 22 GLU B CA 1
ATOM 2716 C C . GLU B 1 22 ? 4.391 -10.050 58.211 1.00 27.55 22 GLU B C 1
ATOM 2717 O O . GLU B 1 22 ? 5.586 -9.792 58.325 1.00 28.01 22 GLU B O 1
ATOM 2723 N N . LEU B 1 23 ? 3.438 -9.235 58.660 1.00 27.89 23 LEU B N 1
ATOM 2724 C CA . LEU B 1 23 ? 3.772 -7.978 59.325 1.00 27.97 23 LEU B CA 1
ATOM 2725 C C . LEU B 1 23 ? 4.568 -8.216 60.616 1.00 29.82 23 LEU B C 1
ATOM 2726 O O . LEU B 1 23 ? 5.573 -7.552 60.866 1.00 26.59 23 LEU B O 1
ATOM 2731 N N . ARG B 1 24 ? 4.109 -9.152 61.437 1.00 28.62 24 ARG B N 1
ATOM 2732 C CA . ARG B 1 24 ? 4.800 -9.448 62.697 1.00 27.16 24 ARG B CA 1
ATOM 2733 C C . ARG B 1 24 ? 6.246 -9.879 62.425 1.00 28.99 24 ARG B C 1
ATOM 2734 O O . ARG B 1 24 ? 7.185 -9.396 63.063 1.00 29.10 24 ARG B O 1
ATOM 2742 N N . GLN B 1 25 ? 6.408 -10.779 61.463 1.00 31.07 25 GLN B N 1
ATOM 2743 C CA . GLN B 1 25 ? 7.721 -11.298 61.070 1.00 36.24 25 GLN B CA 1
ATOM 2744 C C . GLN B 1 25 ? 8.628 -10.186 60.553 1.00 34.92 25 GLN B C 1
ATOM 2745 O O . GLN B 1 25 ? 9.824 -10.151 60.841 1.00 30.77 25 GLN B O 1
ATOM 2751 N N . LEU B 1 26 ? 8.057 -9.272 59.779 1.00 29.43 26 LEU B N 1
ATOM 2752 C CA . LEU B 1 26 ? 8.828 -8.169 59.235 1.00 28.93 26 LEU B CA 1
ATOM 2753 C C . LEU B 1 26 ? 9.403 -7.321 60.371 1.00 29.66 26 LEU B C 1
ATOM 2754 O O . LEU B 1 26 ? 10.588 -6.967 60.364 1.00 29.07 26 LEU B O 1
ATOM 2759 N N . ILE B 1 27 ? 8.557 -7.009 61.347 1.00 29.33 27 ILE B N 1
ATOM 2760 C CA . ILE B 1 27 ? 8.966 -6.186 62.475 1.00 32.55 27 ILE B CA 1
ATOM 2761 C C . ILE B 1 27 ? 9.978 -6.912 63.353 1.00 33.96 27 ILE B C 1
ATOM 2762 O O . ILE B 1 27 ? 10.927 -6.307 63.845 1.00 34.69 27 ILE B O 1
ATOM 2767 N N . GLU B 1 28 ? 9.774 -8.210 63.534 1.00 30.85 28 GLU B N 1
ATOM 2768 C CA . GLU B 1 28 ? 10.675 -9.014 64.358 1.00 36.43 28 GLU B CA 1
ATOM 2769 C C . GLU B 1 28 ? 12.023 -9.313 63.703 1.00 39.86 28 GLU B C 1
ATOM 2770 O O . GLU B 1 28 ? 12.986 -9.642 64.392 1.00 46.44 28 GLU B O 1
ATOM 2776 N N . THR B 1 29 ? 12.107 -9.192 62.383 1.00 37.18 29 THR B N 1
ATOM 2777 C CA . THR B 1 29 ? 13.353 -9.516 61.700 1.00 38.48 29 THR B CA 1
ATOM 2778 C C . THR B 1 29 ? 14.124 -8.369 61.073 1.00 39.60 29 THR B C 1
ATOM 2779 O O . THR B 1 29 ? 15.324 -8.487 60.840 1.00 38.70 29 THR B O 1
ATOM 2783 N N . LYS B 1 30 ? 13.456 -7.261 60.783 1.00 30.96 30 LYS B N 1
ATOM 2784 C CA . LYS B 1 30 ? 14.153 -6.151 60.167 1.00 29.84 30 LYS B CA 1
ATOM 2785 C C . LYS B 1 30 ? 14.262 -4.951 61.103 1.00 33.03 30 LYS B C 1
ATOM 2786 O O . LYS B 1 30 ? 13.283 -4.542 61.720 1.00 30.29 30 LYS B O 1
ATOM 2792 N N . GLU B 1 31 ? 15.475 -4.406 61.200 1.00 33.89 31 GLU B N 1
ATOM 2793 C CA . GLU B 1 31 ? 15.788 -3.259 62.053 1.00 35.76 31 GLU B CA 1
ATOM 2794 C C . GLU B 1 31 ? 15.008 -2.004 61.670 1.00 34.01 31 GLU B C 1
ATOM 2795 O O . GLU B 1 31 ? 14.405 -1.354 62.523 1.00 34.59 31 GLU B O 1
ATOM 2801 N N . LYS B 1 32 ? 15.037 -1.660 60.387 1.00 32.11 32 LYS B N 1
ATOM 2802 C CA . LYS B 1 32 ? 14.324 -0.482 59.921 1.00 30.17 32 LYS B CA 1
ATOM 2803 C C . LYS B 1 32 ? 13.467 -0.842 58.711 1.00 26.61 32 LYS B C 1
ATOM 2804 O O . LYS B 1 32 ? 13.837 -0.569 57.567 1.00 26.98 32 LYS B O 1
ATOM 2810 N N . PRO B 1 33 ? 12.317 -1.490 58.953 1.00 23.22 33 PRO B N 1
ATOM 2811 C CA . PRO B 1 33 ? 11.447 -1.856 57.831 1.00 24.12 33 PRO B CA 1
ATOM 2812 C C . PRO B 1 33 ? 11.010 -0.561 57.171 1.00 19.91 33 PRO B C 1
ATOM 2813 O O . PRO B 1 33 ? 10.977 0.486 57.830 1.00 20.26 33 PRO B O 1
ATOM 2817 N N . ARG B 1 34 ? 10.673 -0.622 55.884 1.00 20.24 34 ARG B N 1
ATOM 2818 C CA . ARG B 1 34 ? 10.297 0.582 55.150 1.00 16.92 34 ARG B CA 1
ATOM 2819 C C . ARG B 1 34 ? 8.855 0.501 54.635 1.00 18.82 34 ARG B C 1
ATOM 2820 O O . ARG B 1 34 ? 8.436 -0.525 54.118 1.00 21.35 34 ARG B O 1
ATOM 2828 N N . ALA B 1 35 ? 8.117 1.590 54.794 1.00 19.12 35 ALA B N 1
ATOM 2829 C CA . ALA B 1 35 ? 6.730 1.657 54.312 1.00 17.92 35 ALA B CA 1
ATOM 2830 C C . ALA B 1 35 ? 6.608 2.896 53.443 1.00 21.61 35 ALA B C 1
ATOM 2831 O O . ALA B 1 35 ? 7.424 3.812 53.545 1.00 21.00 35 ALA B O 1
ATOM 2833 N N . TYR B 1 36 ? 5.600 2.938 52.573 1.00 19.27 36 TYR B N 1
ATOM 2834 C CA . TYR B 1 36 ? 5.394 4.137 51.764 1.00 14.52 36 TYR B CA 1
ATOM 2835 C C . TYR B 1 36 ? 3.931 4.235 51.382 1.00 18.88 36 TYR B C 1
ATOM 2836 O O . TYR B 1 36 ? 3.165 3.304 51.598 1.00 17.75 36 TYR B O 1
ATOM 2845 N N . VAL B 1 37 ? 3.581 5.400 50.852 1.00 18.65 37 VAL B N 1
ATOM 2846 C CA . VAL B 1 37 ? 2.258 5.657 50.289 1.00 19.82 37 VAL B CA 1
ATOM 2847 C C . VAL B 1 37 ? 2.599 6.495 49.076 1.00 21.35 37 VAL B C 1
ATOM 2848 O O . VAL B 1 37 ? 3.504 7.334 49.119 1.00 21.03 37 VAL B O 1
ATOM 2852 N N . GLY B 1 38 ? 1.911 6.238 47.977 1.00 15.84 38 GLY B N 1
ATOM 2853 C CA . GLY B 1 38 ? 2.129 7.013 46.777 1.00 18.38 38 GLY B CA 1
ATOM 2854 C C . GLY B 1 38 ? 0.921 7.907 46.572 1.00 21.60 38 GLY B C 1
ATOM 2855 O O . GLY B 1 38 ? -0.203 7.505 46.885 1.00 19.02 38 GLY B O 1
ATOM 2856 N N . TYR B 1 39 ? 1.148 9.116 46.069 1.00 20.04 39 TYR B N 1
ATOM 2857 C CA . TYR B 1 39 ? 0.060 10.062 45.805 1.00 23.70 39 TYR B CA 1
ATOM 2858 C C . TYR B 1 39 ? 0.204 10.727 44.435 1.00 28.83 39 TYR B C 1
ATOM 2859 O O . TYR B 1 39 ? 1.276 11.224 44.104 1.00 22.47 39 TYR B O 1
ATOM 2868 N N . GLU B 1 40 ? -0.857 10.730 43.630 1.00 20.78 40 GLU B N 1
ATOM 2869 C CA . GLU B 1 40 ? -0.791 11.456 42.365 1.00 25.10 40 GLU B CA 1
ATOM 2870 C C . GLU B 1 40 ? -0.932 12.903 42.854 1.00 24.22 40 GLU B C 1
ATOM 2871 O O . GLU B 1 40 ? -1.834 13.208 43.625 1.00 26.03 40 GLU B O 1
ATOM 2877 N N . PRO B 1 41 ? -0.033 13.799 42.435 1.00 21.79 41 PRO B N 1
ATOM 2878 C CA . PRO B 1 41 ? -0.131 15.191 42.876 1.00 27.71 41 PRO B CA 1
ATOM 2879 C C . PRO B 1 41 ? -1.528 15.761 42.631 1.00 28.05 41 PRO B C 1
ATOM 2880 O O . PRO B 1 41 ? -2.078 15.618 41.539 1.00 30.59 41 PRO B O 1
ATOM 2884 N N . SER B 1 42 ? -2.107 16.391 43.654 1.00 29.07 42 SER B N 1
ATOM 2885 C CA . SER B 1 42 ? -3.448 16.960 43.516 1.00 37.93 42 SER B CA 1
ATOM 2886 C C . SER B 1 42 ? -3.552 18.389 44.032 1.00 38.63 42 SER B C 1
ATOM 2887 O O . SER B 1 42 ? -2.941 18.748 45.038 1.00 33.29 42 SER B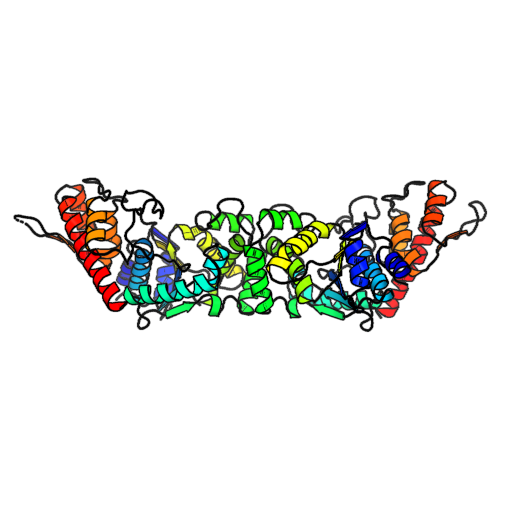 O 1
ATOM 2890 N N . GLY B 1 43 ? -4.345 19.194 43.332 1.00 38.39 43 GLY B N 1
ATOM 2891 C CA . GLY B 1 43 ? -4.518 20.585 43.713 1.00 41.59 43 GLY B CA 1
ATOM 2892 C C . GLY B 1 43 ? -5.119 20.751 45.092 1.00 32.57 43 GLY B C 1
ATOM 2893 O O . GLY B 1 43 ? -4.866 21.744 45.766 1.00 33.90 43 GLY B O 1
ATOM 2894 N N . GLU B 1 44 ? -5.922 19.782 45.511 1.00 25.66 44 GLU B N 1
ATOM 2895 C CA . GLU B 1 44 ? -6.541 19.844 46.816 1.00 30.00 44 GLU B CA 1
ATOM 2896 C C . GLU B 1 44 ? -6.213 18.648 47.681 1.00 25.98 44 GLU B C 1
ATOM 2897 O O . GLU B 1 44 ? -6.479 17.510 47.312 1.00 30.02 44 GLU B O 1
ATOM 2903 N N . ILE B 1 45 ? -5.621 18.921 48.834 1.00 23.89 45 ILE B N 1
ATOM 2904 C CA . ILE B 1 45 ? -5.312 17.875 49.795 1.00 23.82 45 ILE B CA 1
ATOM 2905 C C . ILE B 1 45 ? -6.468 17.937 50.792 1.00 23.65 45 ILE B C 1
ATOM 2906 O O . ILE B 1 45 ? -6.822 19.015 51.280 1.00 25.69 45 ILE B O 1
ATOM 2911 N N . HIS B 1 46 ? -7.062 16.788 51.085 1.00 21.73 46 HIS B N 1
ATOM 2912 C CA . HIS B 1 46 ? -8.207 16.760 51.982 1.00 26.49 46 HIS B CA 1
ATOM 2913 C C . HIS B 1 46 ? -8.108 15.658 53.022 1.00 25.29 46 HIS B C 1
ATOM 2914 O O . HIS B 1 46 ? -7.098 14.956 53.105 1.00 23.62 46 HIS B O 1
ATOM 2921 N N . LEU B 1 47 ? -9.155 15.510 53.828 1.00 19.68 47 LEU B N 1
ATOM 2922 C CA . LEU B 1 47 ? -9.163 14.499 54.877 1.00 21.75 47 LEU B CA 1
ATOM 2923 C C . LEU B 1 47 ? -8.831 13.085 54.395 1.00 18.97 47 LEU B C 1
ATOM 2924 O O . LEU B 1 47 ? -8.359 12.269 55.177 1.00 22.75 47 LEU B O 1
ATOM 2929 N N . GLY B 1 48 ? -9.102 12.802 53.122 1.00 22.45 48 GLY B N 1
ATOM 2930 C CA . GLY B 1 48 ? -8.807 11.490 52.568 1.00 25.49 48 GLY B CA 1
ATOM 2931 C C . GLY B 1 48 ? -7.301 11.277 52.574 1.00 27.32 48 GLY B C 1
ATOM 2932 O O . GLY B 1 48 ? -6.813 10.205 52.920 1.00 24.76 48 GLY B O 1
ATOM 2933 N N . HIS B 1 49 ? -6.558 12.312 52.206 1.00 25.15 49 HIS B N 1
ATOM 2934 C CA . HIS B 1 49 ? -5.100 12.210 52.202 1.00 26.97 49 HIS B CA 1
ATOM 2935 C C . HIS B 1 49 ? -4.600 12.120 53.630 1.00 26.19 49 HIS B C 1
ATOM 2936 O O . HIS B 1 49 ? -3.650 11.392 53.919 1.00 30.57 49 HIS B O 1
ATOM 2943 N N . MET B 1 50 ? -5.235 12.873 54.520 1.00 22.93 50 MET B N 1
ATOM 2944 C CA . MET B 1 50 ? -4.821 12.910 55.909 1.00 22.97 50 MET B CA 1
ATOM 2945 C C . MET B 1 50 ? -4.992 11.554 56.572 1.00 28.97 50 MET B C 1
ATOM 2946 O O . MET B 1 50 ? -4.346 11.269 57.578 1.00 27.88 50 MET B O 1
ATOM 2951 N N . MET B 1 51 ? -5.844 10.713 55.989 1.00 30.71 51 MET B N 1
ATOM 2952 C CA . MET B 1 51 ? -6.072 9.356 56.490 1.00 37.42 51 MET B CA 1
ATOM 2953 C C . MET B 1 51 ? -4.785 8.523 56.358 1.00 32.01 51 MET B C 1
ATOM 2954 O O . MET B 1 51 ? -4.357 7.866 57.319 1.00 30.15 51 MET B O 1
ATOM 2959 N N . THR B 1 52 ? -4.178 8.532 55.171 1.00 27.80 52 THR B N 1
ATOM 2960 C CA . THR B 1 52 ? -2.956 7.758 54.977 1.00 28.93 52 THR B CA 1
ATOM 2961 C C . THR B 1 52 ? -1.750 8.463 55.585 1.00 28.82 52 THR B C 1
ATOM 2962 O O . THR B 1 52 ? -0.747 7.824 55.915 1.00 24.01 52 THR B O 1
ATOM 2966 N N . VAL B 1 53 ? -1.843 9.777 55.743 1.00 28.85 53 VAL B N 1
ATOM 2967 C CA . VAL B 1 53 ? -0.757 10.524 56.370 1.00 29.27 53 VAL B CA 1
ATOM 2968 C C . VAL B 1 53 ? -0.691 10.069 57.835 1.00 32.86 53 VAL B C 1
ATOM 2969 O O . VAL B 1 53 ? 0.383 9.772 58.363 1.00 26.18 53 VAL B O 1
ATOM 2973 N N . GLN B 1 54 ? -1.844 9.986 58.494 1.00 22.44 54 GLN B N 1
ATOM 2974 C CA . GLN B 1 54 ? -1.868 9.537 59.880 1.00 23.12 54 GLN B CA 1
ATOM 2975 C C . GLN B 1 54 ? -1.317 8.113 60.003 1.00 18.58 54 GLN B C 1
ATOM 2976 O O . GLN B 1 54 ? -0.626 7.791 60.983 1.00 22.12 54 GLN B O 1
ATOM 2982 N N . LYS B 1 55 ? -1.614 7.251 59.030 1.00 20.26 55 LYS B N 1
ATOM 2983 C CA . LYS B 1 55 ? -1.121 5.877 59.116 1.00 19.50 55 LYS B CA 1
ATOM 2984 C C . LYS B 1 55 ? 0.405 5.854 58.998 1.00 22.82 55 LYS B C 1
ATOM 2985 O O . LYS B 1 55 ? 1.066 5.051 59.668 1.00 21.26 55 LYS B O 1
ATOM 2991 N N . LEU B 1 56 ? 0.955 6.722 58.149 1.00 22.71 56 LEU B N 1
ATOM 2992 C CA . LEU B 1 56 ? 2.417 6.801 58.001 1.00 24.89 56 LEU B CA 1
ATOM 2993 C C . LEU B 1 56 ? 3.020 7.280 59.318 1.00 23.66 56 LEU B C 1
ATOM 2994 O O . LEU B 1 56 ? 4.090 6.821 59.715 1.00 22.35 56 LEU B O 1
ATOM 2999 N N . MET B 1 57 ? 2.344 8.208 59.994 1.00 21.16 57 MET B N 1
ATOM 3000 C CA . MET B 1 57 ? 2.827 8.692 61.285 1.00 22.47 57 MET B CA 1
ATOM 3001 C C . MET B 1 57 ? 2.846 7.548 62.299 1.00 25.66 57 MET B C 1
ATOM 3002 O O . MET B 1 57 ? 3.794 7.423 63.086 1.00 22.13 57 MET B O 1
ATOM 3007 N N . ASP B 1 58 ? 1.809 6.710 62.277 1.00 21.52 58 ASP B N 1
ATOM 3008 C CA . ASP B 1 58 ? 1.729 5.556 63.177 1.00 20.38 58 ASP B CA 1
ATOM 3009 C C . ASP B 1 58 ? 2.903 4.599 62.892 1.00 23.40 58 ASP B C 1
ATOM 3010 O O . ASP B 1 58 ? 3.552 4.101 63.809 1.00 24.14 58 ASP B O 1
ATOM 3015 N N . LEU B 1 59 ? 3.151 4.337 61.613 1.00 18.58 59 LEU B N 1
ATOM 3016 C CA . LEU B 1 59 ? 4.220 3.434 61.228 1.00 25.04 59 LEU B CA 1
ATOM 3017 C C . LEU B 1 59 ? 5.582 3.980 61.651 1.00 19.66 59 LEU B C 1
ATOM 3018 O O . LEU B 1 59 ? 6.446 3.219 62.107 1.00 22.33 59 LEU B O 1
ATOM 3023 N N . GLN B 1 60 ? 5.767 5.285 61.519 1.00 23.07 60 GLN B N 1
ATOM 3024 C CA . GLN B 1 60 ? 7.037 5.905 61.903 1.00 25.54 60 GLN B CA 1
ATOM 3025 C C . GLN B 1 60 ? 7.225 5.769 63.417 1.00 28.80 60 GLN B C 1
ATOM 3026 O O . GLN B 1 60 ? 8.328 5.482 63.899 1.00 21.69 60 GLN B O 1
ATOM 3032 N N . GLU B 1 61 ? 6.146 5.974 64.167 1.00 21.67 61 GLU B N 1
ATOM 3033 C CA . GLU B 1 61 ? 6.201 5.846 65.617 1.00 27.61 61 GLU B CA 1
ATOM 3034 C C . GLU B 1 61 ? 6.568 4.408 65.995 1.00 26.08 61 GLU B C 1
ATOM 3035 O O . GLU B 1 61 ? 7.200 4.167 67.029 1.00 26.41 61 GLU B O 1
ATOM 3041 N N . ALA B 1 62 ? 6.199 3.457 65.139 1.00 22.21 62 ALA B N 1
ATOM 3042 C CA . ALA B 1 62 ? 6.496 2.048 65.380 1.00 24.20 62 ALA B CA 1
ATOM 3043 C C . ALA B 1 62 ? 7.896 1.637 64.904 1.00 26.17 62 ALA B C 1
ATOM 3044 O O . ALA B 1 62 ? 8.255 0.454 64.953 1.00 29.31 62 ALA B O 1
ATOM 3046 N N . GLY B 1 63 ? 8.676 2.599 64.423 1.00 25.55 63 GLY B N 1
ATOM 3047 C CA . GLY B 1 63 ? 10.031 2.278 63.987 1.00 23.24 63 GLY B CA 1
ATOM 3048 C C . GLY B 1 63 ? 10.265 2.093 62.504 1.00 27.03 63 GLY B C 1
ATOM 3049 O O . GLY B 1 63 ? 11.381 1.770 62.090 1.00 25.65 63 GLY B O 1
ATOM 3050 N N . PHE B 1 64 ? 9.228 2.277 61.687 1.00 19.11 64 PHE B N 1
ATOM 3051 C CA . PHE B 1 64 ? 9.395 2.144 60.246 1.00 17.01 64 PHE B CA 1
ATOM 3052 C C . PHE B 1 64 ? 9.959 3.423 59.657 1.00 18.97 64 PHE B C 1
ATOM 3053 O O . PHE B 1 64 ? 9.734 4.531 60.180 1.00 21.78 64 PHE B O 1
ATOM 3061 N N . GLU B 1 65 ? 10.693 3.268 58.561 1.00 20.35 65 GLU B N 1
ATOM 3062 C CA . GLU B 1 65 ? 11.170 4.417 57.826 1.00 19.66 65 GLU B CA 1
ATOM 3063 C C . GLU B 1 65 ? 9.978 4.656 56.909 1.00 25.92 65 GLU B C 1
ATOM 3064 O O . GLU B 1 65 ? 9.410 3.695 56.377 1.00 22.70 65 GLU B O 1
ATOM 3070 N N . ILE B 1 66 ? 9.590 5.909 56.724 1.00 19.88 66 ILE B N 1
ATOM 3071 C CA . ILE B 1 66 ? 8.454 6.175 55.866 1.00 21.96 66 ILE B CA 1
ATOM 3072 C C . ILE B 1 66 ? 8.812 7.023 54.660 1.00 23.10 66 ILE B C 1
ATOM 3073 O O . ILE B 1 66 ? 9.549 8.016 54.744 1.00 24.00 66 ILE B O 1
ATOM 3078 N N . ILE B 1 67 ? 8.295 6.604 53.516 1.00 18.70 67 ILE B N 1
ATOM 3079 C CA . ILE B 1 67 ? 8.548 7.296 52.280 1.00 18.78 67 ILE B CA 1
ATOM 3080 C C . ILE B 1 67 ? 7.235 7.818 51.702 1.00 22.36 67 ILE B C 1
ATOM 3081 O O . ILE B 1 67 ? 6.214 7.129 51.734 1.00 19.83 67 ILE B O 1
ATOM 3086 N N . VAL B 1 68 ? 7.261 9.050 51.218 1.00 20.50 68 VAL B N 1
ATOM 3087 C CA . VAL B 1 68 ? 6.096 9.619 50.540 1.00 21.68 68 VAL B CA 1
ATOM 3088 C C . VAL B 1 68 ? 6.498 9.755 49.082 1.00 23.22 68 VAL B C 1
ATOM 3089 O O . VAL B 1 68 ? 7.420 10.512 48.729 1.00 23.30 68 VAL B O 1
ATOM 3093 N N . LEU B 1 69 ? 5.832 8.995 48.224 1.00 17.54 69 LEU B N 1
ATOM 3094 C CA . LEU B 1 69 ? 6.114 9.066 46.809 1.00 15.58 69 LEU B CA 1
ATOM 3095 C C . LEU B 1 69 ? 5.155 10.046 46.146 1.00 25.10 69 LEU B C 1
ATOM 3096 O O . LEU B 1 69 ? 3.931 9.858 46.195 1.00 21.33 69 LEU B O 1
ATOM 3101 N N . LEU B 1 70 ? 5.715 11.104 45.558 1.00 21.83 70 LEU B N 1
ATOM 3102 C CA . LEU B 1 70 ? 4.937 12.107 44.824 1.00 24.82 70 LEU B CA 1
ATOM 3103 C C . LEU B 1 70 ? 4.980 11.498 43.435 1.00 21.84 70 LEU B C 1
ATOM 3104 O O . LEU B 1 70 ? 5.973 11.612 42.712 1.00 22.05 70 LEU B O 1
ATOM 3109 N N . ALA B 1 71 ? 3.884 10.838 43.071 1.00 17.72 71 ALA B N 1
ATOM 3110 C CA . ALA B 1 71 ? 3.817 10.098 41.827 1.00 16.04 71 ALA B CA 1
ATOM 3111 C C . ALA B 1 71 ? 3.449 10.948 40.637 1.00 24.34 71 ALA B C 1
ATOM 3112 O O . ALA B 1 71 ? 2.350 10.816 40.095 1.00 19.92 71 ALA B O 1
ATOM 3114 N N . ASP B 1 72 ? 4.379 11.810 40.223 1.00 20.07 72 ASP B N 1
ATOM 3115 C CA . ASP B 1 72 ? 4.122 12.704 39.108 1.00 22.89 72 ASP B CA 1
ATOM 3116 C C . ASP B 1 72 ? 3.884 12.029 37.760 1.00 22.72 72 ASP B C 1
ATOM 3117 O O . ASP B 1 72 ? 2.975 12.426 37.016 1.00 24.02 72 ASP B O 1
ATOM 3122 N N . ILE B 1 73 ? 4.664 11.001 37.440 1.00 19.50 73 ILE B N 1
ATOM 3123 C CA . ILE B 1 73 ? 4.468 10.304 36.172 1.00 20.86 73 ILE B CA 1
ATOM 3124 C C . ILE B 1 73 ? 3.094 9.615 36.191 1.00 24.17 73 ILE B C 1
ATOM 3125 O O . ILE B 1 73 ? 2.369 9.619 35.193 1.00 19.73 73 ILE B O 1
ATOM 3130 N N . HIS B 1 74 ? 2.734 9.038 37.334 1.00 21.51 74 HIS B N 1
ATOM 3131 C CA . HIS B 1 74 ? 1.443 8.360 37.457 1.00 21.38 74 HIS B CA 1
ATOM 3132 C C . HIS B 1 74 ? 0.292 9.352 37.211 1.00 25.68 74 HIS B C 1
ATOM 3133 O O . HIS B 1 74 ? -0.696 9.034 36.544 1.00 21.43 74 HIS B O 1
ATOM 3140 N N . ALA B 1 75 ? 0.418 10.554 37.755 1.00 23.80 75 ALA B N 1
ATOM 3141 C CA . ALA B 1 75 ? -0.614 11.573 37.568 1.00 26.03 75 ALA B CA 1
ATOM 3142 C C . ALA B 1 75 ? -0.732 11.893 36.070 1.00 25.65 75 ALA B C 1
ATOM 3143 O O . ALA B 1 75 ? -1.831 12.052 35.533 1.00 24.13 75 ALA B O 1
ATOM 3145 N N . TYR B 1 76 ? 0.401 11.956 35.385 1.00 20.08 76 TYR B N 1
ATOM 3146 C CA . TYR B 1 76 ? 0.387 12.242 33.962 1.00 22.30 76 TYR B CA 1
ATOM 3147 C C . TYR B 1 76 ? -0.309 11.116 33.194 1.00 26.37 76 TYR B C 1
ATOM 3148 O O . TYR B 1 76 ? -1.130 11.371 32.307 1.00 23.68 76 TYR B O 1
ATOM 3157 N N . LEU B 1 77 ? 0.010 9.873 33.544 1.00 21.40 77 LEU B N 1
ATOM 3158 C CA . LEU B 1 77 ? -0.589 8.721 32.879 1.00 22.91 77 LEU B CA 1
ATOM 3159 C C . LEU B 1 77 ? -2.081 8.635 33.153 1.00 25.77 77 LEU B C 1
ATOM 3160 O O . LEU B 1 77 ? -2.832 8.093 32.341 1.00 24.74 77 LEU B O 1
ATOM 3165 N N . ASN B 1 78 ? -2.502 9.148 34.305 1.00 21.59 78 ASN B N 1
ATOM 3166 C CA . ASN B 1 78 ? -3.910 9.107 34.678 1.00 23.74 78 ASN B CA 1
ATOM 3167 C C . ASN B 1 78 ? -4.619 10.421 34.357 1.00 25.87 78 ASN B C 1
ATOM 3168 O O . ASN B 1 78 ? -5.584 10.806 35.032 1.00 26.18 78 ASN B O 1
ATOM 3173 N N . GLU B 1 79 ? -4.101 11.096 33.334 1.00 25.08 79 GLU B N 1
ATOM 3174 C CA . GLU B 1 79 ? -4.650 12.345 32.792 1.00 34.04 79 GLU B CA 1
ATOM 3175 C C . GLU B 1 79 ? -4.877 13.519 33.738 1.00 34.18 79 GLU B C 1
ATOM 3176 O O . GLU B 1 79 ? -5.901 14.209 33.647 1.00 34.64 79 GLU B O 1
ATOM 3182 N N . LYS B 1 80 ? -3.929 13.774 34.630 1.00 28.91 80 LYS B N 1
ATOM 3183 C CA . LYS B 1 80 ? -4.088 14.883 35.561 1.00 33.90 80 LYS B CA 1
ATOM 3184 C C . LYS B 1 80 ? -3.517 16.199 35.023 1.00 31.55 80 LYS B C 1
ATOM 3185 O O . LYS B 1 80 ? -3.515 17.209 35.726 1.00 41.01 80 LYS B O 1
ATOM 3191 N N . GLY B 1 81 ? -3.030 16.195 33.787 1.00 32.43 81 GLY B N 1
ATOM 3192 C CA . GLY B 1 81 ? -2.492 17.425 33.219 1.00 31.24 81 GLY B CA 1
ATOM 3193 C C . GLY B 1 81 ? -1.157 17.304 32.511 1.00 32.76 81 GLY B C 1
ATOM 3194 O O . GLY B 1 81 ? -0.651 16.204 32.291 1.00 32.48 81 GLY B O 1
ATOM 3195 N N . THR B 1 82 ? -0.581 18.442 32.136 1.00 30.55 82 THR B N 1
ATOM 3196 C CA . THR B 1 82 ? 0.706 18.441 31.452 1.00 30.04 82 THR B CA 1
ATOM 3197 C C . THR B 1 82 ? 1.778 18.190 32.499 1.00 27.16 82 THR B C 1
ATOM 3198 O O . THR B 1 82 ? 1.512 18.305 33.690 1.00 27.42 82 THR B O 1
ATOM 3202 N N . PH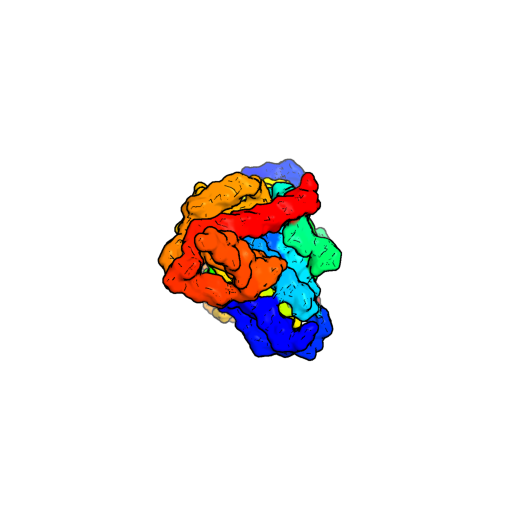E B 1 83 ? 2.985 17.841 32.064 1.00 28.93 83 PHE B N 1
ATOM 3203 C CA . PHE B 1 83 ? 4.062 17.609 33.017 1.00 31.21 83 PHE B CA 1
ATOM 3204 C C . PHE B 1 83 ? 4.338 18.891 33.802 1.00 36.22 83 PHE B C 1
ATOM 3205 O O . PHE B 1 83 ? 4.613 18.859 35.002 1.00 30.20 83 PHE B O 1
ATOM 3213 N N . GLU B 1 84 ? 4.255 20.022 33.114 1.00 35.38 84 GLU B N 1
ATOM 3214 C CA . GLU B 1 84 ? 4.494 21.320 33.735 1.00 35.06 84 GLU B CA 1
ATOM 3215 C C . GLU B 1 84 ? 3.526 21.592 34.886 1.00 31.43 84 GLU B C 1
ATOM 3216 O O . GLU B 1 84 ? 3.941 22.001 35.969 1.00 34.65 84 GLU B O 1
ATOM 3222 N N . GLU B 1 85 ? 2.237 21.364 34.651 1.00 26.18 85 GLU B N 1
ATOM 3223 C CA . GLU B 1 85 ? 1.224 21.590 35.665 1.00 28.83 85 GLU B CA 1
ATOM 3224 C C . GLU B 1 85 ? 1.406 20.640 36.843 1.00 30.92 85 GLU B C 1
ATOM 3225 O O . GLU B 1 85 ? 1.323 21.048 37.994 1.00 26.37 85 GLU B O 1
ATOM 3231 N N . ILE B 1 86 ? 1.649 19.367 36.540 1.00 26.58 86 ILE B N 1
ATOM 3232 C CA . ILE B 1 86 ? 1.826 18.354 37.578 1.00 26.19 86 ILE B CA 1
ATOM 3233 C C . ILE B 1 86 ? 3.051 18.645 38.441 1.00 25.65 86 ILE B C 1
ATOM 3234 O O . ILE B 1 86 ? 3.034 18.420 39.651 1.00 28.47 86 ILE B O 1
ATOM 3239 N N . ALA B 1 87 ? 4.107 19.162 37.826 1.00 29.60 87 ALA B N 1
ATOM 3240 C CA . ALA B 1 87 ? 5.319 19.482 38.568 1.00 23.58 87 ALA B CA 1
ATOM 3241 C C . ALA B 1 87 ? 5.039 20.531 39.648 1.00 27.04 87 ALA B C 1
ATOM 3242 O O . ALA B 1 87 ? 5.515 20.422 40.784 1.00 27.55 87 ALA B O 1
ATOM 3244 N N . GLU B 1 88 ? 4.254 21.540 39.294 1.00 30.81 88 GLU B N 1
ATOM 3245 C CA . GLU B 1 88 ? 3.921 22.603 40.235 1.00 33.83 88 GLU B CA 1
ATOM 3246 C C . GLU B 1 88 ? 3.054 22.054 41.358 1.00 30.38 88 GLU B C 1
ATOM 3247 O O . GLU B 1 88 ? 3.252 22.397 42.517 1.00 25.22 88 GLU B O 1
ATOM 3253 N N . VAL B 1 89 ? 2.094 21.196 41.019 1.00 24.81 89 VAL B N 1
ATOM 3254 C CA . VAL B 1 89 ? 1.240 20.612 42.044 1.00 22.58 89 VAL B CA 1
ATOM 3255 C C . VAL B 1 89 ? 2.071 19.711 42.971 1.00 24.06 89 VAL B C 1
ATOM 3256 O O . VAL B 1 89 ? 1.852 19.690 44.186 1.00 25.41 89 VAL B O 1
ATOM 3260 N N . ALA B 1 90 ? 3.027 18.976 42.403 1.00 23.48 90 ALA B N 1
ATOM 3261 C CA . ALA B 1 90 ? 3.874 18.100 43.218 1.00 25.21 90 ALA B CA 1
ATOM 3262 C C . ALA B 1 90 ? 4.620 18.921 44.268 1.00 26.58 90 ALA B C 1
ATOM 3263 O O . ALA B 1 90 ? 4.683 18.538 45.435 1.00 22.71 90 ALA B O 1
ATOM 3265 N N . ASP B 1 91 ? 5.197 20.042 43.847 1.00 29.04 91 ASP B N 1
ATOM 3266 C CA . ASP B 1 91 ? 5.917 20.925 44.764 1.00 26.64 91 ASP B CA 1
ATOM 3267 C C . ASP B 1 91 ? 4.967 21.396 45.869 1.00 24.34 91 ASP B C 1
ATOM 3268 O O . ASP B 1 91 ? 5.310 21.394 47.041 1.00 24.59 91 ASP B O 1
ATOM 3273 N N . TYR B 1 92 ? 3.761 21.794 45.489 1.00 26.02 92 TYR B N 1
ATOM 3274 C CA . TYR B 1 92 ? 2.779 22.250 46.462 1.00 25.02 92 TYR B CA 1
ATOM 3275 C C . TYR B 1 92 ? 2.397 21.141 47.452 1.00 24.43 92 TYR B C 1
ATOM 3276 O O . TYR B 1 92 ? 2.364 21.371 48.659 1.00 24.15 92 TYR B O 1
ATOM 3285 N N . ASN B 1 93 ? 2.093 19.953 46.935 1.00 25.89 93 ASN B N 1
ATOM 3286 C CA . ASN B 1 93 ? 1.723 18.805 47.769 1.00 22.40 93 ASN B CA 1
ATOM 3287 C C . ASN B 1 93 ? 2.834 18.480 48.770 1.00 18.82 93 ASN B C 1
ATOM 3288 O O . ASN B 1 93 ? 2.574 18.144 49.924 1.00 20.55 93 ASN B O 1
ATOM 3293 N N . LYS B 1 94 ? 4.082 18.561 48.320 1.00 21.51 94 LYS B N 1
ATOM 3294 C CA . LYS B 1 94 ? 5.178 18.276 49.229 1.00 20.36 94 LYS B CA 1
ATOM 3295 C C . LYS B 1 94 ? 5.135 19.246 50.411 1.00 18.47 94 LYS B C 1
ATOM 3296 O O . LYS B 1 94 ? 5.240 18.837 51.574 1.00 21.77 94 LYS B O 1
ATOM 3302 N N . LYS B 1 95 ? 4.971 20.533 50.126 1.00 22.82 95 LYS B N 1
ATOM 3303 C CA . LYS B 1 95 ? 4.921 21.523 51.196 1.00 25.18 95 LYS B CA 1
ATOM 3304 C C . LYS B 1 95 ? 3.748 21.259 52.133 1.00 24.31 95 LYS B C 1
ATOM 3305 O O . LYS B 1 95 ? 3.873 21.413 53.339 1.00 19.76 95 LYS B O 1
ATOM 3311 N N . VAL B 1 96 ? 2.610 20.848 51.583 1.00 23.20 96 VAL B N 1
ATOM 3312 C CA . VAL B 1 96 ? 1.455 20.570 52.417 1.00 22.39 96 VAL B CA 1
ATOM 3313 C C . VAL B 1 96 ? 1.664 19.364 53.328 1.00 19.76 96 VAL B C 1
ATOM 3314 O O . VAL B 1 96 ? 1.348 19.425 54.506 1.00 20.25 96 VAL B O 1
ATOM 3318 N N . PHE B 1 97 ? 2.199 18.270 52.785 1.00 21.81 97 PHE B N 1
ATOM 3319 C CA . PHE B 1 97 ? 2.441 17.084 53.597 1.00 21.28 97 PHE B CA 1
ATOM 3320 C C . PHE B 1 97 ? 3.438 17.407 54.712 1.00 21.15 97 PHE B C 1
ATOM 3321 O O . PHE B 1 97 ? 3.292 16.926 55.837 1.00 18.99 97 PHE B O 1
ATOM 3329 N N . ILE B 1 98 ? 4.464 18.195 54.394 1.00 19.99 98 ILE B N 1
ATOM 3330 C CA . ILE B 1 98 ? 5.427 18.604 55.424 1.00 19.25 98 ILE B CA 1
ATOM 3331 C C . ILE B 1 98 ? 4.686 19.426 56.496 1.00 23.27 98 ILE B C 1
ATOM 3332 O O . ILE B 1 98 ? 4.874 19.225 57.697 1.00 24.15 98 ILE B O 1
ATOM 3337 N N . ALA B 1 99 ? 3.832 20.342 56.053 1.00 23.51 99 ALA B N 1
ATOM 3338 C CA . ALA B 1 99 ? 3.075 21.186 56.977 1.00 24.15 99 ALA B CA 1
ATOM 3339 C C . ALA B 1 99 ? 2.135 20.369 57.853 1.00 25.18 99 ALA B C 1
ATOM 3340 O O . ALA B 1 99 ? 1.879 20.735 59.002 1.00 28.40 99 ALA B O 1
ATOM 3342 N N . LEU B 1 100 ? 1.641 19.253 57.321 1.00 21.79 100 LEU B N 1
ATOM 3343 C CA . LEU B 1 100 ? 0.730 18.400 58.073 1.00 22.69 100 LEU B CA 1
ATOM 3344 C C . LEU B 1 100 ? 1.440 17.527 59.104 1.00 28.49 100 LEU B C 1
ATOM 3345 O O . LEU B 1 100 ? 0.797 16.864 59.907 1.00 27.87 100 LEU B O 1
ATOM 3350 N N . GLY B 1 101 ? 2.770 17.525 59.089 1.00 27.93 101 GLY B N 1
ATOM 3351 C CA . GLY B 1 101 ? 3.486 16.724 60.065 1.00 26.69 101 GLY B CA 1
ATOM 3352 C C . GLY B 1 101 ? 4.474 15.719 59.507 1.00 28.21 101 GLY B C 1
ATOM 3353 O O . GLY B 1 101 ? 5.272 15.161 60.266 1.00 30.70 101 GLY B O 1
ATOM 3354 N N . LEU B 1 102 ? 4.422 15.461 58.203 1.00 23.13 102 LEU B N 1
ATOM 3355 C CA . LEU B 1 102 ? 5.358 14.524 57.586 1.00 24.35 102 LEU B CA 1
ATOM 3356 C C . LEU B 1 102 ? 6.547 15.364 57.146 1.00 23.77 102 LEU B C 1
ATOM 3357 O O . LEU B 1 102 ? 6.869 15.427 55.958 1.00 23.68 102 LEU B O 1
ATOM 3362 N N . ASP B 1 103 ? 7.186 16.034 58.103 1.00 27.67 103 ASP B N 1
ATOM 3363 C CA . ASP B 1 103 ? 8.311 16.894 57.761 1.00 25.52 103 ASP B CA 1
ATOM 3364 C C . ASP B 1 103 ? 9.537 16.089 57.328 1.00 28.50 103 ASP B C 1
ATOM 3365 O O . ASP B 1 103 ? 9.687 14.916 57.684 1.00 25.88 103 ASP B O 1
ATOM 3370 N N . GLU B 1 104 ? 10.386 16.728 56.525 1.00 38.67 104 GLU B N 1
ATOM 3371 C CA . GLU B 1 104 ? 11.581 16.090 55.974 1.00 34.65 104 GLU B CA 1
ATOM 3372 C C . GLU B 1 104 ? 12.497 15.550 57.060 1.00 36.27 104 GLU B C 1
ATOM 3373 O O . GLU B 1 104 ? 13.445 14.809 56.779 1.00 39.55 104 GLU B O 1
ATOM 3379 N N . SER B 1 105 ? 12.221 15.924 58.303 1.00 27.49 105 SER B N 1
ATOM 3380 C CA . SER B 1 105 ? 13.016 15.419 59.401 1.00 35.38 105 SER B CA 1
ATOM 3381 C C . SER B 1 105 ? 12.536 14.020 59.758 1.00 32.56 105 SER B C 1
ATOM 3382 O O . SER B 1 105 ? 13.310 13.225 60.263 1.00 29.04 105 SER B O 1
ATOM 3385 N N . ARG B 1 106 ? 11.264 13.702 59.484 1.00 40.74 106 ARG B N 1
ATOM 3386 C CA . ARG B 1 106 ? 10.733 12.377 59.842 1.00 30.87 106 ARG B CA 1
ATOM 3387 C C . ARG B 1 106 ? 10.222 11.459 58.709 1.00 25.77 106 ARG B C 1
ATOM 3388 O O . ARG B 1 106 ? 9.854 10.312 58.949 1.00 29.21 106 ARG B O 1
ATOM 3396 N N . ALA B 1 107 ? 10.189 11.979 57.492 1.00 22.43 107 ALA B N 1
ATOM 3397 C CA . ALA B 1 107 ? 9.771 11.213 56.325 1.00 24.18 107 ALA B CA 1
ATOM 3398 C C . ALA B 1 107 ? 10.709 11.588 55.186 1.00 21.45 107 ALA B C 1
ATOM 3399 O O . ALA B 1 107 ? 11.309 12.662 55.202 1.00 25.98 107 ALA B O 1
ATOM 3401 N N . LYS B 1 108 ? 10.844 10.691 54.215 1.00 18.38 108 LYS B N 1
ATOM 3402 C CA . LYS B 1 108 ? 11.662 10.917 53.025 1.00 19.86 108 LYS B CA 1
ATOM 3403 C C . LYS B 1 108 ? 10.685 11.156 51.882 1.00 26.65 108 LYS B C 1
ATOM 3404 O O . LYS B 1 108 ? 9.687 10.439 51.764 1.00 30.47 108 LYS B O 1
ATOM 3410 N N . PHE B 1 109 ? 10.945 12.159 51.056 1.00 20.61 109 PHE B N 1
ATOM 3411 C CA . PHE B 1 109 ? 10.074 12.402 49.905 1.00 20.50 109 PHE B CA 1
ATOM 3412 C C . PHE B 1 109 ? 10.803 11.995 48.643 1.00 25.91 109 PHE B C 1
ATOM 3413 O O . PHE B 1 109 ? 11.992 12.266 48.501 1.00 23.36 109 PHE B O 1
ATOM 3421 N N . VAL B 1 110 ? 10.096 11.327 47.737 1.00 21.06 110 VAL B N 1
ATOM 3422 C CA . VAL B 1 110 ? 10.673 10.916 46.468 1.00 21.21 110 VAL B CA 1
ATOM 3423 C C . VAL B 1 110 ? 9.720 11.344 45.367 1.00 24.58 110 VAL B C 1
ATOM 3424 O O . VAL B 1 110 ? 8.495 11.195 45.500 1.00 22.44 110 VAL B O 1
ATOM 3428 N N . LEU B 1 111 ? 10.275 11.907 44.299 1.00 22.21 111 LEU B N 1
ATOM 3429 C CA . LEU B 1 111 ? 9.468 12.304 43.153 1.00 22.90 111 LEU B CA 1
ATOM 3430 C C . LEU B 1 111 ? 9.597 11.158 42.145 1.00 23.19 111 LEU B C 1
ATOM 3431 O O . LEU B 1 111 ? 10.707 10.724 41.823 1.00 23.81 111 LEU B O 1
ATOM 3436 N N . GLY B 1 112 ? 8.467 10.646 41.660 1.00 18.42 112 GLY B N 1
ATOM 3437 C CA . GLY B 1 112 ? 8.514 9.523 40.735 1.00 19.34 112 GLY B CA 1
ATOM 3438 C C . GLY B 1 112 ? 9.488 9.645 39.569 1.00 19.67 112 GLY B C 1
ATOM 3439 O O . GLY B 1 112 ? 10.285 8.734 39.298 1.00 24.94 112 GLY B O 1
ATOM 3440 N N . SER B 1 113 ? 9.432 10.780 38.890 1.00 22.19 113 SER B N 1
ATOM 3441 C CA . SER B 1 113 ? 10.278 11.017 37.729 1.00 26.07 113 SER B CA 1
ATOM 3442 C C . SER B 1 113 ? 11.777 10.952 38.032 1.00 25.85 113 SER B C 1
ATOM 3443 O O . SER B 1 113 ? 12.589 10.924 37.107 1.00 27.15 113 SER B O 1
ATOM 3446 N N . GLU B 1 114 ? 12.139 10.912 39.313 1.00 27.02 114 GLU B N 1
ATOM 3447 C CA . GLU B 1 114 ? 13.548 10.821 39.705 1.00 27.17 114 GLU B CA 1
ATOM 3448 C C . GLU B 1 114 ? 14.129 9.465 39.319 1.00 31.51 114 GLU B C 1
ATOM 3449 O O . GLU B 1 114 ? 15.332 9.345 39.090 1.00 28.22 114 GLU B O 1
ATOM 3455 N N . TYR B 1 115 ? 13.291 8.433 39.270 1.00 22.15 115 TYR B N 1
ATOM 3456 C CA . TYR B 1 115 ? 13.789 7.111 38.931 1.00 23.83 115 TYR B CA 1
ATOM 3457 C C . TYR B 1 115 ? 12.929 6.318 37.948 1.00 24.97 115 TYR B C 1
ATOM 3458 O O . TYR B 1 115 ? 13.378 5.313 37.405 1.00 23.58 115 TYR B O 1
ATOM 3467 N N . GLN B 1 116 ? 11.699 6.760 37.702 1.00 23.51 116 GLN B N 1
ATOM 3468 C CA . GLN B 1 116 ? 10.818 5.986 36.830 1.00 23.46 116 GLN B CA 1
ATOM 3469 C C . GLN B 1 116 ? 11.129 6.025 35.339 1.00 29.66 116 GLN B C 1
ATOM 3470 O O . GLN B 1 116 ? 10.456 5.365 34.544 1.00 28.70 116 GLN B O 1
ATOM 3476 N N . LEU B 1 117 ? 12.140 6.801 34.959 1.00 24.94 117 LEU B N 1
ATOM 3477 C CA . LEU B 1 117 ? 12.543 6.874 33.569 1.00 30.73 117 LEU B CA 1
ATOM 3478 C C . LEU B 1 117 ? 13.940 6.280 33.397 1.00 29.83 117 LEU B C 1
ATOM 3479 O O . LEU B 1 117 ? 14.507 6.340 32.311 1.00 34.12 117 LEU B O 1
ATOM 3484 N N . SER B 1 118 ? 14.491 5.697 34.461 1.00 27.50 118 SER B N 1
ATOM 3485 C CA . SER B 1 118 ? 15.820 5.094 34.391 1.00 34.00 118 SER B CA 1
ATOM 3486 C C . SER B 1 118 ? 15.775 3.738 33.689 1.00 37.28 118 SER B C 1
ATOM 3487 O O . SER B 1 118 ? 14.741 3.065 33.676 1.00 29.58 118 SER B O 1
ATOM 3490 N N . ARG B 1 119 ? 16.905 3.336 33.113 1.00 28.71 119 ARG B N 1
ATOM 3491 C CA . ARG B 1 119 ? 16.995 2.071 32.378 1.00 30.20 119 ARG B CA 1
ATOM 3492 C C . ARG B 1 119 ? 16.533 0.820 33.132 1.00 27.14 119 ARG B C 1
ATOM 3493 O O . ARG B 1 119 ? 15.756 0.026 32.601 1.00 30.45 119 ARG B O 1
ATOM 3501 N N . ASP B 1 120 ? 17.027 0.627 34.350 1.00 28.66 120 ASP B N 1
ATOM 3502 C CA . ASP B 1 120 ? 16.664 -0.543 35.140 1.00 28.60 120 ASP B CA 1
ATOM 3503 C C . ASP B 1 120 ? 15.175 -0.603 35.442 1.00 29.07 120 ASP B C 1
ATOM 3504 O O . ASP B 1 120 ? 14.565 -1.675 35.419 1.00 23.07 120 ASP B O 1
ATOM 3509 N N . TYR B 1 121 ? 14.608 0.549 35.759 1.00 24.55 121 TYR B N 1
ATOM 3510 C CA . TYR B 1 121 ? 13.179 0.620 36.069 1.00 24.17 121 TYR B CA 1
ATOM 3511 C C . TYR B 1 121 ? 12.358 0.348 34.817 1.00 23.73 121 TYR B C 1
ATOM 3512 O O . TYR B 1 121 ? 11.425 -0.451 34.845 1.00 21.97 121 TYR B O 1
ATOM 3521 N N . VAL B 1 122 ? 12.707 1.014 33.721 1.00 21.24 122 VAL B N 1
ATOM 3522 C CA . VAL B 1 122 ? 11.989 0.835 32.462 1.00 28.37 122 VAL B CA 1
ATOM 3523 C C . VAL B 1 122 ? 12.053 -0.616 31.984 1.00 28.21 122 VAL B C 1
ATOM 3524 O O . VAL B 1 122 ? 11.070 -1.146 31.464 1.00 25.16 122 VAL B O 1
ATOM 3528 N N . LEU B 1 123 ? 13.195 -1.270 32.163 1.00 25.25 123 LEU B N 1
ATOM 3529 C CA . LEU B 1 123 ? 13.302 -2.672 31.766 1.00 28.65 123 LEU B CA 1
ATOM 3530 C C . LEU B 1 123 ? 12.330 -3.519 32.599 1.00 27.86 123 LEU B C 1
ATOM 3531 O O . LEU B 1 123 ? 11.694 -4.442 32.076 1.00 24.93 123 LEU B O 1
ATOM 3536 N N . ASP B 1 124 ? 12.213 -3.213 33.892 1.00 21.25 124 ASP B N 1
ATOM 3537 C CA . ASP B 1 124 ? 11.301 -3.959 34.754 1.00 20.43 124 ASP B CA 1
ATOM 3538 C C . ASP B 1 124 ? 9.857 -3.717 34.321 1.00 20.54 124 ASP B C 1
ATOM 3539 O O . ASP B 1 124 ? 9.029 -4.616 34.419 1.00 23.07 124 ASP B O 1
ATOM 3544 N N . VAL B 1 125 ? 9.560 -2.509 33.850 1.00 21.32 125 VAL B N 1
ATOM 3545 C CA . VAL B 1 125 ? 8.199 -2.224 33.392 1.00 26.32 125 VAL B CA 1
ATOM 3546 C C . VAL B 1 125 ? 7.871 -3.148 32.206 1.00 22.23 125 VAL B C 1
ATOM 3547 O O . VAL B 1 125 ? 6.764 -3.700 32.122 1.00 23.01 125 VAL B O 1
ATOM 3551 N N . LEU B 1 126 ? 8.832 -3.327 31.299 1.00 22.75 126 LEU B N 1
ATOM 3552 C CA . LEU B 1 126 ? 8.635 -4.194 30.136 1.00 27.86 126 LEU B CA 1
ATOM 3553 C C . LEU B 1 126 ? 8.469 -5.650 30.576 1.00 24.07 126 LEU B C 1
ATOM 3554 O O . LEU B 1 126 ? 7.661 -6.396 30.020 1.00 27.34 126 LEU B O 1
ATOM 3559 N N . LYS B 1 127 ? 9.236 -6.057 31.580 1.00 22.09 127 LYS B N 1
ATOM 3560 C CA . LYS B 1 127 ? 9.133 -7.416 32.092 1.00 22.66 127 LYS B CA 1
ATOM 3561 C C . LYS B 1 127 ? 7.775 -7.615 32.772 1.00 23.19 127 LYS B C 1
ATOM 3562 O O . LYS B 1 127 ? 7.133 -8.658 32.610 1.00 23.31 127 LYS B O 1
ATOM 3568 N N . MET B 1 128 ? 7.339 -6.614 33.532 1.00 21.40 128 MET B N 1
ATOM 3569 C CA . MET B 1 128 ? 6.056 -6.697 34.224 1.00 23.63 128 MET B CA 1
ATOM 3570 C C . MET B 1 128 ? 4.926 -6.725 33.194 1.00 20.62 128 MET B C 1
ATOM 3571 O O . MET B 1 128 ? 3.935 -7.450 33.357 1.00 25.18 128 MET B O 1
ATOM 3576 N N . ALA B 1 129 ? 5.075 -5.942 32.125 1.00 18.87 129 ALA B N 1
ATOM 3577 C CA . ALA B 1 129 ? 4.048 -5.890 31.078 1.00 19.56 129 ALA B CA 1
ATOM 3578 C C . ALA B 1 129 ? 3.929 -7.234 30.376 1.00 21.73 129 ALA B C 1
ATOM 3579 O O . ALA B 1 129 ? 2.842 -7.650 29.968 1.00 22.77 129 ALA B O 1
ATOM 3581 N N . ARG B 1 130 ? 5.062 -7.913 30.258 1.00 18.75 130 ARG B N 1
ATOM 3582 C CA . ARG B 1 130 ? 5.134 -9.216 29.602 1.00 26.65 130 ARG B CA 1
ATOM 3583 C C . ARG B 1 130 ? 4.408 -10.331 30.353 1.00 21.82 130 ARG B C 1
ATOM 3584 O O . ARG B 1 130 ? 3.915 -11.280 29.734 1.00 27.75 130 ARG B O 1
ATOM 3592 N N . ILE B 1 131 ? 4.353 -10.233 31.677 1.00 22.46 131 ILE B N 1
ATOM 3593 C CA . ILE B 1 131 ? 3.692 -11.268 32.464 1.00 27.52 131 ILE B CA 1
ATOM 3594 C C . ILE B 1 131 ? 2.357 -10.844 33.066 1.00 30.53 131 ILE B C 1
ATOM 3595 O O . ILE B 1 131 ? 1.752 -11.594 33.831 1.00 29.91 131 ILE B O 1
ATOM 3600 N N . THR B 1 132 ? 1.895 -9.645 32.736 1.00 23.68 132 THR B N 1
ATOM 3601 C CA . THR B 1 132 ? 0.617 -9.176 33.268 1.00 23.58 132 THR B CA 1
ATOM 3602 C C . THR B 1 132 ? -0.412 -9.076 32.144 1.00 23.25 132 THR B C 1
ATOM 3603 O O . THR B 1 132 ? -0.187 -8.387 31.148 1.00 22.28 132 THR B O 1
ATOM 3607 N N . THR B 1 133 ? -1.548 -9.754 32.293 1.00 26.13 133 THR B N 1
ATOM 3608 C CA . THR B 1 133 ? -2.559 -9.698 31.240 1.00 26.32 133 THR B CA 1
ATOM 3609 C C . THR B 1 133 ? -3.234 -8.333 31.189 1.00 20.51 133 THR B C 1
ATOM 3610 O O . THR B 1 133 ? -3.383 -7.654 32.204 1.00 21.08 133 THR B O 1
ATOM 3614 N N . LEU B 1 134 ? -3.631 -7.916 29.994 1.00 23.61 134 LEU B N 1
ATOM 3615 C CA . LEU B 1 134 ? -4.306 -6.637 29.874 1.00 24.39 134 LEU B CA 1
ATOM 3616 C C . LEU B 1 134 ? -5.547 -6.679 30.749 1.00 27.94 134 LEU B C 1
ATOM 3617 O O . LEU B 1 134 ? -5.895 -5.699 31.399 1.00 23.86 134 LEU B O 1
ATOM 3622 N N . ASN B 1 135 ? -6.211 -7.832 30.776 1.00 28.48 135 ASN B N 1
ATOM 3623 C CA . ASN B 1 135 ? -7.418 -7.956 31.581 1.00 27.56 135 ASN B CA 1
ATOM 3624 C C . ASN B 1 135 ? -7.171 -7.684 33.067 1.00 31.03 135 ASN B C 1
ATOM 3625 O O . ASN B 1 135 ? -7.943 -6.965 33.704 1.00 26.25 135 ASN B O 1
ATOM 3630 N N . ARG B 1 136 ? -6.101 -8.251 33.622 1.00 23.64 136 ARG B N 1
ATOM 3631 C CA . ARG B 1 136 ? -5.814 -8.021 35.034 1.00 23.19 136 ARG B CA 1
ATOM 3632 C C . ARG B 1 136 ? -5.424 -6.574 35.288 1.00 21.60 136 ARG B C 1
ATOM 3633 O O . ARG B 1 136 ? -5.812 -5.991 36.293 1.00 21.49 136 ARG B O 1
ATOM 3641 N N . ALA B 1 137 ? -4.644 -5.996 34.381 1.00 24.15 137 ALA B N 1
ATOM 3642 C CA . ALA B 1 137 ? -4.222 -4.606 34.545 1.00 22.64 137 ALA B CA 1
ATOM 3643 C C . ALA B 1 137 ? -5.439 -3.678 34.508 1.00 25.75 137 ALA B C 1
ATOM 3644 O O . ALA B 1 137 ? -5.598 -2.799 35.357 1.00 21.44 137 ALA B O 1
ATOM 3646 N N . ARG B 1 138 ? -6.313 -3.896 33.533 1.00 25.66 138 ARG B N 1
ATOM 3647 C CA . ARG B 1 138 ? -7.518 -3.081 33.404 1.00 25.88 138 ARG B CA 1
ATOM 3648 C C . ARG B 1 138 ? -8.411 -3.206 34.649 1.00 22.63 138 ARG B C 1
ATOM 3649 O O . ARG B 1 138 ? -8.906 -2.198 35.172 1.00 24.73 138 ARG B O 1
ATOM 3657 N N . ARG B 1 139 ? -8.619 -4.436 35.116 1.00 23.82 139 ARG B N 1
ATOM 3658 C CA . ARG B 1 139 ? -9.443 -4.671 36.294 1.00 31.95 139 ARG B CA 1
ATOM 3659 C C . ARG B 1 139 ? -8.851 -3.998 37.523 1.00 29.85 139 ARG B C 1
ATOM 3660 O O . ARG B 1 139 ? -9.590 -3.461 38.341 1.00 26.41 139 ARG B O 1
ATOM 3668 N N . SER B 1 140 ? -7.522 -4.009 37.646 1.00 24.69 140 SER B N 1
ATOM 3669 C CA . SER B 1 140 ? -6.884 -3.389 38.810 1.00 24.90 140 SER B CA 1
ATOM 3670 C C . SER B 1 140 ? -7.118 -1.881 38.857 1.00 24.37 140 SER B C 1
ATOM 3671 O O . SER B 1 140 ? -7.071 -1.274 39.927 1.00 24.81 140 SER B O 1
ATOM 3674 N N . MET B 1 141 ? -7.375 -1.280 37.698 1.00 21.22 141 MET B N 1
ATOM 3675 C CA . MET B 1 141 ? -7.584 0.155 37.609 1.00 22.00 141 MET B CA 1
ATOM 3676 C C . MET B 1 141 ? -9.053 0.579 37.711 1.00 27.58 141 MET B C 1
ATOM 3677 O O . MET B 1 141 ? -9.373 1.759 37.566 1.00 29.96 141 MET B O 1
ATOM 3682 N N . ASP B 1 142 ? -9.929 -0.386 37.980 1.00 27.03 142 ASP B N 1
ATOM 3683 C CA . ASP B 1 142 ? -11.368 -0.124 38.106 1.00 36.59 142 ASP B CA 1
ATOM 3684 C C . ASP B 1 142 ? -11.701 1.076 38.994 1.00 36.07 142 ASP B C 1
ATOM 3685 O O . ASP B 1 142 ? -12.459 1.956 38.599 1.00 37.87 142 ASP B O 1
ATOM 3690 N N . GLU B 1 143 ? -11.136 1.106 40.196 1.00 30.56 143 GLU B N 1
ATOM 3691 C CA . GLU B 1 143 ? -11.392 2.193 41.133 1.00 34.62 143 GLU B CA 1
ATOM 3692 C C . GLU B 1 143 ? -10.286 3.251 41.179 1.00 37.73 143 GLU B C 1
ATOM 3693 O O . GLU B 1 143 ? -10.279 4.111 42.055 1.00 43.44 143 GLU B O 1
ATOM 3699 N N . VAL B 1 144 ? -9.364 3.192 40.228 1.00 24.70 144 VAL B N 1
ATOM 3700 C CA . VAL B 1 144 ? -8.248 4.131 40.183 1.00 27.06 144 VAL B CA 1
ATOM 3701 C C . VAL B 1 144 ? -8.227 5.039 38.955 1.00 30.90 144 VAL B C 1
ATOM 3702 O O . VAL B 1 144 ? -7.992 6.245 39.057 1.00 32.87 144 VAL B O 1
ATOM 3706 N N . SER B 1 145 ? -8.467 4.444 37.795 1.00 33.75 145 SER B N 1
ATOM 3707 C CA . SER B 1 145 ? -8.445 5.161 36.529 1.00 42.88 145 SER B CA 1
ATOM 3708 C C . SER B 1 145 ? -9.453 6.303 36.422 1.00 45.51 145 SER B C 1
ATOM 3709 O O . SER B 1 145 ? -10.508 6.291 37.061 1.00 45.05 145 SER B O 1
ATOM 3712 N N . ARG B 1 146 ? -9.102 7.303 35.623 1.00 49.32 146 ARG B N 1
ATOM 3713 C CA . ARG B 1 146 ? -9.970 8.451 35.390 1.00 58.62 146 ARG B CA 1
ATOM 3714 C C . ARG B 1 146 ? -11.029 8.030 34.373 1.00 58.49 146 ARG B C 1
ATOM 3715 O O . ARG B 1 146 ? -12.156 8.524 34.389 1.00 65.45 146 ARG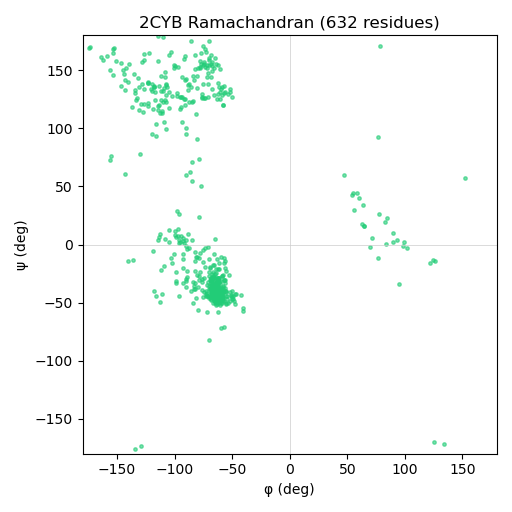 B O 1
ATOM 3723 N N . ARG B 1 147 ? -10.644 7.110 33.493 1.00 56.72 147 ARG B N 1
ATOM 3724 C CA . ARG B 1 147 ? -11.521 6.592 32.447 1.00 57.97 147 ARG B CA 1
ATOM 3725 C C . ARG B 1 147 ? -11.934 5.144 32.702 1.00 57.98 147 ARG B C 1
ATOM 3726 O O . ARG B 1 147 ? -11.131 4.229 32.516 1.00 60.01 147 ARG B O 1
ATOM 3734 N N . LYS B 1 148 ? -13.180 4.938 33.121 1.00 56.60 148 LYS B N 1
ATOM 3735 C CA . LYS B 1 148 ? -13.694 3.590 33.356 1.00 58.18 148 LYS B CA 1
ATOM 3736 C C . LYS B 1 148 ? -13.539 2.802 32.058 1.00 55.22 148 LYS B C 1
ATOM 3737 O O . LYS B 1 148 ? -12.709 1.901 31.979 1.00 60.50 148 LYS B O 1
ATOM 3743 N N . GLU B 1 149 ? -14.336 3.122 31.041 1.00 51.03 149 GLU B N 1
ATOM 3744 C CA . GLU B 1 149 ? -14.183 2.445 29.755 1.00 52.56 149 GLU B CA 1
ATOM 3745 C C . GLU B 1 149 ? -13.455 3.414 28.841 1.00 47.83 149 GLU B C 1
ATOM 3746 O O . GLU B 1 149 ? -13.349 4.609 29.135 1.00 49.87 149 GLU B O 1
ATOM 3752 N N . ASP B 1 150 ? -12.960 2.890 27.731 1.00 48.46 150 ASP B N 1
ATOM 3753 C CA . ASP B 1 150 ? -12.204 3.672 26.776 1.00 46.99 150 ASP B CA 1
ATOM 3754 C C . ASP B 1 150 ? -10.979 4.286 27.460 1.00 36.15 150 ASP B C 1
ATOM 3755 O O . ASP B 1 150 ? -10.685 5.464 27.287 1.00 38.73 150 ASP B O 1
ATOM 3760 N N . PRO B 1 151 ? -10.263 3.490 28.272 1.00 33.50 151 PRO B N 1
ATOM 3761 C CA . PRO B 1 151 ? -9.073 4.038 28.937 1.00 30.46 151 PRO B CA 1
ATOM 3762 C C . PRO B 1 151 ? -7.951 4.224 27.915 1.00 28.41 151 PRO B C 1
ATOM 3763 O O . PRO B 1 151 ? -8.022 3.700 26.793 1.00 28.21 151 PRO B O 1
ATOM 3767 N N . MET B 1 152 ? -6.925 4.975 28.297 1.00 26.73 152 MET B N 1
ATOM 3768 C CA . MET B 1 152 ? -5.778 5.189 27.420 1.00 21.13 152 MET B CA 1
ATOM 3769 C C . MET B 1 152 ? -4.777 4.079 27.738 1.00 23.36 152 MET B C 1
ATOM 3770 O O . MET B 1 152 ? -4.868 3.433 28.786 1.00 24.27 152 MET B O 1
ATOM 3775 N N . VAL B 1 153 ? -3.829 3.845 26.837 1.00 20.71 153 VAL B N 1
ATOM 3776 C CA . VAL B 1 153 ? -2.831 2.808 27.084 1.00 27.62 153 VAL B CA 1
ATOM 3777 C C . VAL B 1 153 ? -2.057 3.200 28.343 1.00 23.77 153 VAL B C 1
ATOM 3778 O O . VAL B 1 153 ? -1.628 2.333 29.115 1.00 21.28 153 VAL B O 1
ATOM 3782 N N . SER B 1 154 ? -1.904 4.503 28.556 1.00 23.57 154 SER B N 1
ATOM 3783 C CA . SER B 1 154 ? -1.171 5.004 29.727 1.00 23.89 154 SER B CA 1
ATOM 3784 C C . SER B 1 154 ? -1.762 4.481 31.033 1.00 25.13 154 SER B C 1
ATOM 3785 O O . SER B 1 154 ? -1.035 4.242 31.987 1.00 21.03 154 SER B O 1
ATOM 3788 N N . GLN B 1 155 ? -3.082 4.284 31.079 1.00 22.33 155 GLN B N 1
ATOM 3789 C CA . GLN B 1 155 ? -3.717 3.778 32.290 1.00 19.30 155 GLN B CA 1
ATOM 3790 C C . GLN B 1 155 ? -3.518 2.277 32.540 1.00 18.01 155 GLN B C 1
ATOM 3791 O O . GLN B 1 155 ? -3.756 1.788 33.646 1.00 21.76 155 GLN B O 1
ATOM 3797 N N . MET B 1 156 ? -3.080 1.549 31.517 1.00 21.86 156 MET B N 1
ATOM 3798 C CA . MET B 1 156 ? -2.812 0.126 31.653 1.00 24.39 156 MET B CA 1
ATOM 3799 C C . MET B 1 156 ? -1.345 -0.051 32.090 1.00 24.80 156 MET B C 1
ATOM 3800 O O . MET B 1 156 ? -0.974 -1.082 32.651 1.00 24.09 156 MET B O 1
ATOM 3805 N N . ILE B 1 157 ? -0.517 0.950 31.810 1.00 24.21 157 ILE B N 1
ATOM 3806 C CA . ILE B 1 157 ? 0.893 0.915 32.210 1.00 24.42 157 ILE B CA 1
ATOM 3807 C C . ILE B 1 157 ? 0.982 1.289 33.690 1.00 27.06 157 ILE B C 1
ATOM 3808 O O . ILE B 1 157 ? 1.807 0.761 34.442 1.00 24.59 157 ILE B O 1
ATOM 3813 N N . TYR B 1 158 ? 0.116 2.213 34.089 1.00 22.73 158 TYR B N 1
ATOM 3814 C CA . TYR B 1 158 ? 0.025 2.720 35.460 1.00 21.97 158 TYR B CA 1
ATOM 3815 C C . TYR B 1 158 ? 0.170 1.680 36.599 1.00 21.73 158 TYR B C 1
ATOM 3816 O O . TYR B 1 158 ? 1.055 1.808 37.453 1.00 20.11 158 TYR B O 1
ATOM 3825 N N . PRO B 1 159 ? -0.685 0.635 36.633 1.00 20.82 159 PRO B N 1
ATOM 3826 C CA . PRO B 1 159 ? -0.560 -0.350 37.721 1.00 19.81 159 PRO B CA 1
ATOM 3827 C C . PRO B 1 159 ? 0.758 -1.112 37.739 1.00 16.78 159 PRO B C 1
ATOM 3828 O O . PRO B 1 159 ? 1.246 -1.482 38.819 1.00 19.19 159 PRO B O 1
ATOM 3832 N N . LEU B 1 160 ? 1.332 -1.356 36.563 1.00 20.36 160 LEU B N 1
ATOM 3833 C CA . LEU B 1 160 ? 2.614 -2.067 36.497 1.00 20.85 160 LEU B CA 1
ATOM 3834 C C . LEU B 1 160 ? 3.676 -1.227 37.212 1.00 21.53 160 LEU B C 1
ATOM 3835 O O . LEU B 1 160 ? 4.490 -1.753 37.986 1.00 20.35 160 LEU B O 1
ATOM 3840 N N . MET B 1 161 ? 3.656 0.077 36.955 1.00 19.27 161 MET B N 1
ATOM 3841 C CA . MET B 1 161 ? 4.626 0.978 37.573 1.00 19.18 161 MET B CA 1
ATOM 3842 C C . MET B 1 161 ? 4.413 1.114 39.072 1.00 21.26 161 MET B C 1
ATOM 3843 O O . MET B 1 161 ? 5.381 1.190 39.820 1.00 17.76 161 MET B O 1
ATOM 3848 N N . GLN B 1 162 ? 3.159 1.144 39.522 1.00 16.09 162 GLN B N 1
ATOM 3849 C CA . GLN B 1 162 ? 2.892 1.236 40.957 1.00 17.52 162 GLN B CA 1
ATOM 3850 C C . GLN B 1 162 ? 3.453 -0.008 41.657 1.00 20.61 162 GLN B C 1
ATOM 3851 O O . GLN B 1 162 ? 4.058 0.087 42.734 1.00 20.87 162 GLN B O 1
ATOM 3857 N N . ALA B 1 163 ? 3.249 -1.177 41.053 1.00 17.80 163 ALA B N 1
ATOM 3858 C CA . ALA B 1 163 ? 3.752 -2.405 41.642 1.00 17.96 163 ALA B CA 1
ATOM 3859 C C . ALA B 1 163 ? 5.285 -2.318 41.714 1.00 18.24 163 ALA B C 1
ATOM 3860 O O . ALA B 1 163 ? 5.869 -2.653 42.739 1.00 20.89 163 ALA B O 1
ATOM 3862 N N . LEU B 1 164 ? 5.915 -1.870 40.632 1.00 17.85 164 LEU B N 1
ATOM 3863 C CA . LEU B 1 164 ? 7.388 -1.768 40.600 1.00 19.00 164 LEU B CA 1
ATOM 3864 C C . LEU B 1 164 ? 7.953 -0.718 41.548 1.00 24.31 164 LEU B C 1
ATOM 3865 O O . LEU B 1 164 ? 9.090 -0.856 42.002 1.00 22.13 164 LEU B O 1
ATOM 3870 N N . ASP B 1 165 ? 7.183 0.330 41.849 1.00 20.98 165 ASP B N 1
ATOM 3871 C CA . ASP B 1 165 ? 7.666 1.341 42.793 1.00 19.14 165 ASP B CA 1
ATOM 3872 C C . ASP B 1 165 ? 7.986 0.667 44.127 1.00 21.95 165 ASP B C 1
ATOM 3873 O O . ASP B 1 165 ? 8.938 1.038 44.815 1.00 20.64 165 ASP B O 1
ATOM 3878 N N . ILE B 1 166 ? 7.183 -0.323 44.495 1.00 18.47 166 ILE B N 1
ATOM 3879 C CA . ILE B 1 166 ? 7.390 -1.032 45.747 1.00 18.68 166 ILE B CA 1
ATOM 3880 C C . ILE B 1 166 ? 8.807 -1.648 45.771 1.00 23.94 166 ILE B C 1
ATOM 3881 O O . ILE B 1 166 ? 9.541 -1.475 46.734 1.00 19.42 166 ILE B O 1
ATOM 3886 N N . ALA B 1 167 ? 9.186 -2.325 44.694 1.00 22.36 167 ALA B N 1
ATOM 3887 C CA . ALA B 1 167 ? 10.506 -2.960 44.610 1.00 26.38 167 ALA B CA 1
ATOM 3888 C C . ALA B 1 167 ? 11.655 -1.952 44.488 1.00 23.96 167 ALA B C 1
ATOM 3889 O O . ALA B 1 167 ? 12.682 -2.060 45.182 1.00 23.43 167 ALA B O 1
ATOM 3891 N N . HIS B 1 168 ? 11.490 -0.967 43.617 1.00 23.45 168 HIS B N 1
ATOM 3892 C CA . HIS B 1 168 ? 12.551 0.011 43.417 1.00 25.01 168 HIS B CA 1
ATOM 3893 C C . HIS B 1 168 ? 12.771 0.963 44.581 1.00 26.41 168 HIS B C 1
ATOM 3894 O O . HIS B 1 168 ? 13.867 1.495 44.740 1.00 25.52 168 HIS B O 1
ATOM 3901 N N . LEU B 1 169 ? 11.753 1.162 45.411 1.00 19.74 169 LEU B N 1
ATOM 3902 C CA . LEU B 1 169 ? 11.896 2.038 46.575 1.00 20.78 169 LEU B CA 1
ATOM 3903 C C . LEU B 1 169 ? 12.331 1.240 47.806 1.00 18.65 169 LEU B C 1
ATOM 3904 O O . LEU B 1 169 ? 12.471 1.802 48.901 1.00 23.03 169 LEU B O 1
ATOM 3909 N N . GLY B 1 170 ? 12.521 -0.065 47.626 1.00 21.09 170 GLY B N 1
ATOM 3910 C CA . GLY B 1 170 ? 12.940 -0.928 48.726 1.00 23.34 170 GLY B CA 1
ATOM 3911 C C . GLY B 1 170 ? 11.910 -1.005 49.832 1.00 23.84 170 GLY B C 1
ATOM 3912 O O . GLY B 1 170 ? 12.227 -1.117 51.012 1.00 21.07 170 GLY B O 1
ATOM 3913 N N . VAL B 1 171 ? 10.649 -0.938 49.436 1.00 20.67 171 VAL B N 1
ATOM 3914 C CA . VAL B 1 171 ? 9.540 -0.979 50.378 1.00 20.63 171 VAL B CA 1
ATOM 3915 C C . VAL B 1 171 ? 9.159 -2.369 50.855 1.00 18.72 171 VAL B C 1
ATOM 3916 O O . VAL B 1 171 ? 9.048 -3.302 50.053 1.00 22.79 171 VAL B O 1
ATOM 3920 N N . ASP B 1 172 ? 8.945 -2.494 52.164 1.00 21.37 172 ASP B N 1
ATOM 3921 C CA . ASP B 1 172 ? 8.535 -3.745 52.789 1.00 18.49 172 ASP B CA 1
ATOM 3922 C C . ASP B 1 172 ? 7.023 -3.768 53.023 1.00 21.58 172 ASP B C 1
ATOM 3923 O O . ASP B 1 172 ? 6.398 -4.830 53.011 1.00 23.68 172 ASP B O 1
ATOM 3928 N N . LEU B 1 173 ? 6.461 -2.591 53.269 1.00 20.19 173 LEU B N 1
ATOM 3929 C CA . LEU B 1 173 ? 5.023 -2.469 53.559 1.00 21.21 173 LEU B CA 1
ATOM 3930 C C . LEU B 1 173 ? 4.400 -1.375 52.708 1.00 19.20 173 LEU B C 1
ATOM 3931 O O . LEU B 1 173 ? 4.745 -0.202 52.858 1.00 21.73 173 LEU B O 1
ATOM 3936 N N . ALA B 1 174 ? 3.476 -1.759 51.825 1.00 17.30 174 ALA B N 1
ATOM 3937 C CA . ALA B 1 174 ? 2.813 -0.802 50.941 1.00 20.47 174 ALA B CA 1
ATOM 3938 C C . ALA B 1 174 ? 1.518 -0.388 51.628 1.00 23.36 174 ALA B C 1
ATOM 3939 O O . ALA B 1 174 ? 0.716 -1.234 52.032 1.00 22.35 174 ALA B O 1
ATOM 3941 N N . VAL B 1 175 ? 1.328 0.917 51.764 1.00 19.73 175 VAL B N 1
ATOM 3942 C CA . VAL B 1 175 ? 0.159 1.449 52.439 1.00 20.20 175 VAL B CA 1
ATOM 3943 C C . VAL B 1 175 ? -0.703 2.181 51.419 1.00 17.92 175 VAL B C 1
ATOM 3944 O O . VAL B 1 175 ? -0.196 2.942 50.593 1.00 19.10 175 VAL B O 1
ATOM 3948 N N . GLY B 1 176 ? -2.014 1.972 51.477 1.00 21.61 176 GLY B N 1
ATOM 3949 C CA . GLY B 1 176 ? -2.865 2.685 50.548 1.00 23.38 176 GLY B CA 1
ATOM 3950 C C . GLY B 1 176 ? -4.325 2.440 50.881 1.00 21.66 176 GLY B C 1
ATOM 3951 O O . GLY B 1 176 ? -4.637 1.602 51.730 1.00 19.10 176 GLY B O 1
ATOM 3952 N N . GLY B 1 177 ? -5.216 3.188 50.242 1.00 23.85 177 GLY B N 1
ATOM 3953 C CA . GLY B 1 177 ? -6.634 2.971 50.483 1.00 21.81 177 GLY B CA 1
ATOM 3954 C C . GLY B 1 177 ? -7.017 1.607 49.935 1.00 22.92 177 GLY B C 1
ATOM 3955 O O . GLY B 1 177 ? -6.358 1.075 49.042 1.00 22.47 177 GLY B O 1
ATOM 3956 N N . ILE B 1 178 ? -8.100 1.039 50.454 1.00 22.35 178 ILE B N 1
ATOM 3957 C CA . ILE B 1 178 ? -8.561 -0.264 50.022 1.00 20.04 178 ILE B CA 1
ATOM 3958 C C . ILE B 1 178 ? -8.813 -0.313 48.512 1.00 17.19 178 ILE B C 1
ATOM 3959 O O . ILE B 1 178 ? -8.837 -1.392 47.915 1.00 19.93 178 ILE B O 1
ATOM 3964 N N . ASP B 1 179 ? -8.988 0.847 47.885 1.00 22.03 179 ASP B N 1
ATOM 3965 C CA . ASP B 1 179 ? -9.201 0.864 46.443 1.00 26.69 179 ASP B CA 1
ATOM 3966 C C . ASP B 1 179 ? -7.924 0.489 45.677 1.00 23.89 179 ASP B C 1
ATOM 3967 O O . ASP B 1 179 ? -7.977 0.199 44.492 1.00 22.11 179 ASP B O 1
ATOM 3972 N N . GLN B 1 180 ? -6.787 0.453 46.371 1.00 24.23 180 GLN B N 1
ATOM 3973 C CA . GLN B 1 180 ? -5.521 0.060 45.749 1.00 20.56 180 GLN B CA 1
ATOM 3974 C C . GLN B 1 180 ? -5.318 -1.466 45.865 1.00 22.92 180 GLN B C 1
ATOM 3975 O O . GLN B 1 180 ? -4.320 -1.999 45.377 1.00 19.31 180 GLN B O 1
ATOM 3981 N N . ARG B 1 181 ? -6.249 -2.170 46.506 1.00 23.98 181 ARG B N 1
ATOM 3982 C CA . ARG B 1 181 ? -6.083 -3.611 46.717 1.00 21.95 181 ARG B CA 1
ATOM 3983 C C . ARG B 1 181 ? -5.726 -4.463 45.507 1.00 20.97 181 ARG B C 1
ATOM 3984 O O . ARG B 1 181 ? -4.842 -5.330 45.600 1.00 22.61 181 ARG B O 1
ATOM 3992 N N . LYS B 1 182 ? -6.392 -4.244 44.377 1.00 18.21 182 LYS B N 1
ATOM 3993 C CA . LYS B 1 182 ? -6.104 -5.040 43.199 1.00 18.97 182 LYS B CA 1
ATOM 3994 C C . LYS B 1 182 ? -4.702 -4.788 42.661 1.00 21.46 182 LYS B C 1
ATOM 3995 O O . LYS B 1 182 ? -4.041 -5.721 42.197 1.00 19.65 182 LYS B O 1
ATOM 4001 N N . ILE B 1 183 ? -4.241 -3.540 42.721 1.00 19.23 183 ILE B N 1
ATOM 4002 C CA . ILE B 1 183 ? -2.884 -3.255 42.257 1.00 17.69 183 ILE B CA 1
ATOM 4003 C C . ILE B 1 183 ? -1.905 -3.932 43.211 1.00 20.11 183 ILE B C 1
ATOM 4004 O O . ILE B 1 183 ? -0.897 -4.482 42.772 1.00 21.13 183 ILE B O 1
ATOM 4009 N N . HIS B 1 184 ? -2.207 -3.909 44.505 1.00 19.14 184 HIS B N 1
ATOM 4010 C CA . HIS B 1 184 ? -1.327 -4.541 45.480 1.00 22.52 184 HIS B CA 1
ATOM 4011 C C . HIS B 1 184 ? -1.311 -6.050 45.318 1.00 25.52 184 HIS B C 1
ATOM 4012 O O . HIS B 1 184 ? -0.272 -6.672 45.496 1.00 20.83 184 HIS B O 1
ATOM 4019 N N . MET B 1 185 ? -2.446 -6.657 44.975 1.00 19.05 185 MET B N 1
ATOM 4020 C CA . MET B 1 185 ? -2.437 -8.104 44.780 1.00 22.73 185 MET B CA 1
ATOM 4021 C C . MET B 1 185 ? -1.602 -8.441 43.540 1.00 23.38 185 MET B C 1
ATOM 4022 O O . MET B 1 185 ? -0.913 -9.468 43.498 1.00 23.67 185 MET B O 1
ATOM 4027 N N . LEU B 1 186 ? -1.649 -7.561 42.542 1.00 18.09 186 LEU B N 1
ATOM 4028 C CA . LEU B 1 186 ? -0.880 -7.746 41.322 1.00 22.57 186 LEU B CA 1
ATOM 4029 C C . LEU B 1 186 ? 0.596 -7.712 41.699 1.00 21.65 186 LEU B C 1
ATOM 4030 O O . LEU B 1 186 ? 1.392 -8.507 41.202 1.00 21.43 186 LEU B O 1
ATOM 4035 N N . ALA B 1 187 ? 0.947 -6.778 42.579 1.00 19.59 187 ALA B N 1
ATOM 4036 C CA . ALA B 1 187 ? 2.331 -6.643 43.030 1.00 21.17 187 ALA B CA 1
ATOM 4037 C C . ALA B 1 187 ? 2.775 -7.878 43.814 1.00 21.86 187 ALA B C 1
ATOM 4038 O O . ALA B 1 187 ? 3.877 -8.391 43.613 1.00 22.80 187 ALA B O 1
ATOM 4040 N N . ARG B 1 188 ? 1.925 -8.355 44.714 1.00 20.43 188 ARG B N 1
ATOM 4041 C CA . ARG B 1 188 ? 2.300 -9.515 45.522 1.00 22.04 188 ARG B CA 1
ATOM 4042 C C . ARG B 1 188 ? 2.536 -10.750 44.679 1.00 24.50 188 ARG B C 1
ATOM 4043 O O . ARG B 1 188 ? 3.400 -11.569 44.991 1.00 23.87 188 ARG B O 1
ATOM 4051 N N . GLU B 1 189 ? 1.790 -10.882 43.594 1.00 22.90 189 GLU B N 1
ATOM 4052 C CA . GLU B 1 189 ? 1.960 -12.050 42.757 1.00 24.72 189 GLU B CA 1
ATOM 4053 C C . GLU B 1 189 ? 3.064 -11.936 41.721 1.00 25.86 189 GLU B C 1
ATOM 4054 O O . GLU B 1 189 ? 3.821 -12.882 41.510 1.00 26.48 189 GLU B O 1
ATOM 4060 N N . ASN B 1 190 ? 3.193 -10.769 41.099 1.00 20.45 190 ASN B N 1
ATOM 4061 C CA . ASN B 1 190 ? 4.165 -10.627 40.039 1.00 20.86 190 ASN B CA 1
ATOM 4062 C C . ASN B 1 190 ? 5.572 -10.167 40.412 1.00 20.27 190 ASN B C 1
ATOM 4063 O O . ASN B 1 190 ? 6.526 -10.550 39.734 1.00 24.79 190 ASN B O 1
ATOM 4068 N N . LEU B 1 191 ? 5.713 -9.374 41.472 1.00 19.06 191 LEU B N 1
ATOM 4069 C CA . LEU B 1 191 ? 7.041 -8.923 41.891 1.00 22.45 191 LEU B CA 1
ATOM 4070 C C . LEU B 1 191 ? 7.975 -10.128 42.113 1.00 21.51 191 LEU B C 1
ATOM 4071 O O . LEU B 1 191 ? 9.140 -10.093 41.708 1.00 22.24 191 LEU B O 1
ATOM 4076 N N . PRO B 1 192 ? 7.486 -11.193 42.777 1.00 22.54 192 PRO B N 1
ATOM 4077 C CA . PRO B 1 192 ? 8.335 -12.372 43.003 1.00 26.27 192 PRO B CA 1
ATOM 4078 C C . PRO B 1 192 ? 8.758 -13.030 41.687 1.00 30.09 192 PRO B C 1
ATOM 4079 O O . PRO B 1 192 ? 9.830 -13.618 41.603 1.00 26.95 192 PRO B O 1
ATOM 4083 N N . ARG B 1 193 ? 7.916 -12.931 40.662 1.00 23.17 193 ARG B N 1
ATOM 4084 C CA . ARG B 1 193 ? 8.231 -13.509 39.361 1.00 23.88 193 ARG B CA 1
ATOM 4085 C C . ARG B 1 193 ? 9.361 -12.737 38.710 1.00 24.89 193 ARG B C 1
ATOM 4086 O O . ARG B 1 193 ? 10.002 -13.230 37.788 1.00 26.38 193 ARG B O 1
ATOM 4094 N N . LEU B 1 194 ? 9.579 -11.511 39.172 1.00 22.45 194 LEU B N 1
ATOM 4095 C CA . LEU B 1 194 ? 10.667 -10.703 38.652 1.00 22.94 194 LEU B CA 1
ATOM 4096 C C . LEU B 1 194 ? 11.858 -10.782 39.601 1.00 27.74 194 LEU B C 1
ATOM 4097 O O . LEU B 1 194 ? 12.853 -10.079 39.421 1.00 29.46 194 LEU B O 1
ATOM 4102 N N . GLY B 1 195 ? 11.750 -11.632 40.615 1.00 29.42 195 GLY B N 1
ATOM 4103 C CA . GLY B 1 195 ? 12.848 -11.779 41.556 1.00 30.22 195 GLY B CA 1
ATOM 4104 C C . GLY B 1 195 ? 12.823 -10.855 42.759 1.00 34.38 195 GLY B C 1
ATOM 4105 O O . GLY B 1 195 ? 13.802 -10.784 43.501 1.00 32.28 195 GLY B O 1
ATOM 4106 N N . TYR B 1 196 ? 11.717 -10.142 42.961 1.00 24.26 196 TYR B N 1
ATOM 4107 C CA . TYR B 1 196 ? 11.602 -9.236 44.096 1.00 23.67 196 TYR B CA 1
ATOM 4108 C C . TYR B 1 196 ? 10.712 -9.819 45.185 1.00 33.04 196 TYR B C 1
ATOM 4109 O O . TYR B 1 196 ? 9.935 -10.744 44.957 1.00 33.72 196 TYR B O 1
ATOM 4118 N N . SER B 1 197 ? 10.818 -9.264 46.383 1.00 33.26 197 SER B N 1
ATOM 4119 C CA . SER B 1 197 ? 10.028 -9.751 47.495 1.00 33.35 197 SER B CA 1
ATOM 4120 C C . SER B 1 197 ? 8.551 -9.344 47.390 1.00 31.32 197 SER B C 1
ATOM 4121 O O . SER B 1 197 ? 8.213 -8.343 46.769 1.00 29.33 197 SER B O 1
ATOM 4124 N N . SER B 1 198 ? 7.678 -10.142 47.988 1.00 31.49 198 SER B N 1
ATOM 4125 C CA . SER B 1 198 ? 6.248 -9.842 47.998 1.00 32.56 198 SER B CA 1
ATOM 4126 C C . SER B 1 198 ? 6.032 -8.881 49.170 1.00 32.14 198 SER B C 1
ATOM 4127 O O . SER B 1 198 ? 6.360 -9.192 50.308 1.00 25.34 198 SER B O 1
ATOM 4130 N N . PRO B 1 199 ? 5.463 -7.701 48.910 1.00 29.20 199 PRO B N 1
ATOM 4131 C CA . PRO B 1 199 ? 5.260 -6.765 50.014 1.00 27.75 199 PRO B CA 1
ATOM 4132 C C . PRO B 1 199 ? 4.086 -7.056 50.932 1.00 25.90 199 PRO B C 1
ATOM 4133 O O . PRO B 1 199 ? 3.099 -7.656 50.528 1.00 25.82 199 PRO B O 1
ATOM 4137 N N . VAL B 1 200 ? 4.207 -6.612 52.175 1.00 21.83 200 VAL B N 1
ATOM 4138 C CA . VAL B 1 200 ? 3.103 -6.727 53.110 1.00 21.47 200 VAL B CA 1
ATOM 4139 C C . VAL B 1 200 ? 2.259 -5.523 52.670 1.00 21.39 200 VAL B C 1
ATOM 4140 O O . VAL B 1 200 ? 2.811 -4.499 52.254 1.00 20.78 200 VAL B O 1
ATOM 4144 N N . CYS B 1 201 ? 0.938 -5.640 52.724 1.00 21.50 201 CYS B N 1
ATOM 4145 C CA . CYS B 1 201 ? 0.091 -4.526 52.324 1.00 24.59 201 CYS B CA 1
ATOM 4146 C C . CYS B 1 201 ? -0.846 -4.146 53.466 1.00 24.96 201 CYS B C 1
ATOM 4147 O O . CYS B 1 201 ? -1.355 -5.008 54.180 1.00 28.10 201 CYS B O 1
ATOM 4150 N N . LEU B 1 202 ? -1.036 -2.848 53.661 1.00 18.56 202 LEU B N 1
ATOM 4151 C CA . LEU B 1 202 ? -1.935 -2.356 54.690 1.00 20.36 202 LEU B CA 1
ATOM 4152 C C . LEU B 1 202 ? -2.905 -1.417 53.998 1.00 27.22 202 LEU B C 1
ATOM 4153 O O . LEU B 1 202 ? -2.500 -0.432 53.390 1.00 21.66 202 LEU B O 1
ATOM 4158 N N . HIS B 1 203 ? -4.192 -1.731 54.087 1.00 22.09 203 HIS B N 1
ATOM 4159 C CA . HIS B 1 203 ? -5.207 -0.926 53.438 1.00 20.46 203 HIS B CA 1
ATOM 4160 C C . HIS B 1 203 ? -6.072 -0.157 54.412 1.00 18.12 203 HIS B C 1
ATOM 4161 O O . HIS B 1 203 ? -6.558 -0.711 55.404 1.00 20.53 203 HIS B O 1
ATOM 4168 N N . THR B 1 204 ? -6.240 1.132 54.129 1.00 20.92 204 THR B N 1
ATOM 4169 C CA . THR B 1 204 ? -7.062 2.002 54.956 1.00 21.01 204 THR B CA 1
ATOM 4170 C C . THR B 1 204 ? -8.443 2.087 54.301 1.00 18.56 204 THR B C 1
ATOM 4171 O O . THR B 1 204 ? -8.580 1.906 53.089 1.00 19.45 204 THR B O 1
ATOM 4175 N N . PRO B 1 205 ? -9.485 2.337 55.098 1.00 20.70 205 PRO B N 1
ATOM 4176 C CA . PRO B 1 205 ? -10.823 2.423 54.497 1.00 22.21 205 PRO B CA 1
ATOM 4177 C C . PRO B 1 205 ? -10.983 3.677 53.653 1.00 24.04 205 PRO B C 1
ATOM 4178 O O . PRO B 1 205 ? -10.201 4.619 53.778 1.00 23.84 205 PRO B O 1
ATOM 4182 N N . ILE B 1 206 ? -11.965 3.672 52.757 1.00 22.40 206 ILE B N 1
ATOM 4183 C CA . ILE B 1 206 ? -12.229 4.851 51.947 1.00 22.47 206 ILE B CA 1
ATOM 4184 C C . ILE B 1 206 ? -13.129 5.708 52.828 1.00 31.14 206 ILE B C 1
ATOM 4185 O O . ILE B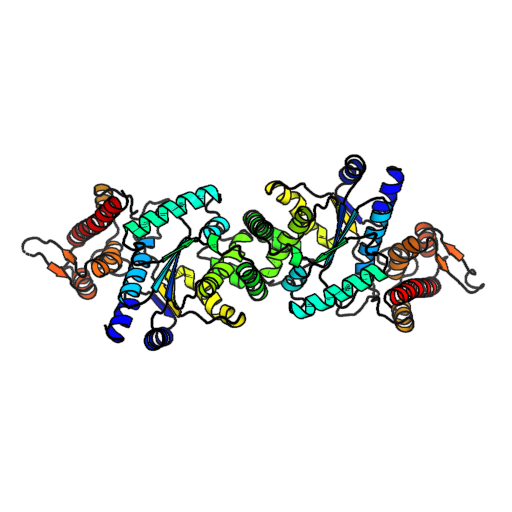 1 206 ? -14.176 5.253 53.274 1.00 36.11 206 ILE B O 1
ATOM 4190 N N . LEU B 1 207 ? -12.705 6.938 53.096 1.00 27.03 207 LEU B N 1
ATOM 4191 C CA . LEU B 1 207 ? -13.455 7.854 53.940 1.00 28.93 207 LEU B CA 1
ATOM 4192 C C . LEU B 1 207 ? -14.674 8.390 53.187 1.00 26.74 207 LEU B C 1
ATOM 4193 O O . LEU B 1 207 ? -14.539 8.913 52.076 1.00 24.37 207 LEU B O 1
ATOM 4198 N N . VAL B 1 208 ? -15.858 8.257 53.771 1.00 32.61 208 VAL B N 1
ATOM 4199 C CA . VAL B 1 208 ? -17.053 8.770 53.105 1.00 30.67 208 VAL B CA 1
ATOM 4200 C C . VAL B 1 208 ? -17.057 10.289 53.216 1.00 23.27 208 VAL B C 1
ATOM 4201 O O . VAL B 1 208 ? -16.446 10.857 54.122 1.00 25.63 208 VAL B O 1
ATOM 4205 N N . GLY B 1 209 ? -17.747 10.947 52.287 1.00 23.38 209 GLY B N 1
ATOM 4206 C CA . GLY B 1 209 ? -17.837 12.394 52.314 1.00 21.77 209 GLY B CA 1
ATOM 4207 C C . GLY B 1 209 ? -18.690 12.882 53.478 1.00 22.74 209 GLY B C 1
ATOM 4208 O O . GLY B 1 209 ? -19.323 12.085 54.184 1.00 22.93 209 GLY B O 1
ATOM 4209 N N . LEU B 1 210 ? -18.740 14.202 53.648 1.00 20.35 210 LEU B N 1
ATOM 4210 C CA . LEU B 1 210 ? -19.457 14.818 54.751 1.00 20.66 210 LEU B CA 1
ATOM 4211 C C . LEU B 1 210 ? -20.968 14.624 54.722 1.00 26.27 210 LEU B C 1
ATOM 4212 O O . LEU B 1 210 ? -21.623 14.819 55.738 1.00 25.94 210 LEU B O 1
ATOM 4217 N N . ASP B 1 211 ? -21.512 14.260 53.564 1.00 21.37 211 ASP B N 1
ATOM 4218 C CA . ASP B 1 211 ? -22.958 14.015 53.465 1.00 25.53 211 ASP B CA 1
ATOM 4219 C C . ASP B 1 211 ? -23.188 12.510 53.590 1.00 31.03 211 ASP B C 1
ATOM 4220 O O . ASP B 1 211 ? -24.299 12.002 53.410 1.00 28.65 211 ASP B O 1
ATOM 4225 N N . GLY B 1 212 ? -22.112 11.800 53.913 1.00 22.66 212 GLY B N 1
ATOM 4226 C CA . GLY B 1 212 ? -22.185 10.362 54.076 1.00 27.37 212 GLY B CA 1
ATOM 4227 C C . GLY B 1 212 ? -22.071 9.612 52.765 1.00 26.54 212 GLY B C 1
ATOM 4228 O O . GLY B 1 212 ? -22.128 8.381 52.745 1.00 34.32 212 GLY B O 1
ATOM 4229 N N . GLN B 1 213 ? -21.915 10.342 51.666 1.00 25.54 213 GLN B N 1
ATOM 4230 C CA . GLN B 1 213 ? -21.793 9.706 50.359 1.00 26.28 213 GLN B CA 1
ATOM 4231 C C . GLN B 1 213 ? -20.372 9.858 49.806 1.00 27.17 213 GLN B C 1
ATOM 4232 O O . GLN B 1 213 ? -19.523 10.476 50.444 1.00 24.14 213 GLN B O 1
ATOM 4238 N N . LYS B 1 214 ? -20.117 9.288 48.634 1.00 29.11 214 LYS B N 1
ATOM 4239 C CA . LYS B 1 214 ? -18.774 9.345 48.045 1.00 32.37 214 LYS B CA 1
ATOM 4240 C C . LYS B 1 214 ? -18.266 10.764 47.873 1.00 29.74 214 LYS B C 1
ATOM 4241 O O . LYS B 1 214 ? -18.970 11.626 47.348 1.00 26.03 214 LYS B O 1
ATOM 4247 N N . MET B 1 215 ? -17.037 11.022 48.309 1.00 28.25 215 MET B N 1
ATOM 4248 C CA . MET B 1 215 ? -16.481 12.359 48.162 1.00 27.16 215 MET B CA 1
ATOM 4249 C C . MET B 1 215 ? -16.455 12.732 46.684 1.00 27.58 215 MET B C 1
ATOM 4250 O O . MET B 1 215 ? -16.068 11.918 45.836 1.00 33.86 215 MET B O 1
ATOM 4255 N N . SER B 1 216 ? -16.869 13.953 46.373 1.00 33.09 216 SER B N 1
ATOM 4256 C CA . SER B 1 216 ? -16.860 14.416 44.991 1.00 37.96 216 SER B CA 1
ATOM 4257 C C . SER B 1 216 ? -16.575 15.906 44.924 1.00 38.44 216 SER B C 1
ATOM 4258 O O . SER B 1 216 ? -17.121 16.691 45.702 1.00 32.42 216 SER B O 1
ATOM 4261 N N . SER B 1 217 ? -15.712 16.293 43.990 1.00 42.67 217 SER B N 1
ATOM 4262 C CA . SER B 1 217 ? -15.363 17.699 43.809 1.00 46.01 217 SER B CA 1
ATOM 4263 C C . SER B 1 217 ? -16.608 18.491 43.419 1.00 48.24 217 SER B C 1
ATOM 4264 O O . SER B 1 217 ? -16.730 19.678 43.722 1.00 51.59 217 SER B O 1
ATOM 4267 N N . SER B 1 218 ? -17.540 17.817 42.754 1.00 48.48 218 SER B N 1
ATOM 4268 C CA . SER B 1 218 ? -18.778 18.448 42.324 1.00 51.08 218 SER B CA 1
ATOM 4269 C C . SER B 1 218 ? -19.618 18.890 43.520 1.00 51.49 218 SER B C 1
ATOM 4270 O O . SER B 1 218 ? -20.199 19.976 43.517 1.00 52.62 218 SER B O 1
ATOM 4273 N N . LYS B 1 219 ? -19.671 18.045 44.545 1.00 45.28 219 LYS B N 1
ATOM 4274 C CA . LYS B 1 219 ? -20.447 18.335 45.746 1.00 39.07 219 LYS B CA 1
ATOM 4275 C C . LYS B 1 219 ? -19.726 19.223 46.743 1.00 41.95 219 LYS B C 1
ATOM 4276 O O . LYS B 1 219 ? -20.340 20.080 47.381 1.00 43.48 219 LYS B O 1
ATOM 4282 N N . GLY B 1 220 ? -18.422 19.005 46.889 1.00 44.19 220 GLY B N 1
ATOM 4283 C CA . GLY B 1 220 ? -17.660 19.763 47.860 1.00 38.13 220 GLY B CA 1
ATOM 4284 C C . GLY B 1 220 ? -17.964 19.174 49.229 1.00 33.51 220 GLY B C 1
ATOM 4285 O O . GLY B 1 220 ? -17.869 19.860 50.246 1.00 31.50 220 GLY B O 1
ATOM 4286 N N . ASN B 1 221 ? -18.336 17.893 49.246 1.00 26.92 221 ASN B N 1
ATOM 4287 C CA . ASN B 1 221 ? -18.677 17.190 50.482 1.00 25.03 221 ASN B CA 1
ATOM 4288 C C . ASN B 1 221 ? -17.437 16.634 51.188 1.00 26.65 221 ASN B C 1
ATOM 4289 O O . ASN B 1 221 ? -17.359 15.451 51.512 1.00 23.41 221 ASN B O 1
ATOM 4294 N N . TYR B 1 222 ? -16.477 17.508 51.444 1.00 24.97 222 TYR B N 1
ATOM 4295 C CA . TYR B 1 222 ? -15.245 17.099 52.104 1.00 27.18 222 TYR B CA 1
ATOM 4296 C C . TYR B 1 222 ? -14.535 18.338 52.618 1.00 28.18 222 TYR B C 1
ATOM 4297 O O . TYR B 1 222 ? -14.824 19.459 52.190 1.00 26.82 222 TYR B O 1
ATOM 4306 N N . ILE B 1 223 ? -13.619 18.136 53.556 1.00 24.45 223 ILE B N 1
ATOM 4307 C CA . ILE B 1 223 ? -12.859 19.246 54.103 1.00 25.63 223 ILE B CA 1
ATOM 4308 C C . ILE B 1 223 ? -11.465 19.238 53.479 1.00 27.51 223 ILE B C 1
ATOM 4309 O O . ILE B 1 223 ? -10.789 18.208 53.471 1.00 23.14 223 ILE B O 1
ATOM 4314 N N . SER B 1 224 ? -11.070 20.389 52.941 1.00 23.97 224 SER B N 1
ATOM 4315 C CA . SER B 1 224 ? -9.766 20.578 52.306 1.00 26.40 224 SER B CA 1
ATOM 4316 C C . SER B 1 224 ? -8.849 21.278 53.297 1.00 23.28 224 SER B C 1
ATOM 4317 O O . SER B 1 224 ? -9.318 22.042 54.146 1.00 21.43 224 SER B O 1
ATOM 4320 N N . VAL B 1 225 ? -7.537 21.043 53.191 1.00 24.93 225 VAL B N 1
ATOM 4321 C CA . VAL B 1 225 ? -6.608 21.673 54.118 1.00 25.02 225 VAL B CA 1
ATOM 4322 C C . VAL B 1 225 ? -6.636 23.188 54.003 1.00 24.63 225 VAL B C 1
ATOM 4323 O O . VAL B 1 225 ? -6.243 23.890 54.932 1.00 33.23 225 VAL B O 1
ATOM 4327 N N . ARG B 1 226 ? -7.103 23.700 52.873 1.00 24.88 226 ARG B N 1
ATOM 4328 C CA . ARG B 1 226 ? -7.165 25.138 52.688 1.00 31.26 226 ARG B CA 1
ATOM 4329 C C . ARG B 1 226 ? -8.470 25.787 53.166 1.00 33.91 226 ARG B C 1
ATOM 4330 O O . ARG B 1 226 ? -8.600 27.004 53.129 1.00 31.65 226 ARG B O 1
ATOM 4338 N N . ASP B 1 227 ? -9.434 24.991 53.618 1.00 27.84 227 ASP B N 1
ATOM 4339 C CA . ASP B 1 227 ? -10.690 25.575 54.103 1.00 23.16 227 ASP B CA 1
ATOM 4340 C C . ASP B 1 227 ? -10.444 26.406 55.361 1.00 24.39 227 ASP B C 1
ATOM 4341 O O . ASP B 1 227 ? -9.826 25.935 56.316 1.00 23.85 227 ASP B O 1
ATOM 4346 N N . PRO B 1 228 ? -10.929 27.661 55.379 1.00 22.11 228 PRO B N 1
ATOM 4347 C CA . PRO B 1 228 ? -10.747 28.526 56.547 1.00 24.38 228 PRO B CA 1
ATOM 4348 C C . PRO B 1 228 ? -11.577 27.985 57.716 1.00 24.35 228 PRO B C 1
ATOM 4349 O O . PRO B 1 228 ? -12.493 27.187 57.516 1.00 24.29 228 PRO B O 1
ATOM 4353 N N . PRO B 1 229 ? -11.277 28.421 58.949 1.00 27.74 229 PRO B N 1
ATOM 4354 C CA . PRO B 1 229 ? -12.005 27.945 60.126 1.00 29.27 229 PRO B CA 1
ATOM 4355 C C . PRO B 1 229 ? -13.521 27.999 60.054 1.00 31.96 229 PRO B C 1
ATOM 4356 O O . PRO B 1 229 ? -14.177 27.017 60.376 1.00 29.45 229 PRO B O 1
ATOM 4360 N N . GLU B 1 230 ? -14.078 29.126 59.618 1.00 28.90 230 GLU B N 1
ATOM 4361 C CA . GLU B 1 230 ? -15.532 29.237 59.554 1.00 28.75 230 GLU B CA 1
ATOM 4362 C C . GLU B 1 230 ? -16.152 28.302 58.522 1.00 27.54 230 GLU B C 1
ATOM 4363 O O . GLU B 1 230 ? -17.310 27.908 58.664 1.00 28.17 230 GLU B O 1
ATOM 4369 N N . GLU B 1 231 ? -15.393 27.955 57.483 1.00 23.33 231 GLU B N 1
ATOM 4370 C CA . GLU B 1 231 ? -15.886 27.054 56.444 1.00 25.92 231 GLU B CA 1
ATOM 4371 C C . GLU B 1 231 ? -15.860 25.626 56.991 1.00 27.66 231 GLU B C 1
ATOM 4372 O O . GLU B 1 231 ? -16.759 24.835 56.729 1.00 26.91 231 GLU B O 1
ATOM 4378 N N . VAL B 1 232 ? -14.822 25.291 57.747 1.00 24.52 232 VAL B N 1
ATOM 4379 C CA . VAL B 1 232 ? -14.763 23.973 58.372 1.00 21.35 232 VAL B CA 1
ATOM 4380 C C . VAL B 1 232 ? -15.953 23.850 59.331 1.00 24.14 232 VAL B C 1
ATOM 4381 O O . VAL B 1 232 ? -16.640 22.832 59.354 1.00 22.78 232 VAL B O 1
ATOM 4385 N N . GLU B 1 233 ? -16.200 24.893 60.117 1.00 24.79 233 GLU B N 1
ATOM 4386 C CA . GLU B 1 233 ? -17.318 24.866 61.048 1.00 31.65 233 GLU B CA 1
ATOM 4387 C C . GLU B 1 233 ? -18.637 24.736 60.301 1.00 26.10 233 GLU B C 1
ATOM 4388 O O . GLU B 1 233 ? -19.509 23.969 60.718 1.00 27.52 233 GLU B O 1
ATOM 4394 N N . ARG B 1 234 ? -18.781 25.465 59.197 1.00 25.93 234 ARG B N 1
ATOM 4395 C CA . ARG B 1 234 ? -20.013 25.407 58.402 1.00 29.12 234 ARG B CA 1
ATOM 4396 C C . ARG B 1 234 ? -20.220 24.006 57.834 1.00 36.80 234 ARG B C 1
ATOM 4397 O O . ARG B 1 234 ? -21.322 23.456 57.890 1.00 28.35 234 ARG B O 1
ATOM 4405 N N . LYS B 1 235 ? -19.158 23.435 57.273 1.00 24.92 235 LYS B N 1
ATOM 4406 C CA . LYS B 1 235 ? -19.245 22.099 56.703 1.00 22.47 235 LYS B CA 1
ATOM 4407 C C . LYS B 1 235 ? -19.525 21.029 57.760 1.00 20.47 235 LYS B C 1
ATOM 4408 O O . LYS B 1 235 ? -20.275 20.095 57.500 1.00 26.70 235 LYS B O 1
ATOM 4414 N N . ILE B 1 236 ? -18.942 21.158 58.946 1.00 20.05 236 ILE B N 1
ATOM 4415 C CA . ILE B 1 236 ? -19.171 20.159 59.986 1.00 24.47 236 ILE B CA 1
ATOM 4416 C C . ILE B 1 236 ? -20.587 20.293 60.555 1.00 27.46 236 ILE B C 1
ATOM 4417 O O . ILE B 1 236 ? -21.256 19.295 60.798 1.00 29.14 236 ILE B O 1
ATOM 4422 N N . ARG B 1 237 ? -21.047 21.526 60.743 1.00 28.44 237 ARG B N 1
ATOM 4423 C CA . ARG B 1 237 ? -22.388 21.750 61.284 1.00 33.71 237 ARG B CA 1
ATOM 4424 C C . ARG B 1 237 ? -23.457 21.123 60.396 1.00 29.72 237 ARG B C 1
ATOM 4425 O O . ARG B 1 237 ? -24.405 20.515 60.883 1.00 34.89 237 ARG B O 1
ATOM 4433 N N . LYS B 1 238 ? -23.280 21.266 59.092 1.00 28.59 238 LYS B N 1
ATOM 4434 C CA . LYS B 1 238 ? -24.203 20.746 58.091 1.00 36.27 238 LYS B CA 1
ATOM 4435 C C . LYS B 1 238 ? -24.024 19.258 57.757 1.00 33.01 238 LYS B C 1
ATOM 4436 O O . LYS B 1 238 ? -24.870 18.659 57.090 1.00 30.80 238 LYS B O 1
ATOM 4442 N N . ALA B 1 239 ? -22.938 18.654 58.234 1.00 25.18 239 ALA B N 1
ATOM 4443 C CA . ALA B 1 239 ? -22.645 17.261 57.907 1.00 28.40 239 ALA B CA 1
ATOM 4444 C C . ALA B 1 239 ? -23.568 16.161 58.412 1.00 19.46 239 ALA B C 1
ATOM 4445 O O . ALA B 1 239 ? -24.198 16.263 59.478 1.00 24.82 239 ALA B O 1
ATOM 4447 N N . TYR B 1 240 ? -23.596 15.084 57.634 1.00 25.77 240 TYR B N 1
ATOM 4448 C CA . TYR B 1 240 ? -24.372 13.900 57.968 1.00 25.53 240 TYR B CA 1
ATOM 4449 C C . TYR B 1 240 ? -23.774 13.368 59.272 1.00 28.65 240 TYR B C 1
ATOM 4450 O O . TYR B 1 240 ? -22.558 13.166 59.377 1.00 25.57 240 TYR B O 1
ATOM 4459 N N . CYS B 1 241 ? -24.619 13.197 60.284 1.00 21.11 241 CYS B N 1
ATOM 4460 C CA . CYS B 1 241 ? -24.176 12.676 61.575 1.00 22.61 241 CYS B CA 1
ATOM 4461 C C . CYS B 1 241 ? -25.423 12.078 62.210 1.00 21.56 241 CYS B C 1
ATOM 4462 O O . CYS B 1 241 ? -25.972 12.627 63.166 1.00 23.94 241 CYS B O 1
ATOM 4465 N N . PRO B 1 242 ? -25.874 10.930 61.691 1.00 20.98 242 PRO B N 1
ATOM 4466 C CA . PRO B 1 242 ? -27.071 10.253 62.199 1.00 26.48 242 PRO B CA 1
ATOM 4467 C C . PRO B 1 242 ? -27.002 9.895 63.671 1.00 25.63 242 PRO B C 1
ATOM 4468 O O . PRO B 1 242 ? -26.121 9.145 64.107 1.00 21.72 242 PRO B O 1
ATOM 4472 N N . ALA B 1 243 ? -27.940 10.447 64.441 1.00 23.78 243 ALA B N 1
ATOM 4473 C CA . ALA B 1 243 ? -27.994 10.197 65.876 1.00 26.28 243 ALA B CA 1
ATOM 4474 C C . ALA B 1 243 ? -27.982 8.706 66.185 1.00 26.65 243 ALA B C 1
ATOM 4475 O O . ALA B 1 243 ? -28.711 7.918 65.569 1.00 28.91 243 ALA B O 1
ATOM 4477 N N . GLY B 1 244 ? -27.140 8.332 67.144 1.00 27.75 244 GLY B N 1
ATOM 4478 C CA . GLY B 1 244 ? -27.017 6.953 67.566 1.00 25.17 244 GLY B CA 1
ATOM 4479 C C . GLY B 1 244 ? -26.382 5.981 66.593 1.00 29.55 244 GLY B C 1
ATOM 4480 O O . GLY B 1 244 ? -26.210 4.811 66.926 1.00 34.29 244 GLY B O 1
ATOM 4481 N N . VAL B 1 245 ? -26.018 6.448 65.402 1.00 26.08 245 VAL B N 1
ATOM 4482 C CA . VAL B 1 245 ? -25.426 5.574 64.399 1.00 23.89 245 VAL B CA 1
ATOM 4483 C C . VAL B 1 245 ? -23.935 5.857 64.210 1.00 28.36 245 VAL B C 1
ATOM 4484 O O . VAL B 1 245 ? -23.540 6.979 63.909 1.00 23.75 245 VAL B O 1
ATOM 4488 N N . VAL B 1 246 ? -23.124 4.819 64.371 1.00 32.26 246 VAL B N 1
ATOM 4489 C CA . VAL B 1 246 ? -21.675 4.954 64.267 1.00 29.50 246 VAL B CA 1
ATOM 4490 C C . VAL B 1 246 ? -21.003 4.614 62.932 1.00 27.13 246 VAL B C 1
ATOM 4491 O O . VAL B 1 246 ? -20.118 5.354 62.481 1.00 29.53 246 VAL B O 1
ATOM 4495 N N . GLU B 1 247 ? -21.398 3.508 62.304 1.00 30.79 247 GLU B N 1
ATOM 4496 C CA . GLU B 1 247 ? -20.769 3.085 61.052 1.00 29.60 247 GLU B CA 1
ATOM 4497 C C . GLU B 1 247 ? -20.820 4.093 59.908 1.00 34.97 247 GLU B C 1
ATOM 4498 O O . GLU B 1 247 ? -21.891 4.486 59.442 1.00 24.73 247 GLU B O 1
ATOM 4504 N N . GLU B 1 248 ? -19.638 4.483 59.443 1.00 24.38 248 GLU B N 1
ATOM 4505 C CA . GLU B 1 248 ? -19.492 5.453 58.374 1.00 21.43 248 GLU B CA 1
ATOM 4506 C C . GLU B 1 248 ? -20.194 6.781 58.658 1.00 23.10 248 GLU B C 1
ATOM 4507 O O . GLU B 1 248 ? -20.667 7.457 57.746 1.00 27.06 248 GLU B O 1
ATOM 4513 N N . ASN B 1 249 ? -20.277 7.122 59.941 1.00 25.85 249 ASN B N 1
ATOM 4514 C CA . ASN B 1 249 ? -20.829 8.404 60.386 1.00 24.58 249 ASN B CA 1
ATOM 4515 C C . ASN B 1 249 ? -19.597 9.306 60.169 1.00 27.44 249 ASN B C 1
ATOM 4516 O O . ASN B 1 249 ? -18.582 9.148 60.846 1.00 22.80 249 ASN B O 1
ATOM 4521 N N . PRO B 1 250 ? -19.667 10.236 59.204 1.00 26.57 250 PRO B N 1
ATOM 4522 C CA . PRO B 1 250 ? -18.612 11.182 58.822 1.00 28.04 250 PRO B CA 1
ATOM 4523 C C . PRO B 1 250 ? -17.913 11.931 59.958 1.00 26.99 250 PRO B C 1
ATOM 4524 O O . PRO B 1 250 ? -16.693 12.088 59.946 1.00 26.86 250 PRO B O 1
ATOM 4528 N N . ILE B 1 251 ? -18.687 12.400 60.925 1.00 23.08 251 ILE B N 1
ATOM 4529 C CA . ILE B 1 251 ? -18.140 13.147 62.049 1.00 23.36 251 ILE B CA 1
ATOM 4530 C C . ILE B 1 251 ? -17.438 12.216 63.023 1.00 25.15 251 ILE B C 1
ATOM 4531 O O . ILE B 1 251 ? -16.330 12.515 63.477 1.00 24.41 251 ILE B O 1
ATOM 4536 N N . LEU B 1 252 ? -18.067 11.093 63.352 1.00 20.77 252 LEU B N 1
ATOM 4537 C CA . LEU B 1 252 ? -17.405 10.140 64.239 1.00 26.44 252 LEU B CA 1
ATOM 4538 C C . LEU B 1 252 ? -16.137 9.628 63.543 1.00 26.16 252 LEU B C 1
ATOM 4539 O O . LEU B 1 252 ? -15.119 9.349 64.204 1.00 22.01 252 LEU B O 1
ATOM 4544 N N . ASP B 1 253 ? -16.189 9.493 62.218 1.00 19.95 253 ASP B N 1
ATOM 4545 C CA . ASP B 1 253 ? -15.006 9.015 61.479 1.00 26.00 253 ASP B CA 1
ATOM 4546 C C . ASP B 1 253 ? -13.834 10.006 61.600 1.00 27.33 253 ASP B C 1
ATOM 4547 O O . ASP B 1 253 ? -12.672 9.597 61.669 1.00 25.83 253 ASP B O 1
ATOM 4552 N N . ILE B 1 254 ? -14.119 11.304 61.630 1.00 26.79 254 ILE B N 1
ATOM 4553 C CA . ILE B 1 254 ? -13.041 12.277 61.780 1.00 22.30 254 ILE B CA 1
ATOM 4554 C C . ILE B 1 254 ? -12.407 12.120 63.170 1.00 25.46 254 ILE B C 1
ATOM 4555 O O . ILE B 1 254 ? -11.177 12.211 63.324 1.00 23.68 254 ILE B O 1
ATOM 4560 N N . ALA B 1 255 ? -13.235 11.867 64.183 1.00 22.95 255 ALA B N 1
ATOM 4561 C CA . ALA B 1 255 ? -12.717 11.680 65.537 1.00 23.85 255 ALA B CA 1
ATOM 4562 C C . ALA B 1 255 ? -11.861 10.409 65.578 1.00 26.17 255 ALA B C 1
ATOM 4563 O O . ALA B 1 255 ? -10.751 10.383 66.125 1.00 23.82 255 ALA B O 1
ATOM 4565 N N . LYS B 1 256 ? -12.381 9.362 64.962 1.00 21.66 256 LYS B N 1
ATOM 4566 C CA . LYS B 1 256 ? -11.721 8.067 64.921 1.00 21.88 256 LYS B CA 1
ATOM 4567 C C . LYS B 1 256 ? -10.404 8.038 64.166 1.00 22.05 256 LYS B C 1
ATOM 4568 O O . LYS B 1 256 ? -9.398 7.516 64.661 1.00 24.51 256 LYS B O 1
ATOM 4574 N N . TYR B 1 257 ? -10.416 8.595 62.964 1.00 19.13 257 TYR B N 1
ATOM 4575 C CA . TYR B 1 257 ? -9.237 8.552 62.098 1.00 24.43 257 TYR B CA 1
ATOM 4576 C C . TYR B 1 257 ? -8.238 9.683 62.197 1.00 29.31 257 TYR B C 1
ATOM 4577 O O . TYR B 1 257 ? -7.049 9.466 61.978 1.00 25.47 257 TYR B O 1
ATOM 4586 N N . HIS B 1 258 ? -8.700 10.887 62.515 1.00 21.70 258 HIS B N 1
ATOM 4587 C CA . HIS B 1 258 ? -7.790 12.019 62.565 1.00 23.90 258 HIS B CA 1
ATOM 4588 C C . HIS B 1 258 ? -7.499 12.605 63.932 1.00 29.68 258 HIS B C 1
ATOM 4589 O O . HIS B 1 258 ? -6.353 12.918 64.236 1.00 30.80 258 HIS B O 1
ATOM 4596 N N . ILE B 1 259 ? -8.526 12.753 64.762 1.00 22.52 259 ILE B N 1
ATOM 4597 C CA . ILE B 1 259 ? -8.343 13.371 66.059 1.00 23.02 259 ILE B CA 1
ATOM 4598 C C . ILE B 1 259 ? -7.769 12.496 67.161 1.00 27.21 259 ILE B C 1
ATOM 4599 O O . ILE B 1 259 ? -6.734 12.843 67.749 1.00 29.08 259 ILE B O 1
ATOM 4604 N N . LEU B 1 260 ? -8.417 11.372 67.452 1.00 20.85 260 LEU B N 1
ATOM 4605 C CA . LEU B 1 260 ? -7.925 10.499 68.507 1.00 26.29 260 LEU B CA 1
ATOM 4606 C C . LEU B 1 260 ? -6.498 10.024 68.244 1.00 30.00 260 LEU B C 1
ATOM 4607 O O . LEU B 1 260 ? -5.660 10.077 69.143 1.00 29.80 260 LEU B O 1
ATOM 4612 N N . PRO B 1 261 ? -6.197 9.574 67.015 1.00 29.75 261 PRO B N 1
ATOM 4613 C CA . PRO B 1 261 ? -4.826 9.119 66.755 1.00 27.23 261 PRO B CA 1
ATOM 4614 C C . PRO B 1 261 ? -3.777 10.208 66.970 1.00 35.86 261 PRO B C 1
ATOM 4615 O O . PRO B 1 261 ? -2.685 9.944 67.479 1.00 33.01 261 PRO B O 1
ATOM 4619 N N . ARG B 1 262 ? -4.118 11.430 66.583 1.00 31.59 262 ARG B N 1
ATOM 4620 C CA . ARG B 1 262 ? -3.200 12.564 66.676 1.00 38.79 262 ARG B CA 1
ATOM 4621 C C . ARG B 1 262 ? -3.084 13.235 68.049 1.00 43.87 262 ARG B C 1
ATOM 4622 O O . ARG B 1 262 ? -1.979 13.525 68.519 1.00 34.01 262 ARG B O 1
ATOM 4630 N N . PHE B 1 263 ? -4.215 13.494 68.692 1.00 31.13 263 PHE B N 1
ATOM 4631 C CA . PHE B 1 263 ? -4.185 14.146 69.997 1.00 38.26 263 PHE B CA 1
ATOM 4632 C C . PHE B 1 263 ? -4.178 13.154 71.156 1.00 35.78 263 PHE B C 1
ATOM 4633 O O . PHE B 1 263 ? -3.932 13.531 72.305 1.00 41.07 263 PHE B O 1
ATOM 4641 N N . GLY B 1 264 ? -4.453 11.890 70.850 1.00 39.64 264 GLY B N 1
ATOM 4642 C CA . GLY B 1 264 ? -4.477 10.852 71.869 1.00 39.51 264 GLY B CA 1
ATOM 4643 C C . GLY B 1 264 ? -5.726 10.879 72.726 1.00 42.06 264 GLY B C 1
ATOM 4644 O O . GLY B 1 264 ? -6.010 9.945 73.472 1.00 39.42 264 GLY B O 1
ATOM 4645 N N . LYS B 1 265 ? -6.488 11.955 72.608 1.00 39.84 265 LYS B N 1
ATOM 4646 C CA . LYS B 1 265 ? -7.701 12.109 73.387 1.00 40.80 265 LYS B CA 1
ATOM 4647 C C . LYS B 1 265 ? -8.565 13.183 72.750 1.00 43.02 265 LYS B C 1
ATOM 4648 O O . LYS B 1 265 ? -8.073 14.013 71.984 1.00 44.67 265 LYS B O 1
ATOM 4654 N N . ILE B 1 266 ? -9.857 13.167 73.053 1.00 37.20 266 ILE B N 1
ATOM 4655 C CA . ILE B 1 266 ? -10.733 14.192 72.515 1.00 35.99 266 ILE B CA 1
ATOM 4656 C C . ILE B 1 266 ? -11.682 14.666 73.599 1.00 35.56 266 ILE B C 1
ATOM 4657 O O . ILE B 1 266 ? -12.458 13.886 74.151 1.00 40.82 266 ILE B O 1
ATOM 4662 N N . VAL B 1 267 ? -11.586 15.950 73.920 1.00 38.43 267 VAL B N 1
ATOM 4663 C CA . VAL B 1 267 ? -12.430 16.567 74.930 1.00 40.24 267 VAL B CA 1
ATOM 4664 C C . VAL B 1 267 ? -13.677 17.144 74.271 1.00 35.44 267 VAL B C 1
ATOM 4665 O O . VAL B 1 267 ? -13.592 17.931 73.332 1.00 36.67 267 VAL B O 1
ATOM 4669 N N . VAL B 1 268 ? -14.838 16.744 74.764 1.00 38.29 268 VAL B N 1
ATOM 4670 C CA . VAL B 1 268 ? -16.084 17.251 74.221 1.00 37.80 268 VAL B CA 1
ATOM 4671 C C . VAL B 1 268 ? -16.766 18.077 75.294 1.00 44.44 268 VAL B C 1
ATOM 4672 O O . VAL B 1 268 ? -17.079 17.575 76.373 1.00 40.79 268 VAL B O 1
ATOM 4676 N N . GLU B 1 269 ? -16.981 19.353 75.007 1.00 43.94 269 GLU B N 1
ATOM 4677 C CA . GLU B 1 269 ? -17.627 20.206 75.983 1.00 50.83 269 GLU B CA 1
ATOM 4678 C C . GLU B 1 269 ? -19.118 19.921 76.048 1.00 51.51 269 GLU B C 1
ATOM 4679 O O . GLU B 1 269 ? -19.775 19.713 75.030 1.00 49.21 269 GLU B O 1
ATOM 4685 N N . ARG B 1 270 ? -19.633 19.890 77.269 1.00 49.20 270 ARG B N 1
ATOM 4686 C CA . ARG B 1 270 ? -21.042 19.650 77.518 1.00 52.69 270 ARG B CA 1
ATOM 4687 C C . ARG B 1 270 ? -21.442 20.494 78.712 1.00 58.15 270 ARG B C 1
ATOM 4688 O O . ARG B 1 270 ? -20.616 20.762 79.588 1.00 55.42 270 ARG B O 1
ATOM 4696 N N . ASP B 1 271 ? -22.699 20.921 78.755 1.00 62.46 271 ASP B N 1
ATOM 4697 C CA . ASP B 1 271 ? -23.159 21.717 79.888 1.00 66.36 271 ASP B CA 1
ATOM 4698 C C . ASP B 1 271 ? -23.409 20.777 81.067 1.00 65.54 271 ASP B C 1
ATOM 4699 O O . ASP B 1 271 ? -23.664 19.576 80.890 1.00 62.55 271 ASP B O 1
ATOM 4704 N N . ALA B 1 272 ? -23.373 21.362 82.263 1.00 68.62 272 ALA B N 1
ATOM 4705 C CA . ALA B 1 272 ? -23.569 20.672 83.543 1.00 71.83 272 ALA B CA 1
ATOM 4706 C C . ALA B 1 272 ? -25.050 20.456 83.844 1.00 75.27 272 ALA B C 1
ATOM 4707 O O . ALA B 1 272 ? -25.810 21.411 83.937 1.00 81.66 272 ALA B O 1
ATOM 4709 N N . GLY B 1 276 ? -20.820 19.300 82.094 1.00 69.10 276 GLY B N 1
ATOM 4710 C CA . GLY B 1 276 ? -20.385 17.918 82.112 1.00 57.50 276 GLY B CA 1
ATOM 4711 C C . GLY B 1 276 ? -19.410 17.597 80.992 1.00 53.27 276 GLY B C 1
ATOM 4712 O O . GLY B 1 276 ? -19.664 16.711 80.179 1.00 52.69 276 GLY B O 1
ATOM 4713 N N . ASP B 1 277 ? -18.299 18.326 80.941 1.00 47.50 277 ASP B N 1
ATOM 4714 C CA . ASP B 1 277 ? -17.280 18.100 79.921 1.00 47.85 277 ASP B CA 1
ATOM 4715 C C . ASP B 1 277 ? -16.717 16.689 80.060 1.00 48.40 277 ASP B C 1
ATOM 4716 O O . ASP B 1 277 ? -16.416 16.240 81.164 1.00 45.52 277 ASP B O 1
ATOM 4721 N N . VAL B 1 278 ? -16.569 15.993 78.938 1.00 38.96 278 VAL B N 1
ATOM 4722 C CA . VAL B 1 278 ? -16.055 14.632 78.970 1.00 44.81 278 VAL B CA 1
ATOM 4723 C C . VAL B 1 278 ? -14.817 14.452 78.104 1.00 46.57 278 VAL B C 1
ATOM 4724 O O . VAL B 1 278 ? -14.730 14.984 76.995 1.00 44.53 278 VAL B O 1
ATOM 4728 N N . GLU B 1 279 ? -13.857 13.700 78.628 1.00 42.73 279 GLU B N 1
ATOM 4729 C CA . GLU B 1 279 ? -12.620 13.414 77.915 1.00 46.15 279 GLU B CA 1
ATOM 4730 C C . GLU B 1 279 ? -12.643 11.967 77.471 1.00 42.44 279 GLU B C 1
ATOM 4731 O O . GLU B 1 279 ? -12.789 11.068 78.299 1.00 41.49 279 GLU B O 1
ATOM 4737 N N . TYR B 1 280 ? -12.509 11.733 76.171 1.00 35.25 280 TYR B N 1
ATOM 4738 C CA . TYR B 1 280 ? -12.497 10.368 75.677 1.00 37.34 280 TYR B CA 1
ATOM 4739 C C . TYR B 1 280 ? -11.076 10.003 75.322 1.00 39.54 280 TYR B C 1
ATOM 4740 O O . TYR B 1 280 ? -10.391 10.759 74.631 1.00 37.52 280 TYR B O 1
ATOM 4749 N N . ALA B 1 281 ? -10.642 8.843 75.801 1.00 38.90 281 ALA B N 1
ATOM 4750 C CA . ALA B 1 281 ? -9.291 8.362 75.547 1.00 44.25 281 ALA B CA 1
ATOM 4751 C C . ALA B 1 281 ? -9.288 7.282 74.474 1.00 44.62 281 ALA B C 1
ATOM 4752 O O . ALA B 1 281 ? -8.234 6.900 73.964 1.00 43.67 281 ALA B O 1
ATOM 4754 N N . SER B 1 282 ? -10.470 6.788 74.124 1.00 38.19 282 SER B N 1
ATOM 4755 C CA . SER B 1 282 ? -10.563 5.756 73.106 1.00 37.02 282 SER B CA 1
ATOM 4756 C C . SER B 1 282 ? -11.791 5.963 72.238 1.00 35.43 282 SER B C 1
ATOM 4757 O O . SER B 1 282 ? -12.803 6.502 72.688 1.00 36.60 282 SER B O 1
ATOM 4760 N N . PHE B 1 283 ? -11.709 5.515 70.995 1.00 33.45 283 PHE B N 1
ATOM 4761 C CA . PHE B 1 283 ? -12.845 5.666 70.111 1.00 37.11 283 PHE B CA 1
ATOM 4762 C C . PHE B 1 283 ? -13.977 4.771 70.590 1.00 34.40 283 PHE B C 1
ATOM 4763 O O . PHE B 1 283 ? -15.148 5.093 70.418 1.00 34.50 283 PHE B O 1
ATOM 4771 N N . GLU B 1 284 ? -13.624 3.645 71.199 1.00 34.99 284 GLU B N 1
ATOM 4772 C CA . GLU B 1 284 ? -14.633 2.723 71.706 1.00 41.10 284 GLU B CA 1
ATOM 4773 C C . GLU B 1 284 ? -15.519 3.413 72.735 1.00 36.84 284 GLU B C 1
ATOM 4774 O O . GLU B 1 284 ? -16.737 3.238 72.724 1.00 35.54 284 GLU B O 1
ATOM 4780 N N . GLU B 1 285 ? -14.910 4.204 73.617 1.00 31.69 285 GLU B N 1
ATOM 4781 C CA . GLU B 1 285 ? -15.671 4.920 74.639 1.00 38.11 285 GLU B CA 1
ATOM 4782 C C . GLU B 1 285 ? -16.558 5.967 73.978 1.00 35.33 285 GLU B C 1
ATOM 4783 O O . GLU B 1 285 ? -17.730 6.126 74.330 1.00 33.97 285 GLU B O 1
ATOM 4789 N N . LEU B 1 286 ? -15.978 6.686 73.023 1.00 32.46 286 LEU B N 1
ATOM 4790 C CA . LEU B 1 286 ? -16.688 7.732 72.294 1.00 31.84 286 LEU B CA 1
ATOM 4791 C C . LEU B 1 286 ? -17.892 7.159 71.554 1.00 29.86 286 LEU B C 1
ATOM 4792 O O . LEU B 1 286 ? -18.996 7.698 71.634 1.00 32.29 286 LEU B O 1
ATOM 4797 N N . ALA B 1 287 ? -17.669 6.061 70.840 1.00 31.25 287 ALA B N 1
ATOM 4798 C CA . ALA B 1 287 ? -18.723 5.412 70.066 1.00 35.17 287 ALA B CA 1
ATOM 4799 C C . ALA B 1 287 ? -19.815 4.855 70.962 1.00 37.07 287 ALA B C 1
ATOM 4800 O O . ALA B 1 287 ? -21.004 4.910 70.626 1.00 32.07 287 ALA B O 1
ATOM 4802 N N . GLU B 1 288 ? -19.416 4.313 72.106 1.00 34.69 288 GLU B N 1
ATOM 4803 C CA . GLU B 1 288 ? -20.394 3.759 73.026 1.00 37.61 288 GLU B CA 1
ATOM 4804 C C . GLU B 1 288 ? -21.337 4.849 73.501 1.00 35.13 288 GLU B C 1
ATOM 4805 O O . GLU B 1 288 ? -22.554 4.645 73.552 1.00 39.09 288 GLU B O 1
ATOM 4811 N N . ASP B 1 289 ? -20.786 6.013 73.843 1.00 35.30 289 ASP B N 1
ATOM 4812 C CA . ASP B 1 289 ? -21.613 7.117 74.303 1.00 30.65 289 ASP B CA 1
ATOM 4813 C C . ASP B 1 289 ? -22.477 7.677 73.187 1.00 37.02 289 ASP B C 1
ATOM 4814 O O . ASP B 1 289 ? -23.577 8.175 73.436 1.00 35.49 289 ASP B O 1
ATOM 4819 N N . PHE B 1 290 ? -21.988 7.596 71.954 1.00 32.81 290 PHE B N 1
ATOM 4820 C CA . PHE B 1 290 ? -22.764 8.103 70.838 1.00 33.85 290 PHE B CA 1
ATOM 4821 C C . PHE B 1 290 ? -23.954 7.182 70.578 1.00 28.51 290 PHE B C 1
ATOM 4822 O O . PHE B 1 290 ? -25.072 7.646 70.362 1.00 39.20 290 PHE B O 1
ATOM 4830 N N . LYS B 1 291 ? -23.710 5.877 70.599 1.00 36.06 291 LYS B N 1
ATOM 4831 C CA . LYS B 1 291 ? -24.769 4.910 70.344 1.00 42.19 291 LYS B CA 1
ATOM 4832 C C . LYS B 1 291 ? -25.859 4.954 71.406 1.00 47.78 291 LYS B C 1
ATOM 4833 O O . LYS B 1 291 ? -27.030 4.718 71.108 1.00 47.76 291 LYS B O 1
ATOM 4839 N N . SER B 1 292 ? -25.475 5.271 72.639 1.00 46.82 292 SER B N 1
ATOM 4840 C CA . SER B 1 292 ? -26.427 5.327 73.743 1.00 46.05 292 SER B CA 1
ATOM 4841 C C . SER B 1 292 ? -27.196 6.643 73.805 1.00 52.95 292 SER B C 1
ATOM 4842 O O . SER B 1 292 ? -28.283 6.703 74.378 1.00 55.78 292 SER B O 1
ATOM 4845 N N . GLY B 1 293 ? -26.632 7.697 73.225 1.00 46.07 293 GLY B N 1
ATOM 4846 C CA . GLY B 1 293 ? -27.298 8.985 73.259 1.00 42.63 293 GLY B CA 1
ATOM 4847 C C . GLY B 1 293 ? -26.684 9.894 74.308 1.00 43.05 293 GLY B C 1
ATOM 4848 O O . GLY B 1 293 ? -27.084 11.047 74.457 1.00 45.16 293 GLY B O 1
ATOM 4849 N N . GLN B 1 294 ? -25.712 9.367 75.045 1.00 41.63 294 GLN B N 1
ATOM 4850 C CA . GLN B 1 294 ? -25.019 10.132 76.076 1.00 40.62 294 GLN B CA 1
ATOM 4851 C C . GLN B 1 294 ? -24.226 11.260 75.414 1.00 47.25 294 GLN B C 1
ATOM 4852 O O . GLN B 1 294 ? -23.984 12.303 76.021 1.00 44.69 294 GLN B O 1
ATOM 4858 N N . LEU B 1 295 ? -23.804 11.031 74.173 1.00 43.47 295 LEU B N 1
ATOM 4859 C CA . LEU B 1 295 ? -23.047 12.030 73.421 1.00 39.54 295 LEU B CA 1
ATOM 4860 C C . LEU B 1 295 ? -23.936 12.496 72.271 1.00 38.68 295 LEU B C 1
ATOM 4861 O O . LEU B 1 295 ? -24.245 11.719 71.364 1.00 39.67 295 LEU B O 1
ATOM 4866 N N . HIS B 1 296 ? -24.347 13.759 72.311 1.00 43.22 296 HIS B N 1
ATOM 4867 C CA . HIS B 1 296 ? -25.212 14.307 71.273 1.00 47.09 296 HIS B CA 1
ATOM 4868 C C . HIS B 1 296 ? -24.389 14.764 70.074 1.00 44.53 296 HIS B C 1
ATOM 4869 O O . HIS B 1 296 ? -23.272 15.262 70.231 1.00 37.70 296 HIS B O 1
ATOM 4876 N N . PRO B 1 297 ? -24.935 14.605 68.858 1.00 43.24 297 PRO B N 1
ATOM 4877 C CA . PRO B 1 297 ? -24.242 15.001 67.628 1.00 41.48 297 PRO B CA 1
ATOM 4878 C C . PRO B 1 297 ? -23.733 16.439 67.642 1.00 42.44 297 PRO B C 1
ATOM 4879 O O . PRO B 1 297 ? -22.623 16.727 67.175 1.00 31.12 297 PRO B O 1
ATOM 4883 N N . LEU B 1 298 ? -24.540 17.348 68.177 1.00 35.31 298 LEU B N 1
ATOM 4884 C CA . LEU B 1 298 ? -24.139 18.744 68.219 1.00 33.35 298 LEU B CA 1
ATOM 4885 C C . LEU B 1 298 ? -22.876 18.943 69.040 1.00 32.07 298 LEU B C 1
ATOM 4886 O O . LEU B 1 298 ? -21.954 19.638 68.615 1.00 33.36 298 LEU B O 1
ATOM 4891 N N . ASP B 1 299 ? -22.832 18.336 70.219 1.00 31.36 299 ASP B N 1
ATOM 4892 C CA . ASP B 1 299 ? -21.661 18.473 71.073 1.00 36.36 299 ASP B CA 1
ATOM 4893 C C . ASP B 1 299 ? -20.434 17.865 70.394 1.00 27.95 299 ASP B C 1
ATOM 4894 O O . ASP B 1 299 ? -19.346 18.435 70.448 1.00 29.81 299 ASP B O 1
ATOM 4899 N N . LEU B 1 300 ? -20.613 16.710 69.766 1.00 30.31 300 LEU B N 1
ATOM 4900 C CA . LEU B 1 300 ? -19.504 16.059 69.071 1.00 31.31 300 LEU B CA 1
ATOM 4901 C C . LEU B 1 300 ? -19.012 16.932 67.910 1.00 30.65 300 LEU B C 1
ATOM 4902 O O . LEU B 1 300 ? -17.804 17.115 67.731 1.00 23.53 300 LEU B O 1
ATOM 4907 N N . LYS B 1 301 ? -19.947 17.481 67.133 1.00 23.47 301 LYS B N 1
ATOM 4908 C CA . LYS B 1 301 ? -19.589 18.331 66.003 1.00 24.78 301 LYS B CA 1
ATOM 4909 C C . LYS B 1 301 ? -18.767 19.542 66.416 1.00 26.66 301 LYS B C 1
ATOM 4910 O O . LYS B 1 301 ? -17.784 19.883 65.755 1.00 24.04 301 LYS B O 1
ATOM 4916 N N . ILE B 1 302 ? -19.168 20.195 67.503 1.00 23.49 302 ILE B N 1
ATOM 4917 C CA . ILE B 1 302 ? -18.439 21.370 67.960 1.00 26.76 302 ILE B CA 1
ATOM 4918 C C . ILE B 1 302 ? -17.003 20.997 68.324 1.00 25.84 302 ILE B C 1
ATOM 4919 O O . ILE B 1 302 ? -16.062 21.725 67.982 1.00 26.14 302 ILE B O 1
ATOM 4924 N N . ALA B 1 303 ? -16.836 19.865 69.001 1.00 25.73 303 ALA B N 1
ATOM 4925 C CA . ALA B 1 303 ? -15.494 19.415 69.386 1.00 26.17 303 ALA B CA 1
ATOM 4926 C C . ALA B 1 303 ? -14.659 19.007 68.170 1.00 28.16 303 ALA B C 1
ATOM 4927 O O . ALA B 1 303 ? -13.469 19.329 68.080 1.00 27.39 303 ALA B O 1
ATOM 4929 N N . VAL B 1 304 ? -15.274 18.293 67.236 1.00 23.86 304 VAL B N 1
ATOM 4930 C CA . VAL B 1 304 ? -14.566 17.845 66.042 1.00 25.44 304 VAL B CA 1
ATOM 4931 C C . VAL B 1 304 ? -14.107 19.045 65.227 1.00 27.11 304 VAL B C 1
ATOM 4932 O O . VAL B 1 304 ? -12.975 19.072 64.742 1.00 21.73 304 VAL B O 1
ATOM 4936 N N . ALA B 1 305 ? -14.977 20.042 65.081 1.00 24.30 305 ALA B N 1
ATOM 4937 C CA . ALA B 1 305 ? -14.610 21.234 64.320 1.00 27.13 305 ALA B CA 1
ATOM 4938 C C . ALA B 1 305 ? -13.448 21.935 65.017 1.00 25.98 305 ALA B C 1
ATOM 4939 O O . ALA B 1 305 ? -12.510 22.389 64.364 1.00 25.53 305 ALA B O 1
ATOM 4941 N N . LYS B 1 306 ? -13.521 22.017 66.342 1.00 26.44 306 LYS B N 1
ATOM 4942 C CA . LYS B 1 306 ? -12.466 22.664 67.121 1.00 30.31 306 LYS B CA 1
ATOM 4943 C C . LYS B 1 306 ? -11.105 21.992 66.903 1.00 29.32 306 LYS B C 1
ATOM 4944 O O . LYS B 1 306 ? -10.116 22.673 66.611 1.00 27.27 306 LYS B O 1
ATOM 4950 N N . TYR B 1 307 ? -11.050 20.667 67.041 1.00 26.56 307 TYR B N 1
ATOM 4951 C CA . TYR B 1 307 ? -9.787 19.943 66.853 1.00 22.10 307 TYR B CA 1
ATOM 4952 C C . TYR B 1 307 ? -9.286 19.957 65.423 1.00 28.83 307 TYR B C 1
ATOM 4953 O O . TYR B 1 307 ? -8.080 20.048 65.179 1.00 24.73 307 TYR B O 1
ATOM 4962 N N . LEU B 1 308 ? -10.200 19.853 64.465 1.00 23.43 308 LEU B N 1
ATOM 4963 C CA . LEU B 1 308 ? -9.787 19.871 63.079 1.00 21.75 308 LEU B CA 1
ATOM 4964 C C . LEU B 1 308 ? -9.219 21.255 62.744 1.00 25.20 308 LEU B C 1
ATOM 4965 O O . LEU B 1 308 ? -8.236 21.381 61.992 1.00 23.57 308 LEU B O 1
ATOM 4970 N N . ASN B 1 309 ? -9.823 22.298 63.303 1.00 24.37 309 ASN B N 1
ATOM 4971 C CA . ASN B 1 309 ? -9.327 23.641 63.036 1.00 29.03 309 ASN B CA 1
ATOM 4972 C C . ASN B 1 309 ? -7.943 23.843 63.653 1.00 30.34 309 ASN B C 1
ATOM 4973 O O . ASN B 1 309 ? -7.103 24.531 63.073 1.00 30.32 309 ASN B O 1
ATOM 4978 N N . MET B 1 310 ? -7.698 23.242 64.813 1.00 29.11 310 MET B N 1
ATOM 4979 C CA . MET B 1 310 ? -6.373 23.352 65.424 1.00 34.57 310 MET B CA 1
ATOM 4980 C C . MET B 1 310 ? -5.368 22.712 64.471 1.00 34.07 310 MET B C 1
ATOM 4981 O O . MET B 1 310 ? -4.315 23.286 64.183 1.00 35.34 310 MET B O 1
ATOM 4986 N N . LEU B 1 311 ? -5.698 21.520 63.979 1.00 31.85 311 LEU B N 1
ATOM 4987 C CA . LEU B 1 311 ? -4.822 20.814 63.053 1.00 33.31 311 LEU B CA 1
ATOM 4988 C C . LEU B 1 311 ? -4.563 21.607 61.778 1.00 33.81 311 LEU B C 1
ATOM 4989 O O . LEU B 1 311 ? -3.419 21.797 61.363 1.00 25.88 311 LEU B O 1
ATOM 4994 N N . LEU B 1 312 ? -5.621 22.095 61.150 1.00 23.86 312 LEU B N 1
ATOM 4995 C CA . LEU B 1 312 ? -5.439 22.821 59.902 1.00 24.50 312 LEU B CA 1
ATOM 4996 C C . LEU B 1 312 ? -4.803 24.202 60.080 1.00 26.37 312 LEU B C 1
ATOM 4997 O O . LEU B 1 312 ? -4.035 24.652 59.229 1.00 26.20 312 LEU B O 1
ATOM 5002 N N . GLU B 1 313 ? -5.132 24.873 61.177 1.00 32.39 313 GLU B N 1
ATOM 5003 C CA . GLU B 1 313 ? -4.578 26.197 61.427 1.00 39.76 313 GLU B CA 1
ATOM 5004 C C . GLU B 1 313 ? -3.077 26.056 61.622 1.00 34.07 313 GLU B C 1
ATOM 5005 O O . GLU B 1 313 ? -2.286 26.835 61.073 1.00 32.31 313 GLU B O 1
ATOM 5011 N N . ASP B 1 314 ? -2.682 25.044 62.384 1.00 30.90 314 ASP B N 1
ATOM 5012 C CA . ASP B 1 314 ? -1.260 24.824 62.619 1.00 35.96 314 ASP B CA 1
ATOM 5013 C C . ASP B 1 314 ? -0.556 24.491 61.311 1.00 36.80 314 ASP B C 1
ATOM 5014 O O . ASP B 1 314 ? 0.558 24.955 61.058 1.00 35.29 314 ASP B O 1
ATOM 5019 N N . ALA B 1 315 ? -1.203 23.685 60.476 1.00 29.74 315 ALA B N 1
ATOM 5020 C CA . ALA B 1 315 ? -0.612 23.310 59.200 1.00 32.43 315 ALA B CA 1
ATOM 5021 C C . ALA B 1 315 ? -0.438 24.541 58.313 1.00 35.68 315 ALA B C 1
ATOM 5022 O O . ALA B 1 315 ? 0.621 24.750 57.720 1.00 35.02 315 ALA B O 1
ATOM 5024 N N . ARG B 1 316 ? -1.462 25.381 58.232 1.00 37.39 316 ARG B N 1
ATOM 5025 C CA . ARG B 1 316 ? -1.344 26.570 57.402 1.00 37.04 316 ARG B CA 1
ATOM 5026 C C . ARG B 1 316 ? -0.229 27.494 57.905 1.00 34.33 316 ARG B C 1
ATOM 5027 O O . ARG B 1 316 ? 0.455 28.133 57.111 1.00 35.36 316 ARG B O 1
ATOM 5035 N N . LYS B 1 317 ? -0.035 27.545 59.219 1.00 36.39 317 LYS B N 1
ATOM 5036 C CA . LYS B 1 317 ? 1.019 28.376 59.793 1.00 39.71 317 LYS B CA 1
ATOM 5037 C C . LYS B 1 317 ? 2.386 27.823 59.384 1.00 39.58 317 LYS B C 1
ATOM 5038 O O . LYS B 1 317 ? 3.304 28.583 59.074 1.00 43.27 317 LYS B O 1
ATOM 5044 N N . ARG B 1 318 ? 2.522 26.499 59.397 1.00 41.19 318 ARG B N 1
ATOM 5045 C CA . ARG B 1 318 ? 3.777 25.862 59.010 1.00 36.03 318 ARG B CA 1
ATOM 5046 C C . ARG B 1 318 ? 3.989 26.007 57.507 1.00 39.94 318 ARG B C 1
ATOM 5047 O O . ARG B 1 318 ? 5.121 26.116 57.031 1.00 40.71 318 ARG B O 1
ATOM 5055 N N . LEU B 1 319 ? 2.891 26.020 56.762 1.00 35.57 319 LEU B N 1
ATOM 5056 C CA . LEU B 1 319 ? 2.950 26.130 55.312 1.00 38.42 319 LEU B CA 1
ATOM 5057 C C . LEU B 1 319 ? 3.438 27.516 54.904 1.00 49.06 319 LEU B C 1
ATOM 5058 O O . LEU B 1 319 ? 4.125 27.673 53.891 1.00 47.99 319 LEU B O 1
ATOM 5063 N N . GLY B 1 320 ? 3.090 28.518 55.706 1.00 50.20 320 GLY B N 1
ATOM 5064 C CA . GLY B 1 320 ? 3.513 29.874 55.416 1.00 60.74 320 GLY B CA 1
ATOM 5065 C C . GLY B 1 320 ? 2.425 30.705 54.768 1.00 67.45 320 GLY B C 1
ATOM 5066 O O . GLY B 1 320 ? 2.662 31.238 53.662 1.00 74.61 320 GLY B O 1
#

InterPro domains:
  IPR001412 Aminoacyl-tRNA synthetase, class I, conserved site [PS00178] (41-50)
  IPR002305 Aminoacyl-tRNA synthetase, class Ic [PF00579] (30-312)
  IPR002307 Tyrosine-tRNA ligase [PR01040] (44-66)
  IPR002307 Tyrosine-tRNA ligase [PR01040] (150-165)
  IPR002307 Tyrosine-tRNA ligase [PR01040] (167-189)
  IPR002307 Tyrosine-tRNA ligase [PR01040] (200-212)
  IPR002307 Tyrosine-tRNA ligase [TIGR00234] (2-318)
  IPR002307 Tyrosine-tRNA ligase [cd00805] (33-311)
  IPR014729 Rossmann-like alpha/beta/alpha sandwich fold [G3DSA:3.40.50.620] (1-205)
  IPR023617 Tyrosine-tRNA ligase, archaeal/eukaryotic-type [PIRSF006588] (1-319)
  IPR023684 Tyrosine-tRNA ligase, type 3 [MF_02008] (4-320)
  IPR050489 Tyrosine--tRNA ligase [PTHR46264] (2-318)

Secondary structure (DSSP, 8-state):
-HHHHHHHHHTT-SEEETHHHHHHHHHS-S--EEEEEE---S--BHHHHHHHHHHHHHHHTT-EEEEEE-HHHHHHTT---HHHHHHHHHHHHHHHHHTT--TTT-EEEEGGGTTTSHHHHHHHHHHHHHSBHHHHHHHTTTT-S-SSS-BTHHHHHHHHHHHHHHHTT-SEEEEEGGGHHHHHHHHHHGGGGT-PPPEEEEEPPPBPTTSSB--TTTT-S-BTT--HHHHHHHHHTS---TT--TT-HHHHHIIIIIHHHHS-EEE---GGGT--EEESSHHHHHHHHHHTSS-HHHHHHHHHHHHHHHHHHHHHHH-/--HHHHHHHHHTT-SEEETHHHHHHHHHH-SS-EEEEEE---S--BHHHHHHHHHHHHHHHTT-EEEEEE-HHHHHHTT---HHHHHHHHHHHHHHHHHTT--TTT-EEEEGGGTTTSHHHHHHHHHHHHHSBHHHHHHHTTTT-S-SSS-BHHHHHHHHHHHHHHHHTT-SEEEEEGGGHHHHHHHHHHGGGGT-PPPEEEEEPPPP-TTSS---TTTT-S-BTT--HHHHHHHHHHS---TT--TT-HHHHHIIIIIHHHHS-EEE------EEESSHHHHHHHHHHTSS-HHHHHHHHHHHHHHHHHHHHHHH-

B-factor: mean 37.47, std 13.94, range [14.34, 99.65]

Radius of gyration: 33.2 Å; Cα contacts (8 Å, |Δi|>4): 1099; chains: 2; bounding box: 58×62×110 Å

Nearest PDB structures (foldseek):
  2cyb-assembly1_A  TM=1.003E+00  e=1.869E-57  Archaeoglobus fulgidus
  2cyb-assembly1_B  TM=9.955E-01  e=1.194E-53  Archaeoglobus fulgidus
  2cya-assembly1_A-2  TM=9.282E-01  e=1.337E-28  Aeropyrum pernix
  2dlc-assembly1_X-2  TM=8.852E-01  e=5.105E-28  Saccharomyces cerevisiae
  7ros-assembly1_A  TM=9.300E-01  e=6.489E-26  Plasmodium falciparum 3D7

Foldseek 3Di:
DLVVLLCLLQAQFPQWQPSVLVSVQVVPDVEAEEEEEDAQDLFAFVQNVLQLLSLVSNLVSRYAYEYEHEPLLCVLLPVDDSVVSVVSSVVVVLLSCLLPCNCVSYHYDYCVVPCVPPVNVVQLVVLVVPDDLVLLLVLCCLPHPDNPPGDVSSSSSLSSVLVCCQVVVHQEYEEACSNVSSLVSSQVCVVVVVGHRHIYTHHYQQDFQQLHRDDPVVVSTGTLPQALVRLLVSLVPGDADQLDQPSGNLLVLCRRPVCSPPQKFWQADDVVLPGIDIGRHSVVVSVCRNVVSDDSVSSSVRSSVRVNVSSVSSVVSSD/DDLVLLLCLLQAQFPQWQPSVLVSVCLVPDQAAEEEEEDAQDPFDFVQNVLVLLNQVSNLVSRYAYEYEHEPLLCVLLPVDDSVVSVVSSVVVVLLSCLLPCNVVRHHYHYCVVPCVDPVNVVQLVVLVVPDDLVLLLVLCCVPHPDNPPHDVSSSSNLSSVLVCCQVVNHQEYEEACSNVSSLVSSQPCVVVVVGHRHIYTHHYRQAFQQLHRDDPVVNRTGTLPDALVRLLVSLVPGQADQLDDPSRNLLVLCSRPNCSVVQWFWFDDPVDIDIGNHSVVVSVCRNVVVDPSVRSSVRSSVRVNVSSVSSVVSSD

Solvent-accessible surface area: 27655 Å² total

Sequence (636 aa):
DITEKLRLITRNAEEVVTEEELRQLIETKEKPRAYVGYEPSGEIHLGHMMTVQKLMDLQEAGFEIIVLLADIHAYLNEKGTFEEIAEVADYNKKVFIALGLDESRAKFVLGSEYQLSRDYVLDVLKMARITTLNRARRSMDEVSRRKEDPMVSQMIYPLMQALDIAHLGVDLAVGGIDQRKIHMLARENLPRLGYSSPVCLHTPILVGLDGQKMSSSKGNYISVRDPPEEVERKIRKAYCPAGVVEENPILDIAKYHILPRFGKIVVERDAKFGGDVEYASFEELAEDFKSGQLHPLDLKIAVAKYLNMLLEDARKRLGMDITEKLRLITRNAEEVVTEEELRQLIETKEKPRAYVGYEPSGEIHLGHMMTVQKLMDLQEAGFEIIVLLADIHAYLNEKGTFEEIAEVADYNKKVFIALGLDESRAKFVLGSEYQLSRDYVLDVLKMARITTLNRARRSMDEVSRRKEDPMVSQMIYPLMQALDIAHLGVDLAVGGIDQRKIHMLARENLPRLGYSSPVCLHTPILVGLDGQKMSSSKGNYISVRDPPEEVERKIRKAYCPAGVVEENPILDIAKYHILPRFGKIVVERDAGDVEYASFEELAEDFKSGQLHPLDLKIAVAKYLNMLLEDARKRLG

CATH classification: 3.40.50.620 (+1 more: 1.10.240.10)